Protein AF-A0A8X7C863-F1 (afdb_monomer)

InterPro domains:
  IPR001393 Calsequestrin [PF01216] (29-313)
  IPR003599 Immunoglobulin domain subtype [SM00409] (358-451)
  IPR007110 Immunoglobulin-like domain [PS50835] (346-442)
  IPR013783 Immunoglobulin-like fold [G3DSA:2.60.40.10] (350-454)
  IPR036179 Immunoglobulin-like domain superfamily [SSF48726] (354-438)
  IPR036249 Thioredoxin-like superfamily [SSF52833] (119-217)
  IPR036249 Thioredoxin-like superfamily [SSF52833] (211-338)

Structure (mmCIF, N/CA/C/O backbone):
data_AF-A0A8X7C863-F1
#
_entry.id   AF-A0A8X7C863-F1
#
loop_
_atom_site.group_PDB
_atom_site.id
_atom_site.type_symbol
_atom_site.label_atom_id
_atom_site.label_alt_id
_atom_site.label_comp_id
_atom_site.label_asym_id
_atom_site.label_entity_id
_atom_site.label_seq_id
_atom_site.pdbx_PDB_ins_code
_atom_site.Cartn_x
_atom_site.Cartn_y
_atom_site.Cartn_z
_atom_site.occupancy
_atom_site.B_iso_or_equiv
_atom_site.auth_seq_id
_atom_site.auth_comp_id
_atom_site.auth_asym_id
_atom_site.auth_atom_id
_atom_site.pdbx_PDB_model_num
ATOM 1 N N . MET A 1 1 ? 10.787 -8.118 -35.411 1.00 37.00 1 MET A N 1
ATOM 2 C CA . MET A 1 1 ? 10.137 -8.993 -34.410 1.00 37.00 1 MET A CA 1
ATOM 3 C C . MET A 1 1 ? 11.041 -9.018 -33.192 1.00 37.00 1 MET A C 1
ATOM 5 O O . MET A 1 1 ? 12.245 -8.988 -33.390 1.00 37.00 1 MET A O 1
ATOM 9 N N . ALA A 1 2 ? 10.500 -8.923 -31.979 1.00 46.75 2 ALA A N 1
ATOM 10 C CA . ALA A 1 2 ? 11.310 -8.962 -30.762 1.00 46.75 2 ALA A CA 1
ATOM 11 C C . ALA A 1 2 ? 11.436 -10.421 -30.305 1.00 46.75 2 ALA A C 1
ATOM 13 O O . ALA A 1 2 ? 10.410 -11.080 -30.167 1.00 46.75 2 ALA A O 1
ATOM 14 N N . GLU A 1 3 ? 12.668 -10.896 -30.139 1.00 57.25 3 GLU A N 1
ATOM 15 C CA . GLU A 1 3 ? 12.999 -12.205 -29.563 1.00 57.25 3 GLU A CA 1
ATOM 16 C C . GLU A 1 3 ? 12.987 -12.092 -28.034 1.00 57.25 3 GLU A C 1
ATOM 18 O O . GLU A 1 3 ? 13.492 -11.103 -27.484 1.00 57.25 3 GLU A O 1
ATOM 23 N N . PHE A 1 4 ? 12.369 -13.065 -27.364 1.00 60.53 4 PHE A N 1
ATOM 24 C CA . PHE A 1 4 ? 12.272 -13.121 -25.905 1.00 60.53 4 PHE A CA 1
ATOM 25 C C . PHE A 1 4 ? 12.528 -14.535 -25.411 1.00 60.53 4 PHE A C 1
ATOM 27 O O . PHE A 1 4 ? 11.905 -15.461 -25.916 1.00 60.53 4 PHE A O 1
ATOM 34 N N . ASP A 1 5 ? 13.302 -14.678 -24.345 1.00 63.84 5 ASP A N 1
ATOM 35 C CA . ASP A 1 5 ? 13.411 -15.948 -23.629 1.00 63.84 5 ASP A CA 1
ATOM 36 C C . ASP A 1 5 ? 12.855 -15.743 -22.220 1.00 63.84 5 ASP A C 1
ATOM 38 O O . ASP A 1 5 ? 13.272 -14.843 -21.497 1.00 63.84 5 ASP A O 1
ATOM 42 N N . THR A 1 6 ? 11.834 -16.505 -21.844 1.00 69.81 6 THR A N 1
ATOM 43 C CA . THR A 1 6 ? 11.266 -16.490 -20.493 1.00 69.81 6 THR A CA 1
ATOM 44 C C . THR A 1 6 ? 11.836 -17.668 -19.728 1.00 69.81 6 THR A C 1
ATOM 46 O O . THR A 1 6 ? 11.709 -18.808 -20.168 1.00 69.81 6 THR A O 1
ATOM 49 N N . ILE A 1 7 ? 12.462 -17.384 -18.595 1.00 70.44 7 ILE A N 1
ATOM 50 C CA . ILE A 1 7 ? 13.195 -18.359 -17.801 1.00 70.44 7 ILE A CA 1
ATOM 51 C C . ILE A 1 7 ? 12.571 -18.432 -16.409 1.00 70.44 7 ILE A C 1
ATOM 53 O O . ILE A 1 7 ? 12.423 -17.412 -15.733 1.00 70.44 7 ILE A O 1
ATOM 57 N N . PHE A 1 8 ? 12.206 -19.638 -15.998 1.00 72.88 8 PHE A N 1
ATOM 58 C CA . PHE A 1 8 ? 11.749 -19.977 -14.657 1.00 72.88 8 PHE A CA 1
ATOM 59 C C . PHE A 1 8 ? 12.899 -20.637 -13.896 1.00 72.88 8 PHE A C 1
ATOM 61 O O . PHE A 1 8 ? 13.597 -21.479 -14.456 1.00 72.88 8 PHE A O 1
ATOM 68 N N . VAL A 1 9 ? 13.119 -20.240 -12.645 1.00 70.25 9 VAL A N 1
ATOM 69 C CA . VAL A 1 9 ? 14.181 -20.807 -11.810 1.00 70.25 9 VAL A CA 1
ATOM 70 C C . VAL A 1 9 ? 13.594 -21.876 -10.898 1.00 70.25 9 VAL A C 1
ATOM 72 O O . VAL A 1 9 ? 12.643 -21.607 -10.161 1.00 70.25 9 VAL A O 1
ATOM 75 N N . GLU A 1 10 ? 14.145 -23.084 -10.968 1.00 67.25 10 GLU A N 1
ATOM 76 C CA . GLU A 1 10 ? 13.670 -24.236 -10.196 1.00 67.25 10 GLU A CA 1
ATOM 77 C C . GLU A 1 10 ? 14.040 -24.139 -8.712 1.00 67.25 10 GLU A C 1
ATOM 79 O O . GLU A 1 10 ? 15.056 -23.541 -8.343 1.00 67.25 10 GLU A O 1
ATOM 84 N N . ASP A 1 11 ? 13.202 -24.755 -7.875 1.00 59.94 11 ASP A N 1
ATOM 85 C CA . ASP A 1 11 ? 13.492 -25.003 -6.467 1.00 59.94 11 ASP A CA 1
ATOM 86 C C . ASP A 1 11 ? 13.985 -26.439 -6.290 1.00 59.94 11 ASP A C 1
ATOM 88 O O . ASP A 1 11 ? 13.384 -27.373 -6.818 1.00 59.94 11 ASP A O 1
ATOM 92 N N . VAL A 1 12 ? 15.120 -26.604 -5.611 1.00 51.22 12 VAL A N 1
ATOM 93 C CA . VAL A 1 12 ? 15.797 -27.904 -5.455 1.00 51.22 12 VAL A CA 1
ATOM 94 C C . VAL A 1 12 ? 15.446 -28.542 -4.103 1.00 51.22 12 VAL A C 1
ATOM 96 O O . VAL A 1 12 ? 15.724 -29.718 -3.880 1.00 51.22 12 VAL A O 1
ATOM 99 N N . GLU A 1 13 ? 14.789 -27.806 -3.202 1.00 45.31 13 GLU A N 1
ATOM 100 C CA . GLU A 1 13 ? 14.416 -28.296 -1.873 1.00 45.31 13 GLU A CA 1
ATOM 101 C C . GLU A 1 13 ? 12.996 -28.882 -1.828 1.00 45.31 13 GLU A C 1
ATOM 103 O O . GLU A 1 13 ? 12.161 -28.392 -1.087 1.00 45.31 13 GLU A O 1
ATOM 108 N N . GLU A 1 14 ? 12.706 -29.951 -2.579 1.00 40.00 14 GLU A N 1
ATOM 109 C CA . GLU A 1 14 ? 11.705 -30.954 -2.158 1.00 40.00 14 GLU A CA 1
ATOM 110 C C . GLU A 1 14 ? 11.767 -32.211 -3.039 1.00 40.00 14 GLU A C 1
ATOM 112 O O . GLU A 1 14 ? 11.083 -32.368 -4.047 1.00 40.00 14 GLU A O 1
ATOM 117 N N . GLU A 1 15 ? 12.598 -33.171 -2.629 1.00 39.16 15 GLU A N 1
ATOM 118 C CA . GLU A 1 15 ? 12.670 -34.489 -3.268 1.00 39.16 15 GLU A CA 1
ATOM 119 C C . GLU A 1 15 ? 11.472 -35.399 -2.926 1.00 39.16 15 GLU A C 1
ATOM 121 O O . GLU A 1 15 ? 11.467 -36.562 -3.322 1.00 39.16 15 GLU A O 1
ATOM 126 N N . HIS A 1 16 ? 10.455 -34.940 -2.187 1.00 37.00 16 HIS A N 1
ATOM 127 C CA . HIS A 1 16 ? 9.330 -35.785 -1.781 1.00 37.00 16 HIS A CA 1
ATOM 128 C C . HIS A 1 16 ? 7.982 -35.053 -1.834 1.00 37.00 16 HIS A C 1
ATOM 130 O O . HIS A 1 16 ? 7.706 -34.176 -1.030 1.00 37.00 16 HIS A O 1
ATOM 136 N N . TYR A 1 17 ? 7.118 -35.591 -2.703 1.00 34.72 17 TYR A N 1
ATOM 137 C CA . TYR A 1 17 ? 5.678 -35.363 -2.875 1.00 34.72 17 TYR A CA 1
ATOM 138 C C . TYR A 1 17 ? 5.229 -34.175 -3.744 1.00 34.72 17 TYR A C 1
ATOM 140 O O . TYR A 1 17 ? 5.191 -33.028 -3.337 1.00 34.72 17 TYR A O 1
ATOM 148 N N . HIS A 1 18 ? 4.727 -34.565 -4.922 1.00 33.00 18 HIS A N 1
ATOM 149 C CA . HIS A 1 18 ? 3.976 -33.793 -5.911 1.00 33.00 18 HIS A CA 1
ATOM 150 C C . HIS A 1 18 ? 4.783 -32.794 -6.747 1.00 33.00 18 HIS A C 1
ATOM 152 O O . HIS A 1 18 ? 4.843 -31.601 -6.487 1.00 33.00 18 HIS A O 1
ATOM 158 N N . ALA A 1 19 ? 5.261 -33.304 -7.887 1.00 36.53 19 ALA A N 1
ATOM 159 C CA . ALA A 1 19 ? 5.303 -32.544 -9.128 1.00 36.53 19 ALA A CA 1
ATOM 160 C C . ALA A 1 19 ? 3.891 -32.010 -9.438 1.00 36.53 19 ALA A C 1
ATOM 162 O O . ALA A 1 19 ? 3.127 -32.621 -10.191 1.00 36.53 19 ALA A O 1
ATOM 163 N N . ASP A 1 20 ? 3.516 -30.899 -8.809 1.00 38.28 20 ASP A N 1
ATOM 164 C CA . ASP A 1 20 ? 2.349 -30.131 -9.204 1.00 38.28 20 ASP A CA 1
ATOM 165 C C . ASP 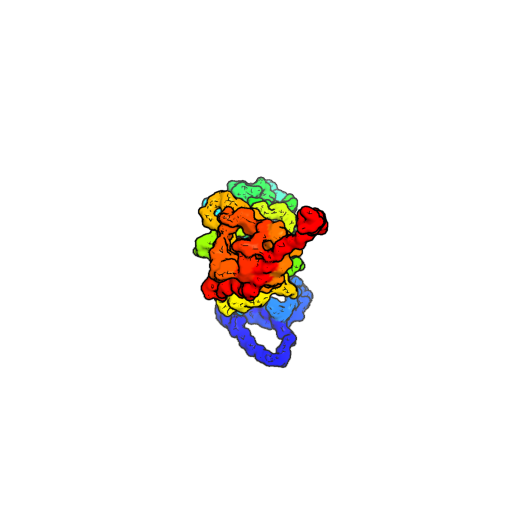A 1 20 ? 2.667 -29.527 -10.569 1.00 38.28 20 ASP A C 1
ATOM 167 O O . ASP A 1 20 ? 3.428 -28.573 -10.719 1.00 38.28 20 ASP A O 1
ATOM 171 N N . PHE A 1 21 ? 2.122 -30.189 -11.588 1.00 43.19 21 PHE A N 1
ATOM 172 C CA . PHE A 1 21 ? 2.086 -29.785 -12.984 1.00 43.19 21 PHE A CA 1
ATOM 173 C C . PHE A 1 21 ? 2.105 -28.256 -13.136 1.00 43.19 21 PHE A C 1
ATOM 175 O O . PHE A 1 21 ? 1.081 -27.594 -12.945 1.00 43.19 21 PHE A O 1
ATOM 182 N N . SER A 1 22 ? 3.236 -27.698 -13.580 1.00 55.56 22 SER A N 1
ATOM 183 C CA . SER A 1 22 ? 3.347 -26.301 -14.007 1.00 55.56 22 SER A CA 1
ATOM 184 C C . SER A 1 22 ? 2.620 -26.116 -15.358 1.00 55.56 22 SER A C 1
ATOM 186 O O . SER A 1 22 ? 3.180 -25.832 -16.416 1.00 55.56 22 SER A O 1
ATOM 188 N N . MET A 1 23 ? 1.298 -26.309 -15.362 1.00 57.72 23 MET A N 1
ATOM 189 C CA . MET A 1 23 ? 0.473 -26.191 -16.567 1.00 57.72 23 MET A CA 1
ATOM 190 C C . MET A 1 23 ? 0.563 -24.772 -17.159 1.00 57.72 23 MET A C 1
ATOM 192 O O . MET A 1 23 ? 0.474 -24.588 -18.370 1.00 57.72 23 MET A O 1
ATOM 196 N N . GLU A 1 24 ? 0.811 -23.769 -16.315 1.00 73.88 24 GLU A N 1
ATOM 197 C CA . GLU A 1 24 ? 0.920 -22.355 -16.685 1.00 73.88 24 GLU A CA 1
ATOM 198 C C . GLU A 1 24 ? 2.145 -22.036 -17.581 1.00 73.88 24 GLU A C 1
ATOM 200 O O . GLU A 1 24 ? 1.947 -21.446 -18.653 1.00 73.88 24 GLU A O 1
ATOM 205 N N . PRO A 1 25 ? 3.394 -22.440 -17.248 1.00 73.25 25 PRO A N 1
ATOM 206 C CA . PRO A 1 25 ? 4.526 -22.371 -18.179 1.00 73.25 25 PRO A CA 1
ATOM 207 C C . PRO A 1 25 ? 4.266 -23.056 -19.523 1.00 73.25 25 PRO A C 1
ATOM 209 O O . PRO A 1 25 ? 4.555 -22.477 -20.574 1.00 73.25 25 PRO A O 1
ATOM 212 N N . VAL A 1 26 ? 3.651 -24.244 -19.513 1.00 77.50 26 VAL A N 1
ATOM 213 C CA . VAL A 1 26 ? 3.343 -25.003 -20.737 1.00 77.50 26 VAL A CA 1
ATOM 214 C C . VAL A 1 26 ? 2.345 -24.255 -21.624 1.00 77.50 26 VAL A C 1
ATOM 216 O O . VAL A 1 26 ? 2.579 -24.105 -22.826 1.00 77.50 26 VAL A O 1
ATOM 219 N N . ILE A 1 27 ? 1.251 -23.738 -21.058 1.00 82.62 27 ILE A N 1
ATOM 220 C CA . ILE A 1 27 ? 0.257 -22.953 -21.808 1.00 82.62 27 ILE A CA 1
ATOM 221 C C . ILE A 1 27 ? 0.894 -21.660 -22.337 1.00 82.62 27 ILE A C 1
ATOM 223 O O . ILE A 1 27 ? 0.696 -21.299 -23.502 1.00 82.62 27 ILE A O 1
ATOM 227 N N . THR A 1 28 ? 1.715 -20.986 -21.528 1.00 81.94 28 THR A N 1
ATOM 228 C CA . THR A 1 28 ? 2.458 -19.793 -21.960 1.00 81.94 28 THR A CA 1
ATOM 229 C C . THR A 1 28 ? 3.344 -20.109 -23.168 1.00 81.94 28 THR A C 1
ATOM 231 O O . THR A 1 28 ? 3.281 -19.403 -24.180 1.00 81.94 28 THR A O 1
ATOM 234 N N . ALA A 1 29 ? 4.110 -21.203 -23.114 1.00 81.75 29 ALA A N 1
ATOM 235 C CA . ALA A 1 29 ? 4.959 -21.660 -24.212 1.00 81.75 29 ALA A CA 1
ATOM 236 C C . ALA A 1 29 ? 4.146 -21.956 -25.484 1.00 81.75 29 ALA A C 1
ATOM 238 O O . ALA A 1 29 ? 4.530 -21.554 -26.586 1.00 81.75 29 ALA A O 1
ATOM 239 N N . GLN A 1 30 ? 2.984 -22.603 -25.345 1.00 82.75 30 GLN A N 1
ATOM 240 C CA . GLN A 1 30 ? 2.087 -22.892 -26.468 1.00 82.75 30 GLN A CA 1
ATOM 241 C C . GLN A 1 30 ? 1.597 -21.616 -27.164 1.00 82.75 30 GLN A C 1
ATOM 243 O O . GLN A 1 30 ? 1.614 -21.547 -28.397 1.00 82.75 30 GLN A O 1
ATOM 248 N N . VAL A 1 31 ? 1.207 -20.588 -26.402 1.00 82.94 31 VAL A N 1
ATOM 249 C CA . VAL A 1 31 ? 0.772 -19.295 -26.959 1.00 82.94 31 VAL A CA 1
ATOM 250 C C . VAL A 1 31 ? 1.934 -18.566 -27.646 1.00 82.94 31 VAL A C 1
ATOM 252 O O . VAL A 1 31 ? 1.755 -17.954 -28.705 1.00 82.94 31 VAL A O 1
ATOM 255 N N . LEU A 1 32 ? 3.137 -18.652 -27.076 1.00 80.44 32 LEU A N 1
ATOM 256 C CA . LEU A 1 32 ? 4.334 -17.973 -27.573 1.00 80.44 32 LEU A CA 1
ATOM 257 C C . LEU A 1 32 ? 5.047 -18.696 -28.724 1.00 80.44 32 LEU A C 1
ATOM 259 O O . LEU A 1 32 ? 5.873 -18.084 -29.400 1.00 80.44 32 LEU A O 1
ATOM 263 N N . ARG A 1 33 ? 4.683 -19.945 -29.035 1.00 77.12 33 ARG A N 1
ATOM 264 C CA . ARG A 1 33 ? 5.339 -20.778 -30.060 1.00 77.12 33 ARG A CA 1
ATOM 265 C C . ARG A 1 33 ? 5.511 -20.095 -31.423 1.00 77.12 33 ARG A C 1
ATOM 267 O O . ARG A 1 33 ? 6.489 -20.341 -32.118 1.00 77.12 33 ARG A O 1
ATOM 274 N N . LYS A 1 34 ? 4.570 -19.232 -31.826 1.00 76.88 34 LYS A N 1
ATOM 275 C CA . LYS A 1 34 ? 4.614 -18.490 -33.108 1.00 76.88 34 LYS A CA 1
ATOM 276 C C . LYS A 1 34 ? 5.266 -17.101 -33.009 1.00 76.88 34 LYS A C 1
ATOM 278 O O . LYS A 1 34 ? 5.157 -16.313 -33.947 1.00 76.88 34 LYS A O 1
ATOM 283 N N . LYS A 1 35 ? 5.868 -16.751 -31.870 1.00 72.31 35 LYS A N 1
ATOM 284 C CA . LYS A 1 35 ? 6.374 -15.402 -31.560 1.00 72.31 35 LYS A CA 1
ATOM 285 C C . LYS A 1 35 ? 7.896 -15.323 -31.406 1.00 72.31 35 LYS A C 1
ATOM 287 O O . LYS A 1 35 ? 8.371 -14.279 -30.976 1.00 72.31 35 LYS A O 1
ATOM 292 N N . ASN A 1 36 ? 8.643 -16.357 -31.812 1.00 73.12 36 ASN A N 1
ATOM 293 C CA . ASN A 1 36 ? 10.090 -16.474 -31.572 1.00 73.12 36 ASN A CA 1
ATOM 294 C C . ASN A 1 36 ? 10.419 -16.214 -30.096 1.00 73.12 36 ASN A C 1
ATOM 296 O O . ASN A 1 36 ? 11.235 -15.353 -29.770 1.00 73.12 36 ASN A O 1
ATOM 300 N N . SER A 1 37 ? 9.693 -16.887 -29.205 1.00 75.12 37 SER A N 1
ATOM 301 C CA . SER A 1 37 ? 9.972 -16.811 -27.779 1.00 75.12 37 SER A CA 1
ATOM 302 C C . SER A 1 37 ? 10.062 -18.199 -27.178 1.00 75.12 37 SER A C 1
ATOM 304 O O . SER A 1 37 ? 9.275 -19.076 -27.541 1.00 75.12 37 SER A O 1
ATOM 306 N N . ILE A 1 38 ? 11.028 -18.383 -26.286 1.00 79.38 38 ILE A N 1
ATOM 307 C CA . ILE A 1 38 ? 11.287 -19.646 -25.599 1.00 79.38 38 ILE A CA 1
ATOM 308 C C . ILE A 1 38 ? 10.801 -19.512 -24.160 1.00 79.38 38 ILE A C 1
ATOM 310 O O . ILE A 1 38 ? 10.880 -18.440 -23.566 1.00 79.38 38 ILE A O 1
ATOM 314 N N . VAL A 1 39 ? 10.255 -20.595 -23.619 1.00 83.56 39 VAL A N 1
ATOM 315 C CA . VAL A 1 39 ? 9.978 -20.740 -22.193 1.00 83.56 39 VAL A CA 1
ATOM 316 C C . VAL A 1 39 ? 10.793 -21.930 -21.708 1.00 83.56 39 VAL A C 1
ATOM 318 O O . VAL A 1 39 ? 10.682 -23.002 -22.304 1.00 83.56 39 VAL A O 1
ATOM 321 N N . CYS A 1 40 ? 11.612 -21.748 -20.678 1.00 81.94 40 CYS A N 1
ATOM 322 C CA . CYS A 1 40 ? 12.407 -22.824 -20.091 1.00 81.94 40 CYS A CA 1
ATOM 323 C C . CYS A 1 40 ? 12.492 -22.714 -18.567 1.00 81.94 40 CYS A C 1
ATOM 325 O O . CYS A 1 40 ? 12.334 -21.634 -18.000 1.00 81.94 40 CYS A O 1
ATOM 327 N N . GLU A 1 41 ? 12.752 -23.852 -17.936 1.00 83.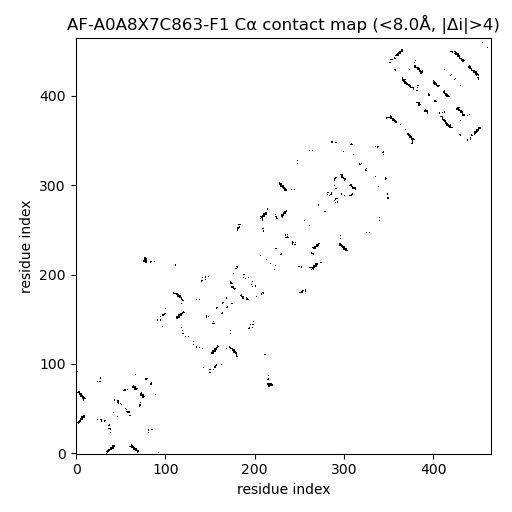44 41 GLU A N 1
ATOM 328 C CA . GLU A 1 41 ? 13.088 -23.988 -16.521 1.00 83.44 41 GLU A CA 1
ATOM 329 C C . GLU A 1 41 ? 14.599 -24.250 -16.417 1.00 83.44 41 GLU A C 1
ATOM 331 O O . GLU A 1 41 ? 15.170 -24.951 -17.260 1.00 83.44 41 GLU A O 1
ATOM 336 N N . VAL A 1 42 ? 15.271 -23.603 -15.462 1.00 82.25 42 VAL A N 1
ATOM 337 C CA . VAL A 1 42 ? 16.722 -23.728 -15.255 1.00 82.25 42 VAL A CA 1
ATOM 338 C C . VAL A 1 42 ? 17.074 -23.698 -13.772 1.00 82.25 42 VAL A C 1
ATOM 340 O O . VAL A 1 42 ? 16.407 -23.046 -12.969 1.00 82.25 42 VAL A O 1
ATOM 343 N N . LEU A 1 43 ? 18.192 -24.333 -13.422 1.00 80.25 43 LEU A N 1
ATOM 344 C CA . LEU A 1 43 ? 18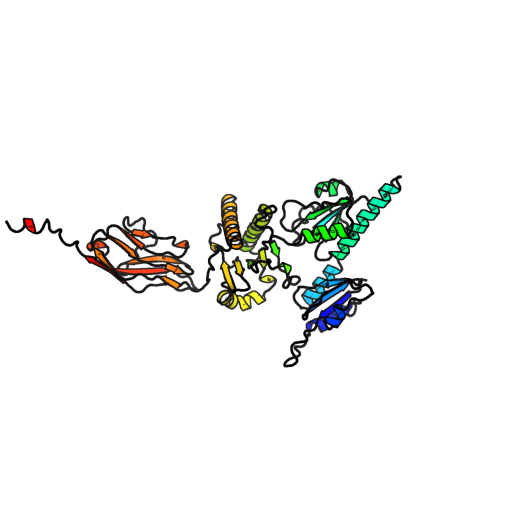.769 -24.237 -12.084 1.00 80.25 43 LEU A CA 1
ATOM 345 C C . LEU A 1 43 ? 19.405 -22.851 -11.852 1.00 80.25 43 LEU A C 1
ATOM 347 O O . LEU A 1 43 ? 20.012 -22.306 -12.784 1.00 80.25 43 LEU A O 1
ATOM 351 N N . PRO A 1 44 ? 19.349 -22.302 -10.619 1.00 78.94 44 PRO A N 1
ATOM 352 C CA . PRO A 1 44 ? 19.958 -21.012 -10.280 1.00 78.94 44 PRO A CA 1
ATOM 353 C C . PRO A 1 44 ? 21.431 -20.904 -10.696 1.00 78.94 44 PRO A C 1
ATOM 355 O O . PRO A 1 44 ? 21.854 -19.885 -11.242 1.00 78.94 44 PRO A O 1
ATOM 358 N N . ASP A 1 45 ? 22.199 -21.980 -10.510 1.00 77.00 45 ASP A N 1
ATOM 359 C CA . ASP A 1 45 ? 23.626 -22.036 -10.837 1.00 77.00 45 ASP A CA 1
ATOM 360 C C . ASP A 1 45 ? 23.904 -21.716 -12.308 1.00 77.00 45 ASP A C 1
ATOM 362 O O . ASP A 1 45 ? 24.887 -21.052 -12.618 1.00 77.00 45 ASP A O 1
ATOM 366 N N . VAL A 1 46 ? 23.013 -22.109 -13.224 1.00 76.69 46 VAL A N 1
ATOM 367 C CA . VAL A 1 46 ? 23.174 -21.850 -14.663 1.00 76.69 46 VAL A CA 1
ATOM 368 C C . VAL A 1 46 ? 23.124 -20.349 -14.969 1.00 76.69 46 VAL A C 1
ATOM 370 O O . VAL A 1 46 ? 23.850 -19.874 -15.846 1.00 76.69 46 VAL A O 1
ATOM 373 N N . LEU A 1 47 ? 22.290 -19.601 -14.239 1.00 73.88 47 LEU A N 1
ATOM 374 C CA . LEU A 1 47 ? 22.138 -18.150 -14.390 1.00 73.88 47 LEU A CA 1
ATOM 375 C C . LEU A 1 47 ? 23.177 -17.355 -13.591 1.00 73.88 47 LEU A C 1
ATOM 377 O O . LEU A 1 47 ? 23.547 -16.259 -14.008 1.00 73.88 47 LEU A O 1
ATOM 381 N N . ASN A 1 48 ? 23.655 -17.908 -12.475 1.00 73.62 48 ASN A N 1
ATOM 382 C CA . ASN A 1 48 ? 24.596 -17.252 -11.566 1.00 73.62 48 ASN A CA 1
ATOM 383 C C . ASN A 1 48 ? 26.067 -17.376 -12.011 1.00 73.62 48 ASN A C 1
ATOM 385 O O . ASN A 1 48 ? 26.936 -16.701 -11.452 1.00 73.62 48 ASN A O 1
ATOM 389 N N . ILE A 1 49 ? 26.374 -18.201 -13.022 1.00 65.94 49 ILE A N 1
ATOM 390 C CA . ILE A 1 49 ? 27.718 -18.264 -13.614 1.00 65.94 49 ILE A CA 1
ATOM 391 C C . ILE A 1 49 ? 28.055 -16.901 -14.248 1.00 65.94 49 ILE A C 1
ATOM 393 O O . ILE A 1 49 ? 27.300 -16.427 -15.100 1.00 65.94 49 ILE A O 1
ATOM 397 N N . PRO A 1 50 ? 29.209 -16.281 -13.923 1.00 55.56 50 PRO A N 1
ATOM 398 C CA . PRO A 1 50 ? 29.687 -15.101 -14.632 1.00 55.56 50 PRO A CA 1
ATOM 399 C C . PRO A 1 50 ? 30.033 -15.485 -16.078 1.00 55.56 50 PRO A C 1
ATOM 401 O O . PRO A 1 50 ? 31.148 -15.908 -16.381 1.00 55.56 50 PRO A O 1
ATOM 404 N N . GLN A 1 51 ? 29.060 -15.397 -16.987 1.00 53.00 51 GLN A N 1
ATOM 405 C CA . GLN A 1 51 ? 29.283 -15.702 -18.395 1.00 53.00 51 GLN A CA 1
ATOM 406 C C . GLN A 1 51 ? 30.074 -14.570 -19.064 1.00 53.00 51 GLN A C 1
ATOM 408 O O . GLN A 1 51 ? 29.752 -13.390 -18.939 1.00 53.00 51 GLN A O 1
ATOM 413 N N . THR A 1 52 ? 31.093 -14.938 -19.840 1.00 44.06 52 THR A N 1
ATOM 414 C CA . THR A 1 52 ? 31.944 -14.042 -20.645 1.00 44.06 52 THR A CA 1
ATOM 415 C C . THR A 1 52 ? 31.225 -13.408 -21.845 1.00 44.06 52 THR A C 1
ATOM 417 O O . THR A 1 52 ? 31.838 -12.668 -22.613 1.00 44.06 52 THR A O 1
ATOM 420 N N . THR A 1 53 ? 29.920 -13.638 -22.006 1.00 41.03 53 THR A N 1
ATOM 421 C CA . THR A 1 53 ? 29.113 -13.134 -23.123 1.00 41.03 53 THR A CA 1
ATOM 422 C C . THR A 1 53 ? 27.731 -12.668 -22.669 1.00 41.03 53 THR A C 1
ATOM 424 O O . THR A 1 53 ? 26.860 -13.465 -22.341 1.00 41.03 53 THR A O 1
ATOM 427 N N . SER A 1 54 ? 27.510 -11.353 -22.756 1.00 46.69 54 SER A N 1
ATOM 428 C CA . SER A 1 54 ? 26.219 -10.661 -22.952 1.00 46.69 54 SER A CA 1
ATOM 429 C C . SER A 1 54 ? 25.068 -10.819 -21.943 1.00 46.69 54 SER A C 1
ATOM 431 O O . SER A 1 54 ? 24.096 -10.078 -22.079 1.00 46.69 54 SER A O 1
ATOM 433 N N . ILE A 1 55 ? 25.153 -11.689 -20.935 1.00 50.59 55 ILE A N 1
ATOM 434 C CA . ILE A 1 55 ? 24.167 -11.766 -19.847 1.00 50.59 55 ILE A CA 1
ATOM 435 C C . ILE A 1 55 ? 24.779 -11.103 -18.614 1.00 50.59 55 ILE A C 1
ATOM 437 O O . ILE A 1 55 ? 25.643 -11.664 -17.947 1.00 50.59 55 ILE A O 1
ATOM 441 N N . SER A 1 56 ? 24.402 -9.856 -18.345 1.00 49.69 56 SER A N 1
ATOM 442 C CA . SER A 1 56 ? 24.927 -9.107 -17.204 1.00 49.69 56 SER A CA 1
ATOM 443 C C . SER A 1 56 ? 24.405 -9.674 -15.879 1.00 49.69 56 SER A C 1
ATOM 445 O O . SER A 1 56 ? 23.200 -9.688 -15.662 1.00 49.69 56 SER A O 1
ATOM 447 N N . GLY A 1 57 ? 25.342 -10.091 -15.015 1.00 55.56 57 GLY A N 1
ATOM 448 C CA . GLY A 1 57 ? 25.223 -10.474 -13.597 1.00 55.56 57 GLY A CA 1
ATOM 449 C C . GLY A 1 57 ? 23.827 -10.443 -12.977 1.00 55.56 57 GLY A C 1
ATOM 450 O O . GLY A 1 57 ? 23.456 -9.470 -12.320 1.00 55.56 57 GLY A O 1
ATOM 451 N N . ILE A 1 58 ? 23.084 -11.531 -13.156 1.00 68.44 58 ILE A N 1
ATOM 452 C CA . ILE A 1 58 ? 21.849 -11.797 -12.425 1.00 68.44 58 ILE A CA 1
ATOM 453 C C . ILE A 1 58 ? 22.218 -12.673 -11.231 1.00 68.44 58 ILE A C 1
ATOM 455 O O . ILE A 1 58 ? 22.977 -13.623 -11.383 1.00 68.44 58 ILE A O 1
ATOM 459 N N . GLN A 1 59 ? 21.685 -12.342 -10.058 1.00 76.88 59 GLN A N 1
ATOM 460 C CA . GLN A 1 59 ? 21.695 -13.231 -8.904 1.00 76.88 59 GLN A CA 1
ATOM 461 C C . GLN A 1 59 ? 20.288 -13.811 -8.768 1.00 76.88 59 GLN A C 1
ATOM 463 O O . GLN A 1 59 ? 19.396 -13.152 -8.235 1.00 76.88 59 GLN A O 1
ATOM 468 N N . ALA A 1 60 ? 20.094 -14.991 -9.344 1.00 79.94 60 ALA A N 1
ATOM 469 C CA . ALA A 1 60 ? 18.842 -15.724 -9.342 1.00 79.94 60 ALA A CA 1
ATOM 470 C C . ALA A 1 60 ? 18.749 -16.620 -8.105 1.00 79.94 60 ALA A C 1
ATOM 472 O O . ALA A 1 60 ? 19.713 -17.313 -7.763 1.00 79.94 60 ALA A O 1
ATOM 473 N N . ASN A 1 61 ? 17.578 -16.627 -7.474 1.00 84.31 61 ASN A N 1
ATOM 474 C CA . ASN A 1 61 ? 17.215 -17.550 -6.407 1.00 84.31 61 ASN A CA 1
ATOM 475 C C . ASN A 1 61 ? 16.150 -18.541 -6.903 1.00 84.31 61 ASN A C 1
ATOM 477 O O . ASN A 1 61 ? 15.425 -18.235 -7.857 1.00 84.31 61 ASN A O 1
ATOM 481 N N . PRO A 1 62 ? 16.025 -19.708 -6.249 1.00 83.88 62 PRO A N 1
ATOM 482 C CA . PRO A 1 62 ? 14.896 -20.609 -6.437 1.00 83.88 62 PRO A CA 1
ATOM 483 C C . PRO A 1 62 ? 13.547 -19.886 -6.502 1.00 83.88 62 PRO A C 1
ATOM 485 O O . PRO A 1 62 ? 13.246 -19.013 -5.686 1.00 83.88 62 PRO A O 1
ATOM 488 N N . GLY A 1 63 ? 12.744 -20.214 -7.514 1.00 82.06 63 GLY A N 1
ATOM 489 C CA . GLY A 1 63 ? 11.438 -19.600 -7.744 1.00 82.06 63 GLY A CA 1
ATOM 490 C C . GLY A 1 63 ? 11.461 -18.227 -8.430 1.00 82.06 63 GLY A C 1
ATOM 491 O O . GLY A 1 63 ? 10.392 -17.710 -8.776 1.00 82.06 63 GLY A O 1
ATOM 492 N N . ASP A 1 64 ? 12.612 -17.612 -8.686 1.00 86.06 64 ASP A N 1
ATOM 493 C CA . ASP A 1 64 ? 12.634 -16.376 -9.466 1.00 86.06 64 ASP A CA 1
ATOM 494 C C . ASP A 1 64 ? 12.159 -16.613 -10.912 1.00 86.06 64 ASP A C 1
ATOM 496 O O . ASP A 1 64 ? 12.301 -17.689 -11.498 1.00 86.06 64 ASP A O 1
ATOM 500 N N . VAL A 1 65 ? 11.565 -15.581 -11.512 1.00 87.50 65 VAL A N 1
ATOM 501 C CA . VAL A 1 65 ? 11.149 -15.597 -12.919 1.00 87.50 65 VAL A CA 1
ATOM 502 C C . VAL A 1 65 ? 11.834 -14.446 -13.633 1.00 87.50 65 VAL A C 1
ATOM 504 O O . VAL A 1 65 ? 11.716 -13.293 -13.217 1.00 87.50 65 VAL A O 1
ATOM 507 N N . TYR A 1 66 ? 12.517 -14.743 -14.735 1.00 86.44 66 TYR A N 1
ATOM 508 C CA . TYR A 1 66 ? 13.227 -13.759 -15.542 1.00 86.44 66 TYR A CA 1
ATOM 509 C C . TYR A 1 66 ? 12.706 -13.725 -16.975 1.00 86.44 66 TYR A C 1
ATOM 511 O O . TYR A 1 66 ? 12.438 -14.744 -17.605 1.00 86.44 66 TYR A O 1
ATOM 519 N N . ILE A 1 67 ? 12.604 -12.517 -17.519 1.00 85.62 67 ILE A N 1
ATOM 520 C CA . ILE A 1 67 ? 12.290 -12.270 -18.924 1.00 85.62 67 ILE A CA 1
ATOM 521 C C . ILE A 1 67 ? 13.533 -11.690 -19.582 1.00 85.62 67 ILE A C 1
ATOM 523 O O . ILE A 1 67 ? 13.947 -10.573 -19.271 1.00 85.62 67 ILE A O 1
ATOM 527 N N . PHE A 1 68 ? 14.107 -12.426 -20.523 1.00 82.81 68 PHE A N 1
ATOM 528 C CA . PHE A 1 68 ? 15.265 -12.009 -21.289 1.00 82.81 68 PHE A CA 1
ATOM 529 C C . PHE A 1 68 ? 14.846 -11.312 -22.575 1.00 82.81 68 PHE A C 1
ATOM 531 O O . PHE A 1 68 ? 14.033 -11.807 -23.357 1.00 82.81 68 PHE A O 1
ATOM 538 N N . LYS A 1 69 ? 15.429 -10.136 -22.806 1.00 77.94 69 LYS A N 1
ATOM 539 C CA . LYS A 1 69 ? 15.283 -9.371 -24.045 1.00 77.94 69 LYS A CA 1
ATOM 540 C C . LYS A 1 69 ? 16.651 -8.846 -24.451 1.00 77.94 69 LYS A C 1
ATOM 542 O O . LYS A 1 69 ? 17.218 -8.022 -23.739 1.00 77.94 69 LYS A O 1
ATOM 547 N N . LYS A 1 70 ? 17.155 -9.264 -25.618 1.00 76.12 70 LYS A N 1
ATOM 548 C CA . LYS A 1 70 ? 18.481 -8.857 -26.131 1.00 76.12 70 LYS A CA 1
ATOM 549 C C . LYS A 1 70 ? 19.615 -9.095 -25.109 1.00 76.12 70 LYS A C 1
ATOM 551 O O . LYS A 1 70 ? 20.403 -8.193 -24.852 1.00 76.12 70 LYS A O 1
ATOM 556 N N . GLY A 1 71 ? 19.645 -10.272 -24.478 1.00 75.06 71 GLY A N 1
ATOM 557 C CA . GLY A 1 71 ? 20.662 -10.654 -23.482 1.00 75.06 71 GLY A CA 1
ATOM 558 C C . GLY A 1 71 ? 20.450 -10.102 -22.065 1.00 75.06 71 GLY A C 1
ATOM 559 O O . GLY A 1 71 ? 21.037 -10.605 -21.115 1.00 75.06 71 GLY A O 1
ATOM 560 N N . ARG A 1 72 ? 19.556 -9.125 -21.878 1.00 77.06 72 ARG A N 1
ATOM 561 C CA . ARG A 1 72 ? 19.228 -8.563 -20.561 1.00 77.06 72 ARG A CA 1
ATOM 562 C C . ARG A 1 72 ? 18.102 -9.347 -19.896 1.00 77.06 72 ARG A C 1
ATOM 564 O O . ARG A 1 72 ? 16.993 -9.355 -20.433 1.00 77.06 72 ARG A O 1
ATOM 571 N N . GLY A 1 73 ? 18.352 -9.899 -18.710 1.00 81.31 73 GLY A N 1
ATOM 572 C CA . GLY A 1 73 ? 17.309 -10.472 -17.858 1.00 81.31 73 GLY A CA 1
ATOM 573 C C . GLY A 1 73 ? 16.586 -9.408 -17.034 1.00 81.31 73 GLY A C 1
ATOM 574 O O . GLY A 1 73 ? 17.198 -8.525 -16.434 1.00 81.31 73 GLY A O 1
ATOM 575 N N . ILE A 1 74 ? 15.259 -9.476 -17.037 1.00 83.62 74 ILE A N 1
ATOM 576 C CA . ILE A 1 74 ? 14.361 -8.578 -16.311 1.00 83.62 74 ILE A CA 1
ATOM 577 C C . ILE A 1 74 ? 13.601 -9.432 -15.294 1.00 83.62 74 ILE A C 1
ATOM 579 O O . ILE A 1 74 ? 12.880 -10.334 -15.725 1.00 83.62 74 ILE A O 1
ATOM 583 N N . PRO A 1 75 ? 13.729 -9.179 -13.981 1.00 86.44 75 PRO A N 1
ATOM 584 C CA . PRO A 1 75 ? 12.990 -9.945 -12.989 1.00 86.44 75 PRO A CA 1
ATOM 585 C C . PRO A 1 75 ? 11.485 -9.671 -13.106 1.00 86.44 75 PRO A C 1
ATOM 587 O O . PRO A 1 75 ? 11.055 -8.533 -13.324 1.00 86.44 75 PRO A O 1
ATOM 590 N N . TYR A 1 76 ? 10.684 -10.722 -12.964 1.00 88.00 76 TYR A N 1
ATOM 591 C CA . TYR A 1 76 ? 9.230 -10.675 -13.002 1.00 88.00 76 TYR A CA 1
ATOM 592 C C . TYR A 1 76 ? 8.652 -11.031 -11.633 1.00 88.00 76 TYR A C 1
ATOM 594 O O . TYR A 1 76 ? 8.635 -12.184 -11.218 1.00 88.00 76 TYR A O 1
ATOM 602 N N . TYR A 1 77 ? 8.103 -10.019 -10.966 1.00 89.19 77 TYR A N 1
ATOM 603 C CA . TYR A 1 77 ? 7.516 -10.138 -9.630 1.00 89.19 77 TYR A CA 1
ATOM 604 C C . TYR A 1 77 ? 5.985 -10.257 -9.649 1.00 89.19 77 TYR A C 1
ATOM 606 O O . TYR A 1 77 ? 5.300 -9.906 -8.690 1.00 89.19 77 TYR A O 1
ATOM 614 N N . GLY A 1 78 ? 5.406 -10.667 -10.775 1.00 88.69 78 GLY A N 1
ATOM 615 C CA . GLY A 1 78 ? 3.960 -10.779 -10.914 1.00 88.69 78 GLY A CA 1
ATOM 616 C C . GLY A 1 78 ? 3.405 -12.140 -10.516 1.00 88.69 78 GLY A C 1
ATOM 617 O O . GLY A 1 78 ? 4.122 -13.058 -10.122 1.00 88.69 78 GLY A O 1
ATOM 618 N N . LYS A 1 79 ? 2.089 -12.274 -10.678 1.00 87.69 79 LYS A N 1
ATOM 619 C CA . LYS A 1 79 ? 1.379 -13.545 -10.574 1.00 87.69 79 LYS A CA 1
ATOM 620 C C . LYS A 1 79 ? 1.872 -14.492 -11.668 1.00 87.69 79 LYS A C 1
ATOM 622 O O . LYS A 1 79 ? 1.878 -14.132 -12.843 1.00 87.69 79 LYS A O 1
ATOM 627 N N . ARG A 1 80 ? 2.201 -15.731 -11.303 1.00 84.38 80 ARG A N 1
ATOM 628 C CA . ARG A 1 80 ? 2.618 -16.786 -12.243 1.00 84.38 80 ARG A CA 1
ATOM 629 C C . ARG A 1 80 ? 1.425 -17.398 -12.995 1.00 84.38 80 ARG A C 1
ATOM 631 O O . ARG A 1 80 ? 1.206 -18.599 -12.946 1.00 84.38 80 ARG A O 1
ATOM 638 N N . SER A 1 81 ? 0.626 -16.563 -13.659 1.00 85.44 81 SER A N 1
ATOM 639 C CA . SER A 1 81 ? -0.438 -17.009 -14.565 1.00 85.44 81 SER A CA 1
ATOM 640 C C . SER A 1 81 ? -0.107 -16.640 -16.005 1.00 85.44 81 SER A C 1
ATOM 642 O O . SER A 1 81 ? 0.466 -15.579 -16.274 1.00 85.44 81 SER A O 1
ATOM 644 N N . THR A 1 82 ? -0.539 -17.474 -16.947 1.00 84.06 82 THR A N 1
ATOM 645 C CA . THR A 1 82 ? -0.348 -17.276 -18.388 1.00 84.06 82 THR A CA 1
ATOM 646 C C . THR A 1 82 ? -0.801 -15.879 -18.806 1.00 84.06 82 THR A C 1
ATOM 648 O O . THR A 1 82 ? -0.085 -15.149 -19.491 1.00 84.06 82 THR A O 1
ATOM 651 N N . ARG A 1 83 ? -1.987 -15.454 -18.352 1.00 87.06 83 ARG A N 1
ATOM 652 C CA . ARG A 1 83 ? -2.545 -14.132 -18.667 1.00 87.06 83 ARG A CA 1
ATOM 653 C C . ARG A 1 83 ? -1.643 -12.996 -18.175 1.00 87.06 83 ARG A C 1
ATOM 655 O O . ARG A 1 83 ? -1.367 -12.072 -18.944 1.00 87.06 83 ARG A O 1
ATOM 662 N N . ALA A 1 84 ? -1.217 -13.033 -16.912 1.00 87.12 84 ALA A N 1
ATOM 663 C CA . ALA A 1 84 ? -0.420 -11.964 -16.316 1.00 87.12 84 ALA A CA 1
ATOM 664 C C . ALA A 1 84 ? 0.967 -11.871 -16.970 1.00 87.12 84 ALA A C 1
ATOM 666 O O . ALA A 1 84 ? 1.429 -10.767 -17.284 1.00 87.12 84 ALA A O 1
ATOM 667 N N . LEU A 1 85 ? 1.581 -13.021 -17.254 1.00 86.00 85 LEU A N 1
ATOM 668 C CA . LEU A 1 85 ? 2.887 -13.125 -17.890 1.00 86.00 85 LEU A CA 1
ATOM 669 C C . LEU A 1 85 ? 2.855 -12.648 -19.349 1.00 86.00 85 LEU A C 1
ATOM 671 O O . LEU A 1 85 ? 3.636 -11.773 -19.722 1.00 86.00 85 LEU A O 1
ATOM 675 N N . LEU A 1 86 ? 1.893 -13.110 -20.158 1.00 84.50 86 LEU A N 1
ATOM 676 C CA . LEU A 1 86 ? 1.718 -12.643 -21.542 1.00 84.50 86 LEU A CA 1
ATOM 677 C C . LEU A 1 86 ? 1.486 -11.128 -21.604 1.00 84.50 86 LEU A C 1
ATOM 679 O O . LEU A 1 86 ? 2.123 -10.424 -22.391 1.00 84.50 86 LEU A O 1
ATOM 683 N N . ASN A 1 87 ? 0.617 -10.600 -20.738 1.00 83.62 87 ASN A N 1
ATOM 684 C CA . ASN A 1 87 ? 0.377 -9.161 -20.638 1.00 83.62 87 ASN A CA 1
ATOM 685 C C . ASN A 1 87 ? 1.653 -8.388 -20.274 1.00 83.62 87 ASN A C 1
ATOM 687 O O . ASN A 1 87 ? 1.877 -7.292 -20.796 1.00 83.62 87 ASN A O 1
ATOM 691 N N . HIS A 1 88 ? 2.499 -8.940 -19.400 1.00 83.19 88 HIS A N 1
ATOM 692 C CA . HIS A 1 88 ? 3.784 -8.337 -19.062 1.00 83.19 88 HIS A CA 1
ATOM 693 C C . HIS A 1 88 ? 4.755 -8.363 -20.252 1.00 83.19 88 HIS A C 1
ATOM 695 O O . HIS A 1 88 ? 5.330 -7.327 -20.585 1.00 83.19 88 HIS A O 1
ATOM 701 N N . LEU A 1 89 ? 4.866 -9.487 -20.964 1.00 80.94 89 LEU A N 1
ATOM 702 C CA . LEU A 1 89 ? 5.696 -9.617 -22.168 1.00 80.94 89 LEU A CA 1
ATOM 703 C C . LEU A 1 89 ? 5.316 -8.584 -23.242 1.00 80.94 89 LEU A C 1
ATOM 705 O O . LEU A 1 89 ? 6.184 -7.914 -23.811 1.00 80.94 89 LEU A O 1
ATOM 709 N N . PHE A 1 90 ? 4.017 -8.357 -23.469 1.00 77.31 90 PHE A N 1
ATOM 710 C CA . PHE A 1 90 ? 3.561 -7.300 -24.379 1.00 77.31 90 PHE A CA 1
ATOM 711 C C . PHE A 1 90 ? 3.975 -5.896 -23.917 1.00 77.31 90 PHE A C 1
ATOM 713 O O . PHE A 1 90 ? 4.342 -5.062 -24.751 1.00 77.31 90 PHE A O 1
ATOM 720 N N . LYS A 1 91 ? 3.968 -5.625 -22.604 1.00 75.56 91 LYS A N 1
ATOM 721 C CA . LYS A 1 91 ? 4.442 -4.345 -22.049 1.00 75.56 91 LYS A CA 1
ATOM 722 C C . LYS A 1 91 ? 5.942 -4.165 -22.261 1.00 75.56 91 LYS A C 1
ATOM 724 O O . LYS A 1 91 ? 6.343 -3.094 -22.707 1.00 75.56 91 LYS A O 1
ATOM 729 N N . VAL A 1 92 ? 6.745 -5.203 -22.018 1.00 74.75 92 VAL A N 1
ATOM 730 C CA . VAL A 1 92 ? 8.198 -5.201 -22.264 1.00 74.75 92 VAL A CA 1
ATOM 731 C C . VAL A 1 92 ? 8.510 -4.979 -23.753 1.00 74.75 92 VAL A C 1
ATOM 733 O O . VAL A 1 92 ? 9.530 -4.378 -24.096 1.00 74.75 92 VAL A O 1
ATOM 736 N N . ASN A 1 93 ? 7.634 -5.412 -24.663 1.00 66.06 93 ASN A N 1
ATOM 737 C CA . ASN A 1 93 ? 7.784 -5.185 -26.103 1.00 66.06 93 ASN A CA 1
ATOM 738 C C . ASN A 1 93 ? 7.404 -3.753 -26.539 1.00 66.06 93 ASN A C 1
ATOM 740 O O . ASN A 1 93 ? 8.085 -3.152 -27.369 1.00 66.06 93 ASN A O 1
ATOM 744 N N . GLY A 1 94 ? 6.351 -3.177 -25.950 1.00 58.00 94 GLY A N 1
ATOM 745 C CA . GLY A 1 94 ? 5.811 -1.853 -26.294 1.00 58.00 94 GLY A CA 1
ATOM 746 C C . GLY A 1 94 ? 6.605 -0.638 -25.788 1.00 58.00 94 GLY A C 1
ATOM 747 O O . GLY A 1 94 ? 6.101 0.483 -25.875 1.00 58.00 94 GLY A O 1
ATOM 748 N N . THR A 1 95 ? 7.809 -0.834 -25.243 1.00 53.62 95 THR A N 1
ATOM 749 C CA . THR A 1 95 ? 8.628 0.202 -24.585 1.00 53.62 95 THR A CA 1
ATOM 750 C C . THR A 1 95 ? 9.530 1.014 -25.515 1.00 53.62 95 THR A C 1
ATOM 752 O O . THR A 1 95 ? 10.413 1.721 -25.037 1.00 53.62 95 THR A O 1
ATOM 755 N N . GLN A 1 96 ? 9.309 0.979 -26.835 1.00 54.38 96 GLN A N 1
ATOM 756 C CA . GLN A 1 96 ? 9.951 1.962 -27.714 1.00 54.38 96 GLN A CA 1
ATOM 757 C C . GLN A 1 96 ? 9.598 3.376 -27.232 1.00 54.38 96 GLN A C 1
ATOM 759 O O . GLN A 1 96 ? 8.435 3.629 -26.894 1.00 54.38 96 GLN A O 1
ATOM 764 N N . LEU A 1 97 ? 10.598 4.270 -27.180 1.00 52.97 97 LEU A N 1
ATOM 765 C CA . LEU A 1 97 ? 10.424 5.684 -26.837 1.00 52.97 97 LEU A CA 1
ATOM 766 C C . LEU A 1 97 ? 9.157 6.202 -27.514 1.00 52.97 97 LEU A C 1
ATOM 768 O O . LEU A 1 97 ? 8.960 6.031 -28.716 1.00 52.97 97 LEU A O 1
ATOM 772 N N . LYS A 1 98 ? 8.229 6.763 -26.743 1.00 57.12 98 LYS A N 1
ATOM 773 C CA . LYS A 1 98 ? 6.960 7.227 -27.309 1.00 57.12 98 LYS A CA 1
ATOM 774 C C . LYS A 1 98 ? 7.132 8.667 -27.781 1.00 57.12 98 LYS A C 1
ATOM 776 O O . LYS A 1 98 ? 7.001 9.610 -27.014 1.00 57.12 98 LYS A O 1
ATOM 781 N N . TRP A 1 99 ? 7.387 8.816 -29.078 1.00 45.03 99 TRP A N 1
ATOM 782 C CA . TRP A 1 99 ? 7.771 10.060 -29.764 1.00 45.03 99 TRP A CA 1
ATOM 783 C C . TRP A 1 99 ? 6.679 11.134 -29.925 1.00 45.03 99 TRP A C 1
ATOM 785 O O . TRP A 1 99 ? 6.904 12.128 -30.613 1.00 45.03 99 TRP A O 1
ATOM 795 N N . LYS A 1 100 ? 5.473 10.970 -29.368 1.00 45.41 100 LYS A N 1
ATOM 796 C CA . LYS A 1 100 ? 4.356 11.894 -29.643 1.00 45.41 100 LYS A CA 1
ATOM 797 C C . LYS A 1 100 ? 3.743 12.481 -28.378 1.00 45.41 100 LYS A C 1
ATOM 799 O O . LYS A 1 100 ? 2.924 11.845 -27.720 1.00 45.41 100 LYS A O 1
ATOM 804 N N . PHE A 1 101 ? 4.056 13.751 -28.128 1.00 49.84 101 PHE A N 1
ATOM 805 C CA . PHE A 1 101 ? 3.247 14.636 -27.293 1.00 49.84 101 PHE A CA 1
ATOM 806 C C . PHE A 1 101 ? 2.146 15.282 -28.150 1.00 49.84 101 PHE A C 1
ATOM 808 O O . PHE A 1 101 ? 2.408 16.170 -28.958 1.00 49.84 101 PHE A O 1
ATOM 815 N N . GLY A 1 102 ? 0.903 14.817 -28.005 1.00 46.12 102 GLY A N 1
ATOM 816 C CA . GLY A 1 102 ? -0.283 15.474 -28.572 1.00 46.12 102 GLY A CA 1
ATOM 817 C C . GLY A 1 102 ? -0.833 16.582 -27.660 1.00 46.12 102 GLY A C 1
ATOM 818 O O . GLY A 1 102 ? -0.486 16.661 -26.484 1.00 46.12 102 GLY A O 1
ATOM 819 N N . LYS A 1 103 ? -1.745 17.421 -28.178 1.00 45.25 103 LYS A N 1
ATOM 820 C CA . LYS A 1 103 ? -2.390 18.543 -27.450 1.00 45.25 103 LYS A CA 1
ATOM 821 C C . LYS A 1 103 ? -3.196 18.136 -26.193 1.00 45.25 103 LYS A C 1
ATOM 823 O O . LYS A 1 103 ? -3.549 19.010 -25.404 1.00 45.25 103 LYS A O 1
ATOM 828 N N . ASN A 1 104 ? -3.442 16.845 -25.949 1.00 45.50 104 ASN A N 1
ATOM 829 C CA . ASN A 1 104 ? -4.180 16.360 -24.775 1.00 45.50 104 ASN A CA 1
ATOM 830 C C . ASN A 1 104 ? -3.244 16.165 -23.571 1.00 45.50 104 ASN A C 1
ATOM 832 O O . ASN A 1 104 ? -2.693 15.095 -23.334 1.00 45.50 104 ASN A O 1
ATOM 836 N N . ARG A 1 105 ? -3.062 17.258 -22.823 1.00 50.84 105 ARG A N 1
ATOM 837 C CA . ARG A 1 105 ? -2.032 17.457 -21.788 1.00 50.84 105 ARG A CA 1
ATOM 838 C C . ARG A 1 105 ? -2.353 16.916 -20.384 1.00 50.84 105 ARG A C 1
ATOM 840 O O . ARG A 1 105 ? -1.468 16.924 -19.538 1.00 50.84 105 ARG A O 1
ATOM 847 N N . LYS A 1 106 ? -3.584 16.477 -20.088 1.00 42.34 106 LYS A N 1
ATOM 848 C CA . LYS A 1 106 ? -4.015 16.184 -18.698 1.00 42.34 106 LYS A CA 1
ATOM 849 C C . LYS A 1 106 ? -3.825 14.731 -18.240 1.00 42.34 106 LYS A C 1
ATOM 851 O O . LYS A 1 106 ? -3.682 14.495 -17.048 1.00 42.34 106 LYS A O 1
ATOM 856 N N . THR A 1 107 ? -3.762 13.766 -19.153 1.00 42.84 107 THR A N 1
ATOM 857 C CA . THR A 1 107 ? -3.771 12.329 -18.803 1.00 42.84 107 THR A CA 1
ATOM 858 C C . THR A 1 107 ? -2.387 11.768 -18.450 1.00 42.84 107 THR A C 1
ATOM 860 O O . THR A 1 107 ? -2.266 10.623 -18.028 1.00 42.84 107 THR A O 1
ATOM 863 N N . PHE A 1 108 ? -1.323 12.555 -18.629 1.00 45.81 108 PHE A N 1
ATOM 864 C CA . PHE A 1 108 ? 0.053 12.059 -18.556 1.00 45.81 108 PHE A CA 1
ATOM 865 C C . PHE A 1 108 ? 0.600 11.938 -17.124 1.00 45.81 108 PHE A C 1
ATOM 867 O O . PHE A 1 108 ? 1.406 11.059 -16.844 1.00 45.81 108 PHE A O 1
ATOM 874 N N . PHE A 1 109 ? 0.126 12.787 -16.209 1.00 47.12 109 PHE A N 1
ATOM 875 C CA . PHE A 1 109 ? 0.581 12.846 -14.811 1.00 47.12 109 PHE A CA 1
ATOM 876 C C . PHE A 1 109 ? -0.183 11.901 -13.864 1.00 47.12 109 PHE A C 1
ATOM 878 O O . PHE A 1 109 ? 0.079 11.883 -12.666 1.00 47.12 109 PHE A O 1
ATOM 885 N N . LEU A 1 110 ? -1.119 11.106 -14.394 1.00 46.72 110 LEU A N 1
ATOM 886 C CA . LEU A 1 110 ? -1.876 10.083 -13.657 1.00 46.72 110 LEU A CA 1
ATOM 887 C C . LEU A 1 110 ? -1.246 8.684 -13.789 1.00 46.72 110 LEU A C 1
ATOM 889 O O . LEU A 1 110 ? -1.890 7.678 -13.505 1.00 46.72 110 LEU A O 1
ATOM 893 N N . MET A 1 111 ? -0.006 8.588 -14.279 1.00 55.78 111 MET A N 1
ATOM 894 C CA . MET A 1 111 ? 0.634 7.293 -14.488 1.00 55.78 111 MET A CA 1
ATOM 895 C C . MET A 1 111 ? 1.066 6.675 -13.154 1.00 55.78 111 MET A C 1
ATOM 897 O O . MET A 1 111 ? 1.830 7.265 -12.400 1.00 55.78 111 MET A O 1
ATOM 901 N N . LEU A 1 112 ? 0.644 5.429 -12.933 1.00 61.00 112 LEU A N 1
ATOM 902 C CA . LEU A 1 112 ? 1.082 4.540 -11.846 1.00 61.00 112 LEU A CA 1
ATOM 903 C C . LEU A 1 112 ? 2.566 4.124 -11.947 1.00 61.00 112 LEU A C 1
ATOM 905 O O . LEU A 1 112 ? 3.018 3.257 -11.212 1.00 61.00 112 LEU A O 1
ATOM 909 N N . LEU A 1 113 ? 3.318 4.687 -12.896 1.00 73.62 113 LEU A N 1
ATOM 910 C CA . LEU A 1 113 ? 4.721 4.373 -13.144 1.00 73.62 113 LEU A CA 1
ATOM 911 C C . LEU A 1 113 ? 5.550 5.647 -13.114 1.00 73.62 113 LEU A C 1
ATOM 913 O O . LEU A 1 113 ? 5.078 6.720 -13.492 1.00 73.62 113 LEU A O 1
ATOM 917 N N . ARG A 1 114 ? 6.817 5.492 -12.735 1.00 85.81 114 ARG A N 1
ATOM 918 C CA . ARG A 1 114 ? 7.821 6.549 -12.834 1.00 85.81 114 ARG A CA 1
ATOM 919 C C . ARG A 1 114 ? 8.071 6.902 -14.296 1.00 85.81 114 ARG A C 1
ATOM 921 O O . ARG A 1 114 ? 8.118 6.024 -15.167 1.00 85.81 114 ARG A O 1
ATOM 928 N N . VAL A 1 115 ? 8.245 8.192 -14.553 1.00 86.88 115 VAL A N 1
ATOM 929 C CA . VAL A 1 115 ? 8.452 8.725 -15.896 1.00 86.88 115 VAL A CA 1
ATOM 930 C C . VAL A 1 115 ? 9.683 9.619 -15.927 1.00 86.88 115 VAL A C 1
ATOM 932 O O . VAL A 1 115 ? 9.759 10.573 -15.162 1.00 86.88 115 VAL A O 1
ATOM 935 N N . ALA A 1 116 ? 10.615 9.334 -16.831 1.00 90.00 116 ALA A N 1
ATOM 936 C CA . ALA A 1 116 ? 11.755 10.185 -17.136 1.00 90.00 116 ALA A CA 1
ATOM 937 C C . ALA A 1 116 ? 11.479 10.995 -18.414 1.00 90.00 116 ALA A C 1
ATOM 939 O O . ALA A 1 116 ? 11.140 10.432 -19.459 1.00 90.00 116 ALA A O 1
ATOM 940 N N . PHE A 1 117 ? 11.625 12.314 -18.333 1.00 90.25 117 PHE A N 1
ATOM 941 C CA . PHE A 1 117 ? 11.553 13.232 -19.465 1.00 90.25 117 PHE A CA 1
ATOM 942 C C . PHE A 1 117 ? 12.930 13.809 -19.751 1.00 90.25 117 PHE A C 1
ATOM 944 O O . PHE A 1 117 ? 13.563 14.288 -18.821 1.00 90.25 117 PHE A O 1
ATOM 951 N N . GLY A 1 118 ? 13.359 13.824 -21.010 1.00 90.62 118 GLY A N 1
ATOM 952 C CA . GLY A 1 118 ? 14.579 14.521 -21.431 1.00 90.62 118 GLY A CA 1
ATOM 953 C C . GLY A 1 118 ? 14.289 15.541 -22.528 1.00 90.62 118 GLY A C 1
ATOM 954 O O . GLY A 1 118 ? 13.399 15.310 -23.352 1.00 90.62 118 GLY A O 1
ATOM 955 N N . PHE A 1 119 ? 15.001 16.669 -22.546 1.00 90.06 119 PHE A N 1
ATOM 956 C CA . PHE A 1 119 ? 14.908 17.657 -23.627 1.00 90.06 119 PHE A CA 1
ATOM 957 C C . PHE A 1 119 ? 16.133 17.581 -24.540 1.00 90.06 119 PHE A C 1
ATOM 959 O O . PHE A 1 119 ? 17.246 17.862 -24.116 1.00 90.06 119 PHE A O 1
ATOM 966 N N . PHE A 1 120 ? 15.924 17.247 -25.812 1.00 87.94 120 PHE A N 1
ATOM 967 C CA . PHE A 1 120 ? 16.985 17.099 -26.810 1.00 87.94 120 PHE A CA 1
ATOM 968 C C . PHE A 1 120 ? 16.639 17.898 -28.063 1.00 87.94 120 PHE A C 1
ATOM 970 O O . PHE A 1 120 ? 15.477 18.189 -28.318 1.00 87.94 120 PHE A O 1
ATOM 977 N N . THR A 1 121 ? 17.615 18.258 -28.884 1.00 80.12 121 THR A N 1
ATOM 978 C CA . THR A 1 121 ? 17.349 18.890 -30.183 1.00 80.12 121 THR A CA 1
ATOM 979 C C . THR A 1 121 ? 17.358 17.840 -31.288 1.00 80.12 121 THR A C 1
ATOM 981 O O . THR A 1 121 ? 18.069 16.840 -31.233 1.00 80.12 121 THR A O 1
ATOM 984 N N . ARG A 1 122 ? 16.515 18.036 -32.305 1.00 69.19 122 ARG A N 1
ATOM 985 C CA . ARG A 1 122 ? 16.559 17.222 -33.523 1.00 69.19 122 ARG A CA 1
ATOM 986 C C . ARG A 1 122 ? 17.665 17.793 -34.406 1.00 69.19 122 ARG A C 1
ATOM 988 O O . ARG A 1 122 ? 17.695 19.006 -34.584 1.00 69.19 122 ARG A O 1
ATOM 995 N N . ASN A 1 123 ? 18.547 16.946 -34.936 1.00 57.59 123 ASN A N 1
ATOM 996 C CA . ASN A 1 123 ? 19.622 17.360 -35.843 1.00 57.59 123 ASN A CA 1
ATOM 997 C C . ASN A 1 123 ? 19.058 18.073 -37.082 1.00 57.59 123 ASN A C 1
ATOM 999 O O . ASN A 1 123 ? 18.785 17.449 -38.106 1.00 57.59 123 ASN A O 1
ATOM 1003 N N . GLU A 1 124 ? 18.905 19.388 -37.004 1.00 51.97 124 GLU A N 1
ATOM 1004 C CA . GLU A 1 124 ? 18.622 20.254 -38.139 1.00 51.97 124 GLU A CA 1
ATOM 1005 C C . GLU A 1 124 ? 19.869 21.096 -38.404 1.00 51.97 124 GLU A C 1
ATOM 1007 O O . GLU A 1 124 ? 19.979 22.238 -37.976 1.00 51.97 124 GLU A O 1
ATOM 1012 N N . LYS A 1 125 ? 20.830 20.474 -39.103 1.00 49.78 125 LYS A N 1
ATOM 1013 C CA . LYS A 1 125 ? 21.941 21.117 -39.828 1.00 49.78 125 LYS A CA 1
ATOM 1014 C C . LYS A 1 125 ? 22.596 22.294 -39.086 1.00 49.78 125 LYS A C 1
ATOM 1016 O O . LYS A 1 125 ? 22.633 23.408 -39.618 1.00 49.78 125 LYS A O 1
ATOM 1021 N N . SER A 1 126 ? 23.127 22.070 -37.886 1.00 46.81 126 SER A N 1
ATOM 1022 C CA . SER A 1 126 ? 23.962 23.086 -37.253 1.00 46.81 126 SER A CA 1
ATOM 1023 C C . SER A 1 126 ? 25.355 23.068 -37.906 1.00 46.81 126 SER A C 1
ATOM 1025 O O . SER A 1 126 ? 25.870 22.034 -38.322 1.00 46.81 126 SER A O 1
ATOM 1027 N N . LYS A 1 127 ? 25.941 24.251 -38.113 1.00 51.25 127 LYS A N 1
ATOM 1028 C CA . LYS A 1 127 ? 27.245 24.443 -38.779 1.00 51.25 127 LYS A CA 1
ATOM 1029 C C . LYS A 1 127 ? 28.442 24.159 -37.853 1.00 51.25 127 LYS A C 1
ATOM 1031 O O . LYS A 1 127 ? 29.570 24.458 -38.236 1.00 51.25 127 LYS A O 1
ATOM 1036 N N . LEU A 1 128 ? 28.211 23.649 -36.640 1.00 55.44 128 LEU A N 1
ATOM 1037 C CA . LEU A 1 128 ? 29.233 23.487 -35.606 1.00 55.44 128 LEU A CA 1
ATOM 1038 C C . LEU A 1 128 ? 29.350 22.010 -35.203 1.00 55.44 128 LEU A C 1
ATOM 1040 O O . LEU A 1 128 ? 28.571 21.508 -34.395 1.00 55.44 128 LEU A O 1
ATOM 1044 N N . GLU A 1 129 ? 30.344 21.320 -35.768 1.00 57.72 129 GLU A N 1
ATOM 1045 C CA . GLU A 1 129 ? 30.520 19.865 -35.627 1.00 57.72 129 GLU A CA 1
ATOM 1046 C C . GLU A 1 129 ? 30.641 19.396 -34.165 1.00 57.72 129 GLU A C 1
ATOM 1048 O O . GLU A 1 129 ? 30.156 18.321 -33.830 1.00 57.72 129 GLU A O 1
ATOM 1053 N N . SER A 1 130 ? 31.218 20.199 -33.264 1.00 55.75 130 SER A N 1
ATOM 1054 C CA . SER A 1 130 ? 31.423 19.806 -31.860 1.00 55.75 130 SER A CA 1
ATOM 1055 C C . SER A 1 130 ? 30.148 19.809 -31.005 1.00 55.75 130 SER A C 1
ATOM 1057 O O . SER A 1 130 ? 29.995 18.944 -30.145 1.00 55.75 130 SER A O 1
ATOM 1059 N N . ILE A 1 131 ? 29.215 20.739 -31.241 1.00 59.09 131 ILE A N 1
ATOM 1060 C CA . ILE A 1 131 ? 27.950 20.828 -30.486 1.00 59.09 131 ILE A CA 1
ATOM 1061 C C . ILE A 1 131 ? 26.972 19.737 -30.947 1.00 59.09 131 ILE A C 1
ATOM 1063 O O . ILE A 1 131 ? 26.299 19.123 -30.119 1.00 59.09 131 ILE A O 1
ATOM 1067 N N . ASP A 1 132 ? 26.948 19.428 -32.247 1.00 60.22 132 ASP A N 1
ATOM 1068 C CA . ASP A 1 132 ? 26.098 18.369 -32.809 1.00 60.22 132 ASP A CA 1
ATOM 1069 C C . ASP A 1 132 ? 26.510 16.963 -32.332 1.00 60.22 132 ASP A C 1
ATOM 1071 O O . ASP A 1 132 ? 25.655 16.087 -32.166 1.00 60.22 132 ASP A O 1
ATOM 1075 N N . ILE A 1 133 ? 27.804 16.740 -32.066 1.00 64.69 133 ILE A N 1
ATOM 1076 C CA . ILE A 1 133 ? 28.305 15.472 -31.512 1.00 64.69 133 ILE A CA 1
ATOM 1077 C C . ILE A 1 133 ? 27.810 15.269 -30.076 1.00 64.69 133 ILE A C 1
ATOM 1079 O O . ILE A 1 133 ? 27.321 14.183 -29.759 1.00 64.69 133 ILE A O 1
ATOM 1083 N N . GLN A 1 134 ? 27.881 16.302 -29.229 1.00 68.12 134 GLN A N 1
ATOM 1084 C CA . GLN A 1 134 ? 27.452 16.202 -27.831 1.00 68.12 134 GLN A CA 1
ATOM 1085 C C . GLN A 1 134 ? 25.946 15.931 -27.720 1.00 68.12 134 GLN A C 1
ATOM 1087 O O . GLN A 1 134 ? 25.539 14.999 -27.039 1.00 68.12 134 GLN A O 1
ATOM 1092 N N . ILE A 1 135 ? 25.120 16.660 -28.476 1.00 69.06 135 ILE A N 1
ATOM 1093 C CA . ILE A 1 135 ? 23.657 16.473 -28.495 1.00 69.06 135 ILE A CA 1
ATOM 1094 C C . ILE A 1 135 ? 23.280 15.038 -28.889 1.00 69.06 135 ILE A C 1
ATOM 1096 O O . ILE A 1 135 ? 22.365 14.439 -28.316 1.00 69.06 135 ILE A O 1
ATOM 1100 N N . LYS A 1 136 ? 23.983 14.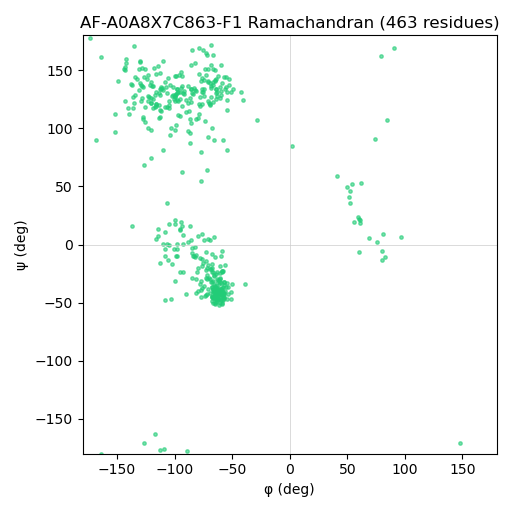475 -29.880 1.00 72.12 136 LYS A N 1
ATOM 1101 C CA . LYS A 1 136 ? 23.773 13.095 -30.324 1.00 72.12 136 LYS A CA 1
ATOM 1102 C C . LYS A 1 136 ? 24.165 12.092 -29.237 1.00 72.12 136 LYS A C 1
ATOM 1104 O O . LYS A 1 136 ? 23.449 11.108 -29.051 1.00 72.12 136 LYS A O 1
ATOM 1109 N N . TYR A 1 137 ? 25.267 12.346 -28.534 1.00 80.75 137 TYR A N 1
ATOM 1110 C CA . TYR A 1 137 ? 25.740 11.509 -27.435 1.00 80.75 137 TYR A CA 1
ATOM 1111 C C . TYR A 1 137 ? 24.767 11.521 -26.248 1.00 80.75 137 TYR A C 1
ATOM 1113 O O . TYR A 1 137 ? 24.396 10.457 -25.760 1.00 80.75 137 TYR A O 1
ATOM 1121 N N . ASP A 1 138 ? 24.266 12.694 -25.858 1.00 84.50 138 ASP A N 1
ATOM 1122 C CA . ASP A 1 138 ? 23.325 12.847 -24.740 1.00 84.50 138 ASP A CA 1
ATOM 1123 C C . ASP A 1 138 ? 22.002 12.117 -25.008 1.00 84.50 138 ASP A C 1
ATOM 1125 O O . ASP A 1 138 ? 21.461 11.422 -24.145 1.00 84.50 138 ASP A O 1
ATOM 1129 N N . HIS A 1 139 ? 21.487 12.230 -26.237 1.00 85.75 139 HIS A N 1
ATOM 1130 C CA . HIS A 1 139 ? 20.299 11.491 -26.646 1.00 85.75 139 HIS A CA 1
ATOM 1131 C C . HIS A 1 139 ? 20.544 9.979 -26.611 1.00 85.75 139 HIS A C 1
ATOM 1133 O O . HIS A 1 139 ? 19.722 9.243 -26.074 1.00 85.75 139 HIS A O 1
ATOM 1139 N N . GLN A 1 140 ? 21.674 9.511 -27.148 1.00 87.88 140 GLN A N 1
ATOM 1140 C CA . GLN A 1 140 ? 22.025 8.090 -27.163 1.00 87.88 140 GLN A CA 1
ATOM 1141 C C . GLN A 1 140 ? 22.167 7.520 -25.743 1.00 87.88 140 GLN A C 1
ATOM 1143 O O . GLN A 1 140 ? 21.629 6.449 -25.469 1.00 87.88 140 GLN A O 1
ATOM 1148 N N . ALA A 1 141 ? 22.805 8.257 -24.831 1.00 90.56 141 ALA A N 1
ATOM 1149 C CA . ALA A 1 141 ? 22.896 7.901 -23.417 1.00 90.56 141 ALA A CA 1
ATOM 1150 C C . ALA A 1 141 ? 21.507 7.768 -22.764 1.00 90.56 141 ALA A C 1
ATOM 1152 O O . ALA A 1 141 ? 21.259 6.840 -21.992 1.00 90.56 141 ALA A O 1
ATOM 1153 N N . PHE A 1 142 ? 20.568 8.652 -23.116 1.00 90.94 142 PHE A N 1
ATOM 1154 C CA . PHE A 1 142 ? 19.179 8.568 -22.662 1.00 90.94 142 PHE A CA 1
ATOM 1155 C C . PHE A 1 142 ? 18.440 7.343 -23.225 1.00 90.94 142 PHE A C 1
ATOM 1157 O O . PHE A 1 142 ? 17.675 6.711 -22.494 1.00 90.94 142 PHE A O 1
ATOM 1164 N N . GLU A 1 143 ? 18.665 6.974 -24.492 1.00 88.12 143 GLU A N 1
ATOM 1165 C CA . GLU A 1 143 ? 18.087 5.755 -25.083 1.00 88.12 143 GLU A CA 1
ATOM 1166 C C . GLU A 1 143 ? 18.654 4.477 -24.445 1.00 88.12 143 GLU A C 1
ATOM 1168 O O . GLU A 1 143 ? 17.910 3.520 -24.214 1.00 88.12 143 GLU A O 1
ATOM 1173 N N . GLU A 1 144 ? 19.951 4.467 -24.138 1.00 88.50 144 GLU A N 1
ATOM 1174 C CA . GLU A 1 144 ? 20.633 3.354 -23.476 1.00 88.50 144 GLU A CA 1
ATOM 1175 C C . GLU A 1 144 ? 20.093 3.140 -22.055 1.00 88.50 144 GLU A C 1
ATOM 1177 O O . GLU A 1 144 ? 19.592 2.056 -21.740 1.00 88.50 144 GLU A O 1
ATOM 1182 N N . ALA A 1 145 ? 20.042 4.200 -21.242 1.00 90.50 145 ALA A N 1
ATOM 1183 C CA . ALA A 1 145 ? 19.444 4.141 -19.909 1.00 90.50 145 ALA A CA 1
ATOM 1184 C C . ALA A 1 145 ? 17.959 3.725 -19.961 1.00 90.50 145 ALA A C 1
ATOM 1186 O O . ALA A 1 145 ? 17.490 2.938 -19.132 1.00 90.50 145 ALA A O 1
ATOM 1187 N N . ALA A 1 146 ? 17.202 4.192 -20.964 1.00 87.06 146 ALA A N 1
ATOM 1188 C CA . ALA A 1 146 ? 15.814 3.778 -21.168 1.00 87.06 146 ALA A CA 1
ATOM 1189 C C . ALA A 1 146 ? 15.684 2.268 -21.427 1.00 87.06 146 ALA A C 1
ATOM 1191 O O . ALA A 1 146 ? 14.755 1.628 -20.923 1.00 87.06 146 ALA A O 1
ATOM 1192 N N . ALA A 1 147 ? 16.612 1.681 -22.188 1.00 82.75 147 ALA A N 1
ATOM 1193 C CA . ALA A 1 147 ? 16.644 0.244 -22.430 1.00 82.75 147 ALA A CA 1
ATOM 1194 C C . ALA A 1 147 ? 16.942 -0.543 -21.140 1.00 82.75 147 ALA A C 1
ATOM 1196 O O . ALA A 1 147 ? 16.288 -1.559 -20.885 1.00 82.75 147 ALA A O 1
ATOM 1197 N N . HIS A 1 148 ? 17.854 -0.047 -20.297 1.00 83.94 148 HIS A N 1
ATOM 1198 C CA . HIS A 1 148 ? 18.226 -0.667 -19.018 1.00 83.94 148 HIS A CA 1
ATOM 1199 C C . HIS A 1 148 ? 17.200 -0.465 -17.890 1.00 83.94 148 HIS A C 1
ATOM 1201 O O . HIS A 1 148 ? 17.181 -1.211 -16.911 1.00 83.94 148 HIS A O 1
ATOM 1207 N N . LEU A 1 149 ? 16.298 0.505 -17.998 1.00 85.31 149 LEU A N 1
ATOM 1208 C CA . LEU A 1 149 ? 15.290 0.773 -16.961 1.00 85.31 149 LEU A CA 1
ATOM 1209 C C . LEU A 1 149 ? 13.869 0.366 -17.376 1.00 85.31 149 LEU A C 1
ATOM 1211 O O . LEU A 1 149 ? 12.936 0.419 -16.571 1.00 85.31 149 LEU A O 1
ATOM 1215 N N . SER A 1 150 ? 13.697 -0.098 -18.613 1.00 80.44 150 SER A N 1
ATOM 1216 C CA . SER A 1 150 ? 12.446 -0.663 -19.115 1.00 80.44 150 SER A CA 1
ATOM 1217 C C . SER A 1 150 ? 12.157 -2.046 -18.494 1.00 80.44 150 SER A C 1
ATOM 1219 O O . SER A 1 150 ? 13.064 -2.882 -18.434 1.00 80.44 150 SER A O 1
ATOM 1221 N N . PRO A 1 151 ? 10.894 -2.358 -18.131 1.00 78.50 151 PRO A N 1
ATOM 1222 C CA . PRO A 1 151 ? 9.687 -1.527 -18.250 1.00 78.50 151 PRO A CA 1
ATOM 1223 C C . PRO A 1 151 ? 9.371 -0.681 -16.999 1.00 78.50 151 PRO A C 1
ATOM 1225 O O . PRO A 1 151 ? 8.355 0.018 -16.983 1.00 78.50 151 PRO A O 1
ATOM 1228 N N . SER A 1 152 ? 10.199 -0.760 -15.953 1.00 78.56 152 SER A N 1
ATOM 1229 C CA . SER A 1 152 ? 9.953 -0.174 -14.627 1.00 78.56 152 SER A CA 1
ATOM 1230 C C . SER A 1 152 ? 9.880 1.356 -14.627 1.00 78.56 152 SER A C 1
ATOM 1232 O O . SER A 1 152 ? 9.222 1.948 -13.769 1.00 78.56 152 SER A O 1
ATOM 1234 N N . VAL A 1 153 ? 10.530 2.005 -15.597 1.00 84.62 153 VAL A N 1
ATOM 1235 C CA . VAL A 1 153 ? 10.458 3.452 -15.832 1.00 84.62 153 VAL A CA 1
ATOM 1236 C C . VAL A 1 153 ? 10.144 3.714 -17.302 1.00 84.62 153 VAL A C 1
ATOM 1238 O O . VAL A 1 153 ? 10.687 3.067 -18.197 1.00 84.62 153 VAL A O 1
ATOM 1241 N N . ARG A 1 154 ? 9.252 4.673 -17.569 1.00 85.00 154 ARG A N 1
ATOM 1242 C CA . ARG A 1 154 ? 8.930 5.108 -18.937 1.00 85.00 154 ARG A CA 1
ATOM 1243 C C . ARG A 1 154 ? 9.748 6.332 -19.315 1.00 85.00 154 ARG A C 1
ATOM 1245 O O . ARG A 1 154 ? 9.745 7.309 -18.577 1.00 85.00 154 ARG A O 1
ATOM 1252 N N . PHE A 1 155 ? 10.366 6.304 -20.487 1.00 86.75 155 PHE A N 1
ATOM 1253 C CA . PHE A 1 155 ? 11.186 7.399 -20.998 1.00 86.75 155 PHE A CA 1
ATOM 1254 C C . PHE A 1 155 ? 10.466 8.132 -22.132 1.00 86.75 155 PHE A C 1
ATOM 1256 O O . PHE A 1 155 ? 9.880 7.504 -23.020 1.00 86.75 155 PHE A O 1
ATOM 1263 N N . TYR A 1 156 ? 10.509 9.464 -22.102 1.00 85.81 156 TYR A N 1
ATOM 1264 C CA . TYR A 1 156 ? 9.979 10.327 -23.154 1.00 85.81 156 TYR A CA 1
ATOM 1265 C C . TYR A 1 156 ? 10.963 11.450 -23.460 1.00 85.81 156 TYR A C 1
ATOM 1267 O O . TYR A 1 156 ? 11.352 12.211 -22.578 1.00 85.81 156 TYR A O 1
ATOM 1275 N N . ALA A 1 157 ? 11.315 11.589 -24.731 1.00 86.44 157 ALA A N 1
ATOM 1276 C CA . ALA A 1 157 ? 12.132 12.689 -25.210 1.00 86.44 157 ALA A CA 1
ATOM 1277 C C . ALA A 1 157 ? 11.242 13.797 -25.793 1.00 86.44 157 ALA A C 1
ATOM 1279 O O . ALA A 1 157 ? 10.335 13.541 -26.593 1.00 86.44 157 ALA A O 1
ATOM 1280 N N . ALA A 1 158 ? 11.495 15.035 -25.384 1.00 84.94 158 ALA A N 1
ATOM 1281 C CA . ALA A 1 158 ? 10.938 16.231 -25.991 1.00 84.94 158 ALA A CA 1
ATOM 1282 C C . ALA A 1 158 ? 11.963 16.819 -26.966 1.00 84.94 158 ALA A C 1
ATOM 1284 O O . ALA A 1 158 ? 13.124 16.971 -26.605 1.00 84.94 158 ALA A O 1
ATOM 1285 N N . TYR A 1 159 ? 11.515 17.186 -28.171 1.00 83.50 159 TYR A N 1
ATOM 1286 C CA . TYR A 1 159 ? 12.343 17.892 -29.168 1.00 83.50 159 TYR A CA 1
ATOM 1287 C C . TYR A 1 159 ? 11.889 19.323 -29.434 1.00 83.50 159 TYR A C 1
ATOM 1289 O O . TYR A 1 159 ? 12.608 20.130 -30.014 1.00 83.50 159 TYR A O 1
ATOM 1297 N N . ASP A 1 160 ? 10.669 19.637 -29.010 1.00 82.69 160 ASP A N 1
ATOM 1298 C CA . ASP A 1 160 ? 10.044 20.932 -29.207 1.00 82.69 160 ASP A CA 1
ATOM 1299 C C . ASP A 1 160 ? 10.178 21.768 -27.928 1.00 82.69 160 ASP A C 1
ATOM 1301 O O . ASP A 1 160 ? 9.814 21.325 -26.834 1.00 82.69 160 ASP A O 1
ATOM 1305 N N . ARG A 1 161 ? 10.670 23.003 -28.068 1.00 84.06 161 ARG A N 1
ATOM 1306 C CA . ARG A 1 161 ? 10.896 23.923 -26.942 1.00 84.06 161 ARG A CA 1
ATOM 1307 C C . ARG A 1 161 ? 9.606 24.290 -26.204 1.00 84.06 161 ARG A C 1
ATOM 1309 O O . ARG A 1 161 ? 9.622 24.515 -24.995 1.00 84.06 161 ARG A O 1
ATOM 1316 N N . THR A 1 162 ? 8.475 24.328 -26.904 1.00 83.81 162 THR A N 1
ATOM 1317 C CA . THR A 1 162 ? 7.155 24.521 -26.299 1.00 83.81 162 THR A CA 1
ATOM 1318 C C . THR A 1 162 ? 6.814 23.334 -25.415 1.00 83.81 162 THR A C 1
ATOM 1320 O O . THR A 1 162 ? 6.377 23.534 -24.286 1.00 83.81 162 THR A O 1
ATOM 1323 N N . VAL A 1 163 ? 7.019 22.101 -25.885 1.00 81.56 163 VAL A N 1
ATOM 1324 C CA . VAL A 1 163 ? 6.784 20.889 -25.080 1.00 81.56 163 VAL A CA 1
ATOM 1325 C C . VAL A 1 163 ? 7.710 20.857 -23.862 1.00 81.56 163 VAL A C 1
ATOM 1327 O O . VAL A 1 163 ? 7.215 20.674 -22.751 1.00 81.56 163 VAL A O 1
ATOM 1330 N N . ALA A 1 164 ? 9.005 21.132 -24.042 1.00 84.12 164 ALA A N 1
ATOM 1331 C CA . ALA A 1 164 ? 9.985 21.208 -22.956 1.00 84.12 164 ALA A CA 1
ATOM 1332 C C . ALA A 1 164 ? 9.554 22.200 -21.861 1.00 84.12 164 ALA A C 1
ATOM 1334 O O . ALA A 1 164 ? 9.472 21.832 -20.688 1.00 84.12 164 ALA A O 1
ATOM 1335 N N . LYS A 1 165 ? 9.111 23.405 -22.251 1.00 85.94 165 LYS A N 1
ATOM 1336 C CA . LYS A 1 165 ? 8.586 24.416 -21.320 1.00 85.94 165 LYS A CA 1
ATOM 1337 C C . LYS A 1 165 ? 7.373 23.922 -20.518 1.00 85.94 165 LYS A C 1
ATOM 1339 O O . LYS A 1 165 ? 7.261 24.232 -19.336 1.00 85.94 165 LYS A O 1
ATOM 1344 N N . HIS A 1 166 ? 6.471 23.139 -21.120 1.00 81.94 166 HIS A N 1
ATOM 1345 C CA . HIS A 1 166 ? 5.329 22.555 -20.392 1.00 81.94 166 HIS A CA 1
ATOM 1346 C C . HIS A 1 166 ? 5.754 21.463 -19.402 1.00 81.94 166 HIS A C 1
ATOM 1348 O O . HIS A 1 166 ? 5.093 21.281 -18.381 1.00 81.94 166 HIS A O 1
ATOM 1354 N N . LEU A 1 167 ? 6.853 20.763 -19.688 1.00 81.50 167 LEU A N 1
ATOM 1355 C CA . LEU A 1 167 ? 7.470 19.769 -18.805 1.00 81.50 167 LEU A CA 1
ATOM 1356 C C . LEU A 1 167 ? 8.447 20.393 -17.792 1.00 81.50 167 LEU A C 1
ATOM 1358 O O . LEU A 1 167 ? 9.070 19.670 -17.015 1.00 81.50 167 LEU A O 1
ATOM 1362 N N . LYS A 1 168 ? 8.547 21.731 -17.780 1.00 87.56 168 LYS A N 1
ATOM 1363 C CA . LYS A 1 168 ? 9.481 22.527 -16.973 1.00 87.56 168 LYS A CA 1
ATOM 1364 C C . LYS A 1 168 ? 10.963 22.250 -17.265 1.00 87.56 168 LYS A C 1
ATOM 1366 O O . LYS A 1 168 ? 11.794 22.611 -16.448 1.00 87.56 168 LYS A O 1
ATOM 1371 N N . LEU A 1 169 ? 11.279 21.643 -18.408 1.00 88.31 169 LEU A N 1
ATOM 1372 C CA . LEU A 1 169 ? 12.647 21.446 -18.889 1.00 88.31 169 LEU A CA 1
ATOM 1373 C C . LEU A 1 169 ? 13.135 22.765 -19.501 1.00 88.31 169 LEU A C 1
ATOM 1375 O O . LEU A 1 169 ? 12.496 23.293 -20.419 1.00 88.31 169 LEU A O 1
ATOM 1379 N N . ASN A 1 170 ? 14.227 23.317 -18.978 1.00 88.94 170 ASN A N 1
ATOM 1380 C CA . ASN A 1 170 ? 14.705 24.660 -19.313 1.00 88.94 170 ASN A CA 1
ATOM 1381 C C . ASN A 1 170 ? 15.849 24.640 -20.332 1.00 88.94 170 ASN A C 1
ATOM 1383 O O . ASN A 1 170 ? 15.969 25.565 -21.141 1.00 88.94 170 ASN A O 1
ATOM 1387 N N . SER A 1 171 ? 16.668 23.591 -20.304 1.00 89.38 171 SER A N 1
ATOM 1388 C CA . SER A 1 171 ? 17.915 23.466 -21.059 1.00 89.38 171 SER A CA 1
ATOM 1389 C C . SER A 1 171 ? 18.008 22.138 -21.813 1.00 89.38 171 SER A C 1
ATOM 1391 O O . SER A 1 171 ? 17.409 21.138 -21.426 1.00 89.38 171 SER A O 1
ATOM 1393 N N . VAL A 1 172 ? 18.722 22.142 -22.943 1.00 87.69 172 VAL A N 1
ATOM 1394 C CA . VAL A 1 172 ? 18.995 20.918 -23.715 1.00 87.69 172 VAL A CA 1
ATOM 1395 C C . VAL A 1 172 ? 19.874 19.990 -22.867 1.00 87.69 172 VAL A C 1
ATOM 1397 O O . VAL A 1 172 ? 20.730 20.472 -22.129 1.00 87.69 172 VAL A O 1
ATOM 1400 N N . GLY A 1 173 ? 19.618 18.685 -22.933 1.00 88.12 173 GLY A N 1
ATOM 1401 C CA . GLY A 1 173 ? 20.259 17.656 -22.112 1.00 88.12 173 GLY A CA 1
ATOM 1402 C C . GLY A 1 173 ? 19.636 17.481 -20.720 1.00 88.12 173 GLY A C 1
ATOM 1403 O O . GLY A 1 173 ? 19.908 16.489 -20.051 1.00 88.12 173 GLY A O 1
ATOM 1404 N N . GLU A 1 174 ? 18.752 18.388 -20.286 1.00 92.75 174 GLU A N 1
ATOM 1405 C CA . GLU A 1 174 ? 18.110 18.309 -18.971 1.00 92.75 174 GLU A CA 1
ATOM 1406 C C . GLU A 1 174 ? 17.148 17.122 -18.897 1.00 92.75 174 GLU A C 1
ATOM 1408 O O . GLU A 1 174 ? 16.337 16.895 -19.805 1.00 92.75 174 GLU A O 1
ATOM 1413 N N . ILE A 1 175 ? 17.231 16.376 -17.793 1.00 94.19 175 ILE A N 1
ATOM 1414 C CA . ILE A 1 175 ? 16.426 15.182 -17.540 1.00 94.19 175 ILE A CA 1
ATOM 1415 C C . ILE A 1 175 ? 15.655 15.353 -16.233 1.00 94.19 175 ILE A C 1
ATOM 1417 O O . ILE A 1 175 ? 16.228 15.631 -15.183 1.00 94.19 175 ILE A O 1
ATOM 1421 N N . HIS A 1 176 ? 14.343 15.145 -16.285 1.00 93.62 176 HIS A N 1
ATOM 1422 C CA . HIS A 1 176 ? 13.432 15.184 -15.146 1.00 93.62 176 HIS A CA 1
ATOM 1423 C C . HIS A 1 176 ? 12.847 13.804 -14.869 1.00 93.62 176 HIS A C 1
ATOM 1425 O O . HIS A 1 176 ? 12.268 13.185 -15.759 1.00 93.62 176 HIS A O 1
ATOM 1431 N N . LEU A 1 177 ? 12.893 13.362 -13.616 1.00 91.94 177 LEU A N 1
ATOM 1432 C CA . LEU A 1 177 ? 12.170 12.191 -13.135 1.00 91.94 177 LEU A CA 1
ATOM 1433 C C . LEU A 1 177 ? 10.899 12.624 -12.399 1.00 91.94 177 LEU A C 1
ATOM 1435 O O . LEU A 1 177 ? 10.938 13.382 -11.433 1.00 91.94 177 LEU A O 1
ATOM 1439 N N . VAL A 1 178 ? 9.757 12.106 -12.832 1.00 87.69 178 VAL A N 1
ATOM 1440 C CA . VAL A 1 178 ? 8.462 12.285 -12.174 1.00 87.69 178 VAL A CA 1
ATOM 1441 C C . VAL A 1 178 ? 8.062 10.961 -11.538 1.00 87.69 178 VAL A C 1
ATOM 1443 O O . VAL A 1 178 ? 7.894 9.953 -12.232 1.00 87.69 178 VAL A O 1
ATOM 1446 N N . LYS A 1 179 ? 7.916 10.959 -10.210 1.00 86.50 179 LYS A N 1
ATOM 1447 C CA . LYS A 1 179 ? 7.367 9.823 -9.464 1.00 86.50 179 LYS A CA 1
ATOM 1448 C C . LYS A 1 179 ? 5.828 9.911 -9.436 1.00 86.50 179 LYS A C 1
ATOM 1450 O O . LYS A 1 179 ? 5.278 11.010 -9.556 1.00 86.50 179 LYS A O 1
ATOM 1455 N N . PRO A 1 180 ? 5.112 8.784 -9.288 1.00 84.06 180 PRO A N 1
ATOM 1456 C CA . PRO A 1 180 ? 3.668 8.804 -9.085 1.00 84.06 180 PRO A CA 1
ATOM 1457 C C . PRO A 1 180 ? 3.275 9.728 -7.927 1.00 84.06 180 PRO A C 1
ATOM 1459 O O . PRO A 1 180 ? 3.911 9.733 -6.876 1.00 84.06 180 PRO A O 1
ATOM 1462 N N . PHE A 1 181 ? 2.217 10.514 -8.130 1.00 81.56 181 PHE A N 1
ATOM 1463 C CA . PHE A 1 181 ? 1.620 11.383 -7.108 1.00 81.56 181 PHE A CA 1
ATOM 1464 C C . PHE A 1 181 ? 2.548 12.457 -6.507 1.00 81.56 181 PHE A C 1
ATOM 1466 O O . PHE A 1 181 ? 2.247 12.977 -5.437 1.00 81.56 181 PHE A O 1
ATOM 1473 N N . THR A 1 182 ? 3.615 12.875 -7.199 1.00 80.50 182 THR A N 1
ATOM 1474 C CA . THR A 1 182 ? 4.443 14.015 -6.764 1.00 80.50 182 THR A CA 1
ATOM 1475 C C . THR A 1 182 ? 4.025 15.333 -7.420 1.00 80.50 182 THR A C 1
ATOM 1477 O O . THR A 1 182 ? 3.539 15.367 -8.552 1.00 80.50 182 THR A O 1
ATOM 1480 N N . LYS A 1 183 ? 4.191 16.455 -6.700 1.00 82.69 183 LYS A N 1
ATOM 1481 C CA . LYS A 1 183 ? 3.899 17.807 -7.232 1.00 82.69 183 LYS A CA 1
ATOM 1482 C C . LYS A 1 183 ? 5.001 18.335 -8.151 1.00 82.69 183 LYS A C 1
ATOM 1484 O O . LYS A 1 183 ? 4.721 19.082 -9.092 1.00 82.69 183 LYS A O 1
ATOM 1489 N N . THR A 1 184 ? 6.248 17.990 -7.854 1.00 83.56 184 THR A N 1
ATOM 1490 C CA . THR A 1 184 ? 7.432 18.527 -8.524 1.00 83.56 184 THR A CA 1
ATOM 1491 C C . THR A 1 184 ? 8.248 17.406 -9.165 1.00 83.56 184 THR A C 1
ATOM 1493 O O . THR A 1 184 ? 8.404 16.345 -8.554 1.00 83.56 184 THR A O 1
ATOM 1496 N N . PRO A 1 185 ? 8.749 17.613 -10.398 1.00 88.94 185 PRO A N 1
ATOM 1497 C CA . PRO A 1 185 ? 9.750 16.728 -10.975 1.00 88.94 185 PRO A CA 1
ATOM 1498 C C . PRO A 1 185 ? 11.057 16.836 -10.187 1.00 88.94 185 PRO A C 1
ATOM 1500 O O . PRO A 1 185 ? 11.374 17.888 -9.633 1.00 88.94 185 PRO A O 1
ATOM 1503 N N . ILE A 1 186 ? 11.812 15.746 -10.176 1.00 91.62 186 ILE A N 1
ATOM 1504 C CA . ILE A 1 186 ? 13.162 15.670 -9.628 1.00 91.62 186 ILE A CA 1
ATOM 1505 C C . ILE A 1 186 ? 14.120 15.875 -10.798 1.00 91.62 186 ILE A C 1
ATOM 1507 O O . ILE A 1 186 ? 14.010 15.181 -11.809 1.00 91.62 186 ILE A O 1
ATOM 1511 N N . VAL A 1 187 ? 15.024 16.841 -10.687 1.00 94.56 187 VAL A N 1
ATOM 1512 C CA . VAL A 1 187 ? 15.975 17.183 -11.753 1.00 94.56 187 VAL A CA 1
ATOM 1513 C C . VAL A 1 187 ? 17.201 16.281 -11.641 1.00 94.56 187 VAL A C 1
ATOM 1515 O O . VAL A 1 187 ? 17.713 16.079 -10.539 1.00 94.56 187 VAL A O 1
ATOM 1518 N N . CYS A 1 188 ? 17.661 15.723 -12.761 1.00 95.69 188 CYS A N 1
ATOM 1519 C CA . CYS A 1 188 ? 18.932 15.012 -12.811 1.00 95.69 188 CYS A CA 1
ATOM 1520 C C . CYS A 1 188 ? 20.060 16.013 -12.521 1.00 95.69 188 CYS A C 1
ATOM 1522 O O . CYS A 1 188 ? 20.119 17.048 -13.186 1.00 95.69 188 CYS A O 1
ATOM 1524 N N . PRO A 1 189 ? 20.933 15.750 -11.532 1.00 94.62 189 PRO A N 1
ATOM 1525 C CA . PRO A 1 189 ? 21.963 16.710 -11.146 1.00 94.62 189 PRO A CA 1
ATOM 1526 C C . PRO A 1 189 ? 22.999 16.937 -12.254 1.00 94.62 189 PRO A C 1
ATOM 1528 O O . PRO A 1 189 ? 23.565 18.024 -12.323 1.00 94.62 189 PRO A O 1
ATOM 1531 N N . GLN A 1 190 ? 23.208 15.943 -13.125 1.00 93.25 190 GLN A N 1
ATOM 1532 C CA . GLN A 1 190 ? 24.184 16.014 -14.207 1.00 93.25 190 GLN A CA 1
ATOM 1533 C C . GLN A 1 190 ? 23.534 16.399 -15.533 1.00 93.25 190 GLN A C 1
ATOM 1535 O O . GLN A 1 190 ? 22.500 15.855 -15.920 1.00 93.25 190 GLN A O 1
ATOM 1540 N N . ASN A 1 191 ? 24.166 17.343 -16.228 1.00 89.75 191 ASN A N 1
ATOM 1541 C CA . ASN A 1 191 ? 23.839 17.736 -17.592 1.00 89.75 191 ASN A CA 1
ATOM 1542 C C . ASN A 1 191 ? 25.121 18.269 -18.279 1.00 89.75 191 ASN A C 1
ATOM 1544 O O . ASN A 1 191 ? 25.611 19.324 -17.863 1.00 89.75 191 ASN A O 1
ATOM 1548 N N . PRO A 1 192 ? 25.683 17.576 -19.289 1.00 88.62 192 PRO A N 1
ATOM 1549 C CA . PRO A 1 192 ? 25.187 16.336 -19.894 1.00 88.62 192 PRO A CA 1
ATOM 1550 C C . PRO A 1 192 ? 25.343 15.121 -18.965 1.00 88.62 192 PRO A C 1
ATOM 1552 O O . PRO A 1 192 ? 26.246 15.080 -18.132 1.00 88.62 192 PRO A O 1
ATOM 1555 N N . ALA A 1 193 ? 24.457 14.134 -19.105 1.00 92.12 193 ALA A N 1
ATOM 1556 C CA . ALA A 1 193 ? 24.466 12.905 -18.309 1.00 92.12 193 ALA A CA 1
ATOM 1557 C C . ALA A 1 193 ? 24.803 11.688 -19.182 1.00 92.12 193 ALA A C 1
ATOM 1559 O O . ALA A 1 193 ? 24.227 11.511 -20.256 1.00 92.12 193 ALA A O 1
ATOM 1560 N N . SER A 1 194 ? 25.702 10.822 -18.706 1.00 94.31 194 SER A N 1
ATOM 1561 C CA . SER A 1 194 ? 25.930 9.505 -19.312 1.00 94.31 194 SER A CA 1
ATOM 1562 C C . SER A 1 194 ? 24.801 8.524 -18.965 1.00 94.31 194 SER A C 1
ATOM 1564 O O . SER A 1 194 ? 24.008 8.769 -18.054 1.00 94.31 194 SER A O 1
ATOM 1566 N N . ALA A 1 195 ? 24.736 7.373 -19.647 1.00 92.31 195 ALA A N 1
ATOM 1567 C CA . ALA A 1 195 ? 23.749 6.336 -19.330 1.00 92.31 195 ALA A CA 1
ATOM 1568 C C . ALA A 1 195 ? 23.861 5.878 -17.862 1.00 92.31 195 ALA A C 1
ATOM 1570 O O . ALA A 1 195 ? 22.854 5.788 -17.158 1.00 92.31 195 ALA A O 1
ATOM 1571 N N . ALA A 1 196 ? 25.093 5.712 -17.369 1.00 93.44 196 ALA A N 1
ATOM 1572 C CA . ALA A 1 196 ? 25.373 5.354 -15.981 1.00 93.44 196 ALA A CA 1
ATOM 1573 C C . ALA A 1 196 ? 24.910 6.433 -14.984 1.00 93.44 196 ALA A C 1
ATOM 1575 O O . ALA A 1 196 ? 24.349 6.095 -13.941 1.00 93.44 196 ALA A O 1
ATOM 1576 N N . ASP A 1 197 ? 25.080 7.721 -15.310 1.00 95.75 197 ASP A N 1
ATOM 1577 C CA . ASP A 1 197 ? 24.595 8.822 -14.464 1.00 95.75 197 ASP A CA 1
ATOM 1578 C C . ASP A 1 197 ? 23.066 8.809 -14.362 1.00 95.75 197 ASP A C 1
ATOM 1580 O O . ASP A 1 197 ? 22.506 8.968 -13.275 1.00 95.75 197 ASP A O 1
ATOM 1584 N N . ILE A 1 198 ? 22.379 8.577 -15.486 1.00 95.62 198 ILE A N 1
ATOM 1585 C CA . ILE A 1 198 ? 20.913 8.499 -15.545 1.00 95.62 198 ILE A CA 1
ATOM 1586 C C . ILE A 1 198 ? 20.412 7.299 -14.734 1.00 95.62 198 ILE A C 1
ATOM 1588 O O . ILE A 1 198 ? 19.448 7.419 -13.974 1.00 95.62 198 ILE A O 1
ATOM 1592 N N . GLU A 1 199 ? 21.066 6.147 -14.856 1.00 94.00 199 GLU A N 1
ATOM 1593 C CA . GLU A 1 199 ? 20.733 4.944 -14.093 1.00 94.00 199 GLU A CA 1
ATOM 1594 C C . GLU A 1 199 ? 20.940 5.131 -12.592 1.00 94.00 199 GLU A C 1
ATOM 1596 O O . GLU A 1 199 ? 20.036 4.828 -11.808 1.00 94.00 199 GLU A O 1
ATOM 1601 N N . ALA A 1 200 ? 22.084 5.685 -12.186 1.00 95.25 200 ALA A N 1
ATOM 1602 C CA . ALA A 1 200 ? 22.371 6.001 -10.793 1.00 95.25 200 ALA A CA 1
ATOM 1603 C C . ALA A 1 200 ? 21.354 7.004 -10.233 1.00 95.25 200 ALA A C 1
ATOM 1605 O O . ALA A 1 200 ? 20.822 6.803 -9.140 1.00 95.25 200 ALA A O 1
ATOM 1606 N N . PHE A 1 201 ? 21.006 8.033 -11.009 1.00 95.62 201 PHE A N 1
ATOM 1607 C CA . PHE A 1 201 ? 19.987 9.017 -10.654 1.00 95.62 201 PHE A CA 1
ATOM 1608 C C . PHE A 1 201 ? 18.604 8.382 -10.453 1.00 95.62 201 PHE A C 1
ATOM 1610 O O . PHE A 1 201 ? 17.933 8.648 -9.451 1.00 95.62 201 PHE A O 1
ATOM 1617 N N . VAL A 1 202 ? 18.169 7.509 -11.366 1.00 93.50 202 VAL A N 1
ATOM 1618 C CA . VAL A 1 202 ? 16.886 6.799 -11.248 1.00 93.50 202 VAL A CA 1
ATOM 1619 C C . VAL A 1 202 ? 16.898 5.810 -10.081 1.00 93.50 202 VAL A C 1
ATOM 1621 O O . VAL A 1 202 ? 15.879 5.663 -9.400 1.00 93.50 202 VAL A O 1
ATOM 1624 N N . LYS A 1 203 ? 18.036 5.155 -9.820 1.00 90.62 203 LYS A N 1
ATOM 1625 C CA . LYS A 1 203 ? 18.225 4.233 -8.693 1.00 90.62 203 LYS A CA 1
ATOM 1626 C C . LYS A 1 203 ? 18.177 4.959 -7.348 1.00 90.62 203 LYS A C 1
ATOM 1628 O O . LYS A 1 203 ? 17.448 4.525 -6.462 1.00 90.62 203 LYS A O 1
ATOM 1633 N N . ALA A 1 204 ? 18.862 6.094 -7.221 1.00 91.25 204 ALA A N 1
ATOM 1634 C CA . ALA A 1 204 ? 18.823 6.941 -6.026 1.00 91.25 204 ALA A CA 1
ATOM 1635 C C . ALA A 1 204 ? 17.410 7.471 -5.730 1.00 91.25 204 ALA A C 1
ATOM 1637 O O . ALA A 1 204 ? 17.063 7.757 -4.591 1.00 91.25 204 ALA A O 1
ATOM 1638 N N . ASN A 1 205 ? 16.571 7.558 -6.763 1.00 88.94 205 ASN A N 1
ATOM 1639 C CA . ASN A 1 205 ? 15.181 7.979 -6.670 1.00 88.94 205 ASN A CA 1
ATOM 1640 C C . ASN A 1 205 ? 14.202 6.803 -6.828 1.00 88.94 205 ASN A C 1
ATOM 1642 O O . ASN A 1 205 ? 13.117 6.950 -7.403 1.00 88.94 205 ASN A O 1
ATOM 1646 N N . GLN A 1 206 ? 14.563 5.628 -6.310 1.00 83.12 206 GLN A N 1
ATOM 1647 C CA . GLN A 1 206 ? 13.637 4.507 -6.156 1.00 83.12 206 GLN A CA 1
ATOM 1648 C C . GLN A 1 206 ? 12.559 4.790 -5.094 1.00 83.12 206 GLN A C 1
ATOM 1650 O O . GLN A 1 206 ? 12.554 5.845 -4.452 1.00 83.12 206 GLN A O 1
ATOM 1655 N N . GLY A 1 207 ? 11.571 3.898 -5.011 1.00 80.62 207 GLY A N 1
ATOM 1656 C CA . GLY A 1 207 ? 10.429 4.028 -4.107 1.00 80.62 207 GLY A CA 1
ATOM 1657 C C . GLY A 1 207 ? 9.340 4.989 -4.590 1.00 80.62 207 GLY A C 1
ATOM 1658 O O . GLY A 1 207 ? 9.517 5.808 -5.502 1.00 80.62 207 GLY A O 1
ATOM 1659 N N . SER A 1 208 ? 8.161 4.852 -3.998 1.00 84.56 208 SER A N 1
ATOM 1660 C CA . SER A 1 208 ? 7.003 5.720 -4.200 1.00 84.56 208 SER A CA 1
ATOM 1661 C C . SER A 1 208 ? 6.203 5.752 -2.906 1.00 84.56 208 SER A C 1
ATOM 1663 O O . SER A 1 208 ? 6.056 4.724 -2.263 1.00 84.56 208 SER A O 1
ATOM 1665 N N . PHE A 1 209 ? 5.676 6.923 -2.547 1.00 88.31 209 PHE A N 1
ATOM 1666 C CA . PHE A 1 209 ? 4.847 7.070 -1.346 1.00 88.31 209 PHE A CA 1
ATOM 1667 C C . PHE A 1 209 ? 3.552 6.245 -1.432 1.00 88.31 209 PHE A C 1
ATOM 1669 O O . PHE A 1 209 ? 3.009 5.815 -0.424 1.00 88.31 209 PHE A O 1
ATOM 1676 N N . LEU A 1 210 ? 3.041 6.046 -2.650 1.00 90.75 210 LEU A N 1
ATOM 1677 C CA . LEU A 1 210 ? 1.848 5.260 -2.939 1.00 90.75 210 LEU A CA 1
ATOM 1678 C C . LEU A 1 210 ? 2.126 4.352 -4.137 1.00 90.75 210 LEU A C 1
ATOM 1680 O O . LEU A 1 210 ? 2.412 4.845 -5.234 1.00 90.75 210 LEU A O 1
ATOM 1684 N N . THR A 1 211 ? 1.983 3.047 -3.937 1.00 90.25 211 THR A N 1
ATOM 1685 C CA . THR A 1 211 ? 2.169 2.022 -4.963 1.00 90.25 211 THR A CA 1
ATOM 1686 C C . THR A 1 211 ? 0.887 1.224 -5.134 1.00 90.25 211 THR A C 1
ATOM 1688 O O . THR A 1 211 ? 0.392 0.612 -4.196 1.00 90.25 211 THR A O 1
ATOM 1691 N N . LYS A 1 212 ? 0.344 1.205 -6.353 1.00 91.25 212 LYS A N 1
ATOM 1692 C CA . LYS A 1 212 ? -0.823 0.384 -6.693 1.00 91.25 212 LYS A CA 1
ATOM 1693 C C . LYS A 1 212 ? -0.365 -1.018 -7.087 1.00 91.25 212 LYS A C 1
ATOM 1695 O O . LYS A 1 212 ? 0.435 -1.159 -8.019 1.00 91.25 212 LYS A O 1
ATOM 1700 N N . ILE A 1 213 ? -0.858 -2.037 -6.388 1.00 91.19 213 ILE A N 1
ATOM 1701 C CA . ILE A 1 213 ? -0.581 -3.431 -6.738 1.00 91.19 213 ILE A CA 1
ATOM 1702 C C . ILE A 1 213 ? -1.392 -3.813 -7.979 1.00 91.19 213 ILE A C 1
ATOM 1704 O O . ILE A 1 213 ? -2.537 -3.412 -8.175 1.00 91.19 213 ILE A O 1
ATOM 1708 N N . THR A 1 214 ? -0.760 -4.599 -8.840 1.00 89.44 214 THR A N 1
ATOM 1709 C CA . THR A 1 214 ? -1.314 -5.201 -10.048 1.00 89.44 214 THR A CA 1
ATOM 1710 C C . THR A 1 214 ? -0.878 -6.661 -10.127 1.00 89.44 214 THR A C 1
ATOM 1712 O O . THR A 1 214 ? 0.049 -7.083 -9.436 1.00 89.44 214 THR A O 1
ATOM 1715 N N . GLU A 1 215 ? -1.443 -7.427 -11.058 1.00 89.44 215 GLU A N 1
ATOM 1716 C CA . GLU A 1 215 ? -1.007 -8.805 -11.331 1.00 89.44 215 GLU A CA 1
ATOM 1717 C C . GLU A 1 215 ? 0.479 -8.928 -11.751 1.00 89.44 215 GLU A C 1
ATOM 1719 O O . GLU A 1 215 ? 0.972 -10.034 -11.939 1.00 89.44 215 GLU A O 1
ATOM 1724 N N . HIS A 1 216 ? 1.212 -7.825 -11.946 1.00 87.44 216 HIS A N 1
ATOM 1725 C CA . HIS A 1 216 ? 2.595 -7.829 -12.440 1.00 87.44 216 HIS A CA 1
ATOM 1726 C C . HIS A 1 216 ? 3.660 -7.462 -11.404 1.00 87.44 216 HIS A C 1
ATOM 1728 O O . HIS A 1 216 ? 4.840 -7.568 -11.723 1.00 87.44 216 HIS A O 1
ATOM 1734 N N . ASN A 1 217 ? 3.266 -6.987 -10.224 1.00 87.94 217 ASN A N 1
ATOM 1735 C CA . ASN A 1 217 ? 4.181 -6.523 -9.175 1.00 87.94 217 ASN A CA 1
ATOM 1736 C C . ASN A 1 217 ? 3.762 -6.998 -7.777 1.00 87.94 217 ASN A C 1
ATOM 1738 O O . ASN A 1 217 ? 4.223 -6.434 -6.795 1.00 87.94 217 ASN A O 1
ATOM 1742 N N . LEU A 1 218 ? 2.881 -7.999 -7.687 1.00 88.19 218 LEU A N 1
ATOM 1743 C CA . LEU A 1 218 ? 2.357 -8.530 -6.424 1.00 88.19 218 LEU A CA 1
ATOM 1744 C C . LEU A 1 218 ? 3.463 -8.981 -5.458 1.00 88.19 218 LEU A C 1
ATOM 1746 O O . LEU A 1 218 ? 3.339 -8.780 -4.258 1.00 88.19 218 LEU A O 1
ATOM 1750 N N . ASN A 1 219 ? 4.540 -9.549 -5.994 1.00 87.25 219 ASN A N 1
ATOM 1751 C CA . ASN A 1 219 ? 5.657 -10.102 -5.235 1.00 87.25 219 ASN A CA 1
ATOM 1752 C C . ASN A 1 219 ? 6.892 -9.190 -5.284 1.00 87.25 219 ASN A C 1
ATOM 1754 O O . ASN A 1 219 ? 8.008 -9.662 -5.083 1.00 87.25 219 ASN A O 1
ATOM 1758 N N . ASP A 1 220 ? 6.733 -7.912 -5.650 1.00 87.38 220 ASP A N 1
ATOM 1759 C CA . ASP A 1 220 ? 7.869 -7.002 -5.803 1.00 87.38 220 ASP A CA 1
ATOM 1760 C C . ASP A 1 220 ? 8.479 -6.700 -4.421 1.00 87.38 220 ASP A C 1
ATOM 1762 O O . ASP A 1 220 ? 7.784 -6.147 -3.562 1.00 87.38 220 ASP A O 1
ATOM 1766 N N . PRO A 1 221 ? 9.768 -7.018 -4.180 1.00 83.19 221 PRO A N 1
ATOM 1767 C CA . PRO A 1 221 ? 10.403 -6.787 -2.884 1.00 83.19 221 PRO A CA 1
ATOM 1768 C C . PRO A 1 221 ? 10.379 -5.319 -2.446 1.00 83.19 221 PRO A C 1
ATOM 1770 O O . PRO A 1 221 ? 10.429 -5.038 -1.251 1.00 83.19 221 PRO A O 1
ATOM 1773 N N . SER A 1 222 ? 10.272 -4.377 -3.392 1.00 82.00 222 SER A N 1
ATOM 1774 C CA . SER A 1 222 ? 10.178 -2.944 -3.096 1.00 82.00 222 SER A CA 1
ATOM 1775 C C . SER A 1 222 ? 8.826 -2.506 -2.520 1.00 82.00 222 SER A C 1
ATOM 1777 O O . SER A 1 222 ? 8.691 -1.353 -2.109 1.00 82.00 222 SER A O 1
ATOM 1779 N N . LEU A 1 223 ? 7.826 -3.399 -2.465 1.00 83.38 223 LEU A N 1
ATOM 1780 C CA . LEU A 1 223 ? 6.565 -3.133 -1.769 1.00 83.38 223 LEU A CA 1
ATOM 1781 C C . LEU A 1 223 ? 6.751 -2.986 -0.257 1.00 83.38 223 LEU A C 1
ATOM 1783 O O . LEU A 1 223 ? 5.960 -2.292 0.379 1.00 83.38 223 LEU A O 1
ATOM 1787 N N . PHE A 1 224 ? 7.793 -3.597 0.305 1.00 76.50 224 PHE A N 1
ATOM 1788 C CA . PHE A 1 224 ? 8.047 -3.608 1.738 1.00 76.50 224 PHE A CA 1
ATOM 1789 C C . PHE A 1 224 ? 9.073 -2.540 2.124 1.00 76.50 224 PHE A C 1
ATOM 1791 O O . PHE A 1 224 ? 10.158 -2.462 1.547 1.00 76.50 224 PHE A O 1
ATOM 1798 N N . ASP A 1 225 ? 8.744 -1.743 3.140 1.00 71.44 225 ASP A N 1
ATOM 1799 C CA . ASP A 1 225 ? 9.707 -0.866 3.809 1.00 71.44 225 ASP A CA 1
ATOM 1800 C C . ASP A 1 225 ? 10.796 -1.733 4.492 1.00 71.44 225 ASP A C 1
ATOM 1802 O O . ASP A 1 225 ? 10.478 -2.806 5.025 1.00 71.44 225 ASP A O 1
ATOM 1806 N N . PRO A 1 226 ? 12.078 -1.313 4.505 1.00 73.38 226 PRO A N 1
ATOM 1807 C CA . PRO A 1 226 ? 13.103 -1.837 5.412 1.00 73.38 226 PRO A CA 1
ATOM 1808 C C . PRO A 1 226 ? 12.632 -2.130 6.845 1.00 73.38 226 PRO A C 1
ATOM 1810 O O . PRO A 1 226 ? 13.095 -3.100 7.443 1.00 73.38 226 PRO A O 1
ATOM 1813 N N . SER A 1 227 ? 11.693 -1.339 7.379 1.00 73.56 227 SER A N 1
ATOM 1814 C CA . SER A 1 227 ? 11.080 -1.533 8.702 1.00 73.56 227 SER A CA 1
ATOM 1815 C C . SER A 1 227 ? 10.200 -2.788 8.822 1.00 73.56 227 SER A C 1
ATOM 1817 O O . SER A 1 227 ? 9.772 -3.132 9.924 1.00 73.56 227 SER A O 1
ATOM 1819 N N . LYS A 1 228 ? 9.932 -3.489 7.708 1.00 79.44 228 LYS A N 1
ATOM 1820 C CA . LYS A 1 228 ? 9.031 -4.653 7.617 1.00 79.44 228 LYS A CA 1
ATOM 1821 C C . LYS A 1 228 ? 7.589 -4.327 8.034 1.00 79.44 228 LYS A C 1
ATOM 1823 O O . LYS A 1 228 ? 6.811 -5.218 8.377 1.00 79.44 228 LYS A O 1
ATOM 1828 N N . ILE A 1 229 ? 7.218 -3.051 7.971 1.00 86.12 229 ILE A N 1
ATOM 1829 C CA . ILE A 1 229 ? 5.845 -2.597 8.152 1.00 86.12 229 ILE A CA 1
ATOM 1830 C C . ILE A 1 229 ? 5.212 -2.409 6.774 1.00 86.12 229 ILE A C 1
ATOM 1832 O O . ILE A 1 229 ? 5.713 -1.668 5.930 1.00 86.12 229 ILE A O 1
ATOM 1836 N N . LEU A 1 230 ? 4.098 -3.096 6.546 1.00 89.81 230 LEU A N 1
ATOM 1837 C CA . LEU A 1 230 ? 3.262 -2.953 5.365 1.00 89.81 230 LEU A CA 1
ATOM 1838 C C . LEU A 1 230 ? 2.134 -1.971 5.675 1.00 89.81 230 LEU A C 1
ATOM 1840 O O . LEU A 1 230 ? 1.229 -2.306 6.435 1.00 89.81 230 LEU A O 1
ATOM 1844 N N . VAL A 1 231 ? 2.156 -0.782 5.072 1.00 93.88 231 VAL A N 1
ATOM 1845 C CA . VAL A 1 231 ? 1.014 0.142 5.115 1.00 93.88 231 VAL A CA 1
ATOM 1846 C C . VAL A 1 231 ? 0.074 -0.205 3.967 1.00 93.88 231 VAL A C 1
ATOM 1848 O O . VAL A 1 231 ? 0.447 -0.071 2.804 1.00 93.88 231 VAL A O 1
ATOM 1851 N N . LEU A 1 232 ? -1.136 -0.661 4.278 1.00 94.06 232 LEU A N 1
ATOM 1852 C CA . LEU A 1 232 ? -2.088 -1.215 3.321 1.00 94.06 232 LEU A CA 1
ATOM 1853 C C . LEU A 1 232 ? -3.352 -0.351 3.243 1.00 94.06 232 LEU A C 1
ATOM 1855 O O . LEU A 1 232 ? -3.960 -0.017 4.257 1.00 94.06 232 LEU A O 1
ATOM 1859 N N . ALA A 1 233 ? -3.758 -0.018 2.022 1.00 95.62 233 ALA A N 1
ATOM 1860 C CA . ALA A 1 233 ? -5.030 0.610 1.692 1.00 95.62 233 ALA A CA 1
ATOM 1861 C C . ALA A 1 233 ? -5.819 -0.327 0.769 1.00 95.62 233 ALA A C 1
ATOM 1863 O O . ALA A 1 233 ? -5.373 -0.606 -0.344 1.00 95.62 233 ALA A O 1
ATOM 1864 N N . ILE A 1 234 ? -6.982 -0.798 1.213 1.00 93.88 234 ILE A N 1
ATOM 1865 C CA . ILE A 1 234 ? -7.861 -1.686 0.445 1.00 93.88 234 ILE A CA 1
ATOM 1866 C C . ILE A 1 234 ? -9.132 -0.921 0.102 1.00 93.88 234 ILE A C 1
ATOM 1868 O O . ILE A 1 234 ? -9.880 -0.532 0.998 1.00 93.88 234 ILE A O 1
ATOM 1872 N N . ALA A 1 235 ? -9.389 -0.687 -1.182 1.00 93.56 235 ALA A N 1
ATOM 1873 C CA . ALA A 1 235 ? -10.621 -0.041 -1.622 1.00 93.56 235 ALA A CA 1
ATOM 1874 C C . ALA A 1 235 ? -10.863 -0.230 -3.122 1.00 93.56 235 ALA A C 1
ATOM 1876 O O . ALA A 1 235 ? -9.939 -0.484 -3.888 1.00 93.56 235 ALA A O 1
ATOM 1877 N N . GLU A 1 236 ? -12.108 -0.019 -3.542 1.00 90.62 236 GLU A N 1
ATOM 1878 C CA . GLU A 1 236 ? -12.503 0.004 -4.950 1.00 90.62 236 GLU A CA 1
ATOM 1879 C C . GLU A 1 236 ? -12.562 1.444 -5.463 1.00 90.62 236 GLU A C 1
ATOM 1881 O O . GLU A 1 236 ? -13.457 2.200 -5.071 1.00 90.62 236 GLU A O 1
ATOM 1886 N N . GLU A 1 237 ? -11.656 1.834 -6.366 1.00 92.50 237 GLU A N 1
ATOM 1887 C CA . GLU A 1 237 ? -11.643 3.190 -6.943 1.00 92.50 237 GLU A CA 1
ATOM 1888 C C . GLU A 1 237 ? -12.952 3.494 -7.694 1.00 92.50 237 GLU A C 1
ATOM 1890 O O . GLU A 1 237 ? -13.406 4.637 -7.734 1.00 92.50 237 GLU A O 1
ATOM 1895 N N . ALA A 1 238 ? -13.589 2.456 -8.247 1.00 89.62 238 ALA A N 1
ATOM 1896 C CA . ALA A 1 238 ? -14.869 2.545 -8.944 1.00 89.62 238 ALA A CA 1
ATOM 1897 C C . ALA A 1 238 ? -16.070 2.821 -8.018 1.00 89.62 238 ALA A C 1
ATOM 1899 O O . ALA A 1 238 ? -17.128 3.233 -8.496 1.00 89.62 238 ALA A O 1
ATOM 1900 N N . SER A 1 239 ? -15.932 2.597 -6.708 1.00 90.75 239 SER A N 1
ATOM 1901 C CA . SER A 1 239 ? -16.987 2.888 -5.731 1.00 90.75 239 SER A CA 1
ATOM 1902 C C . SER A 1 239 ? -16.979 4.367 -5.324 1.00 90.75 239 SER A C 1
ATOM 1904 O O . SER A 1 239 ? -15.949 5.036 -5.387 1.00 90.75 239 SER A O 1
ATOM 1906 N N . SER A 1 240 ? -18.116 4.893 -4.860 1.00 86.38 240 SER A N 1
ATOM 1907 C CA . SER A 1 240 ? -18.213 6.285 -4.389 1.00 86.38 240 SER A CA 1
ATOM 1908 C C . SER A 1 240 ? -17.244 6.569 -3.237 1.00 86.38 240 SER A C 1
ATOM 1910 O O . SER A 1 240 ? -16.466 7.525 -3.291 1.00 86.38 240 SER A O 1
ATOM 1912 N N . LEU A 1 241 ? -17.262 5.709 -2.216 1.00 86.00 241 LEU A N 1
ATOM 1913 C CA . LEU A 1 241 ? -16.433 5.847 -1.024 1.00 86.00 241 LEU A CA 1
ATOM 1914 C C . LEU A 1 241 ? -14.960 5.523 -1.306 1.00 86.00 241 LEU A C 1
ATOM 1916 O O . LEU A 1 241 ? -14.080 6.280 -0.904 1.00 86.00 241 LEU A O 1
ATOM 1920 N N . GLY A 1 242 ? -14.672 4.452 -2.048 1.00 90.69 242 GLY A N 1
ATOM 1921 C CA . GLY A 1 242 ? -13.301 4.080 -2.399 1.00 90.69 242 GLY A CA 1
ATOM 1922 C C . GLY A 1 242 ? -12.637 5.073 -3.355 1.00 90.69 242 GLY A C 1
ATOM 1923 O O . GLY A 1 242 ? -11.472 5.413 -3.159 1.00 90.69 242 GLY A O 1
ATOM 1924 N N . GLY A 1 243 ? -13.375 5.643 -4.311 1.00 91.12 243 GLY A N 1
ATOM 1925 C CA . GLY A 1 243 ? -12.886 6.734 -5.157 1.00 91.12 243 GLY A CA 1
ATOM 1926 C C . GLY A 1 243 ? -12.586 8.013 -4.364 1.00 91.12 243 GLY A C 1
ATOM 1927 O O . GLY A 1 243 ? -11.558 8.662 -4.588 1.00 91.12 243 GLY A O 1
ATOM 1928 N N . TYR A 1 244 ? -13.433 8.362 -3.385 1.00 91.12 244 TYR A N 1
ATOM 1929 C CA . TYR A 1 244 ? -13.154 9.455 -2.446 1.00 91.12 244 TYR A CA 1
ATOM 1930 C C . TYR A 1 244 ? -11.898 9.174 -1.611 1.00 91.12 244 TYR A C 1
ATOM 1932 O O . TYR A 1 244 ? -11.011 10.027 -1.514 1.00 91.12 244 TYR A O 1
ATOM 1940 N N . PHE A 1 245 ? -11.775 7.962 -1.073 1.00 93.62 245 PHE A N 1
ATOM 1941 C CA . PHE A 1 245 ? -10.627 7.556 -0.272 1.00 93.62 245 PHE A CA 1
ATOM 1942 C C . PHE A 1 245 ? -9.321 7.574 -1.081 1.00 93.62 245 PHE A C 1
ATOM 1944 O O . PHE A 1 245 ? -8.321 8.151 -0.648 1.00 93.62 245 PHE A O 1
ATOM 1951 N N . TYR A 1 246 ? -9.347 7.074 -2.318 1.00 93.62 246 TYR A N 1
ATOM 1952 C CA . TYR A 1 246 ? -8.220 7.159 -3.248 1.00 93.62 246 TYR A CA 1
ATOM 1953 C C . TYR A 1 246 ? -7.802 8.613 -3.506 1.00 93.62 246 TYR A C 1
ATOM 1955 O O . TYR A 1 246 ? -6.616 8.962 -3.496 1.00 93.62 246 TYR A O 1
ATOM 1963 N N . ARG A 1 247 ? -8.776 9.514 -3.680 1.00 92.31 247 ARG A N 1
ATOM 1964 C CA . ARG A 1 247 ? -8.520 10.953 -3.823 1.00 92.31 247 ARG A CA 1
ATOM 1965 C C . ARG A 1 247 ? -7.826 11.536 -2.588 1.00 92.31 247 ARG A C 1
ATOM 1967 O O . ARG A 1 247 ? -6.922 12.356 -2.754 1.00 92.31 247 ARG A O 1
ATOM 1974 N N . LEU A 1 248 ? -8.213 11.129 -1.378 1.00 93.62 248 LEU A N 1
ATOM 1975 C CA . LEU A 1 248 ? -7.551 11.561 -0.144 1.00 93.62 248 LEU A CA 1
ATOM 1976 C C . LEU A 1 248 ? -6.109 11.055 -0.066 1.00 93.62 248 LEU A C 1
ATOM 1978 O O . LEU A 1 248 ? -5.202 11.866 0.102 1.00 93.62 248 LEU A O 1
ATOM 1982 N N . ILE A 1 249 ? -5.873 9.758 -0.276 1.00 94.25 249 ILE A N 1
ATOM 1983 C CA . ILE A 1 249 ? -4.531 9.157 -0.207 1.00 94.25 249 ILE A CA 1
ATOM 1984 C C . ILE A 1 249 ? -3.591 9.761 -1.264 1.00 94.25 249 ILE A C 1
ATOM 1986 O O . ILE A 1 249 ? -2.450 10.121 -0.973 1.00 94.25 249 ILE A O 1
ATOM 1990 N N . THR A 1 250 ? -4.074 9.983 -2.489 1.00 92.50 250 THR A N 1
ATOM 1991 C CA . THR A 1 250 ? -3.273 10.647 -3.534 1.00 92.50 250 THR A CA 1
ATOM 1992 C C . THR A 1 250 ? -3.003 12.124 -3.224 1.00 92.50 250 THR A C 1
ATOM 1994 O O . THR A 1 250 ? -1.945 12.650 -3.580 1.00 92.50 250 THR A O 1
ATOM 1997 N N . LYS A 1 251 ? -3.925 12.821 -2.548 1.00 92.50 251 LYS A N 1
ATOM 1998 C CA . LYS A 1 251 ? -3.725 14.198 -2.065 1.00 92.50 251 LYS A CA 1
ATOM 1999 C C . LYS A 1 251 ? -2.731 14.243 -0.899 1.00 92.50 251 LYS A C 1
ATOM 2001 O O . LYS A 1 251 ? -1.880 15.132 -0.891 1.00 92.50 251 LYS A O 1
ATOM 2006 N N . LEU A 1 252 ? -2.774 13.265 0.004 1.00 93.38 252 LEU A N 1
ATOM 2007 C CA . LEU A 1 252 ? -1.812 13.074 1.090 1.00 93.38 252 LEU A CA 1
ATOM 2008 C C . LEU A 1 252 ? -0.393 12.864 0.543 1.00 93.38 252 LEU A C 1
ATOM 2010 O O . LEU A 1 252 ? 0.522 13.586 0.939 1.00 93.38 252 LEU A O 1
ATOM 2014 N N . ALA A 1 253 ? -0.230 11.979 -0.446 1.00 91.19 253 ALA A N 1
ATOM 2015 C CA . ALA A 1 253 ? 1.044 11.738 -1.130 1.00 91.19 253 ALA A CA 1
ATOM 2016 C C . ALA A 1 253 ? 1.622 13.017 -1.766 1.00 91.19 253 ALA A C 1
ATOM 2018 O O . ALA A 1 253 ? 2.794 13.360 -1.600 1.00 91.19 253 ALA A O 1
ATOM 2019 N N . ARG A 1 254 ? 0.770 13.793 -2.447 1.00 90.25 254 ARG A N 1
ATOM 2020 C CA . ARG A 1 254 ? 1.156 15.077 -3.055 1.00 90.25 254 ARG A CA 1
ATOM 2021 C C . ARG A 1 254 ? 1.531 16.132 -2.018 1.00 90.25 254 ARG A C 1
ATOM 2023 O O . ARG A 1 254 ? 2.366 16.991 -2.295 1.00 90.25 254 ARG A O 1
ATOM 2030 N N . ASN A 1 255 ? 0.878 16.142 -0.861 1.00 91.12 255 ASN A N 1
ATOM 2031 C CA . ASN A 1 255 ? 1.184 17.089 0.210 1.00 91.12 255 ASN A CA 1
ATOM 2032 C C . ASN A 1 255 ? 2.506 16.759 0.905 1.00 91.12 255 ASN A C 1
ATOM 2034 O O . ASN A 1 255 ? 3.211 17.682 1.298 1.00 91.12 255 ASN A O 1
ATOM 2038 N N . ASN A 1 256 ? 2.884 15.482 0.932 1.00 89.88 256 ASN A N 1
ATOM 2039 C CA . ASN A 1 256 ? 4.097 14.990 1.576 1.00 89.88 256 ASN A CA 1
ATOM 2040 C C . ASN A 1 256 ? 5.265 14.730 0.606 1.00 89.88 256 ASN A C 1
ATOM 2042 O O . ASN A 1 256 ? 6.225 14.068 0.974 1.00 89.88 256 ASN A O 1
ATOM 2046 N N . THR A 1 257 ? 5.241 15.278 -0.618 1.00 85.31 257 THR A N 1
ATOM 2047 C CA . THR A 1 257 ? 6.302 15.048 -1.630 1.00 85.31 257 THR A CA 1
ATOM 2048 C C . THR A 1 257 ? 7.717 15.384 -1.134 1.00 85.31 257 THR A C 1
ATOM 2050 O O . THR A 1 257 ? 8.665 14.726 -1.546 1.00 85.31 257 THR A O 1
ATOM 2053 N N . ASN A 1 258 ? 7.857 16.388 -0.264 1.00 85.38 258 ASN A N 1
ATOM 2054 C CA . ASN A 1 258 ? 9.147 16.828 0.283 1.00 85.38 258 ASN A CA 1
ATOM 2055 C C . ASN A 1 258 ? 9.316 16.458 1.767 1.00 85.38 258 ASN A C 1
ATOM 2057 O O . ASN A 1 258 ? 10.217 16.978 2.419 1.00 85.38 258 ASN A O 1
ATOM 2061 N N . ASN A 1 259 ? 8.426 15.629 2.320 1.00 86.62 259 ASN A N 1
ATOM 2062 C CA . ASN A 1 259 ? 8.510 15.219 3.714 1.00 86.62 259 ASN A CA 1
ATOM 2063 C C . ASN A 1 259 ? 9.566 14.113 3.853 1.00 86.62 259 ASN A C 1
ATOM 2065 O O . ASN A 1 259 ? 9.384 13.007 3.345 1.00 86.62 259 ASN A O 1
ATOM 2069 N N . THR A 1 260 ? 10.669 14.420 4.534 1.00 87.56 260 THR A N 1
ATOM 2070 C CA . THR A 1 260 ? 11.772 13.478 4.749 1.00 87.56 260 THR A CA 1
ATOM 2071 C C . THR A 1 260 ? 11.425 12.372 5.741 1.00 87.56 260 THR A C 1
ATOM 2073 O O . THR A 1 260 ? 11.978 11.284 5.630 1.00 87.56 260 THR A O 1
ATOM 2076 N N . GLU A 1 261 ? 10.498 12.610 6.672 1.00 87.31 261 GLU A N 1
ATOM 2077 C CA . GLU A 1 261 ? 10.058 11.605 7.653 1.00 87.31 261 GLU A CA 1
ATOM 2078 C C . GLU A 1 261 ? 9.297 10.462 6.974 1.00 87.31 261 GLU A C 1
ATOM 2080 O O . GLU A 1 261 ? 9.413 9.305 7.366 1.00 87.31 261 GLU A O 1
ATOM 2085 N N . PHE A 1 262 ? 8.575 10.768 5.894 1.00 87.56 262 PHE A N 1
ATOM 2086 C CA . PHE A 1 262 ? 7.848 9.781 5.098 1.00 87.56 262 PHE A CA 1
ATOM 2087 C C . PHE A 1 262 ? 8.626 9.282 3.873 1.00 87.56 262 PHE A C 1
ATOM 2089 O O . PHE A 1 262 ? 8.045 8.632 3.005 1.00 87.56 262 PHE A O 1
ATOM 2096 N N . ALA A 1 263 ? 9.930 9.563 3.773 1.00 82.62 263 ALA A N 1
ATOM 2097 C CA . ALA A 1 263 ? 10.720 9.219 2.588 1.00 82.62 263 ALA A CA 1
ATOM 2098 C C . ALA A 1 263 ? 10.743 7.708 2.283 1.00 82.62 263 ALA A C 1
ATOM 2100 O O . ALA A 1 263 ? 10.771 7.327 1.112 1.00 82.62 263 ALA A O 1
ATOM 2101 N N . ASN A 1 264 ? 10.696 6.870 3.324 1.00 82.50 264 ASN A N 1
ATOM 2102 C CA . ASN A 1 264 ? 10.716 5.406 3.213 1.00 82.50 264 ASN A CA 1
ATOM 2103 C C . ASN A 1 264 ? 9.320 4.769 3.283 1.00 82.50 264 ASN A C 1
ATOM 2105 O O . ASN A 1 264 ? 9.189 3.559 3.114 1.00 82.50 264 ASN A O 1
ATOM 2109 N N . LEU A 1 265 ? 8.277 5.572 3.509 1.00 87.81 265 LEU A N 1
ATOM 2110 C CA . LEU A 1 265 ? 6.916 5.073 3.639 1.00 87.81 265 LEU A CA 1
ATOM 2111 C C . LEU A 1 265 ? 6.356 4.722 2.259 1.00 87.81 265 LEU A C 1
ATOM 2113 O O . LEU A 1 265 ? 6.403 5.532 1.332 1.00 87.81 265 LEU A O 1
ATOM 2117 N N . ASN A 1 266 ? 5.781 3.528 2.138 1.00 90.81 266 ASN A N 1
ATOM 2118 C CA . ASN A 1 266 ? 5.089 3.077 0.937 1.00 90.81 266 ASN A CA 1
ATOM 2119 C C . ASN A 1 266 ? 3.689 2.586 1.307 1.00 90.81 266 ASN A C 1
ATOM 2121 O O . ASN A 1 266 ? 3.532 1.524 1.905 1.00 90.81 266 ASN A O 1
ATOM 2125 N N . ILE A 1 267 ? 2.672 3.362 0.938 1.00 94.00 267 ILE A N 1
ATOM 2126 C CA . ILE A 1 267 ? 1.282 2.925 1.014 1.00 94.00 267 ILE A CA 1
ATOM 2127 C C . ILE A 1 267 ? 1.021 2.001 -0.165 1.00 94.00 267 ILE A C 1
ATOM 2129 O O . ILE A 1 267 ? 1.088 2.399 -1.330 1.00 94.00 267 ILE A O 1
ATOM 2133 N N . VAL A 1 268 ? 0.666 0.770 0.146 1.00 94.25 268 VAL A N 1
ATOM 2134 C CA . VAL A 1 268 ? 0.292 -0.243 -0.819 1.00 94.25 268 VAL A CA 1
ATOM 2135 C C . VAL A 1 268 ? -1.213 -0.159 -1.053 1.00 94.25 268 VAL A C 1
ATOM 2137 O O . VAL A 1 268 ? -2.006 -0.406 -0.152 1.00 94.25 268 VAL A O 1
ATOM 2140 N N . TRP A 1 269 ? -1.617 0.213 -2.266 1.00 95.06 269 TRP A N 1
ATOM 2141 C CA . TRP A 1 269 ? -3.019 0.268 -2.673 1.00 95.06 269 TRP A CA 1
ATOM 2142 C C . TRP A 1 269 ? -3.434 -1.035 -3.352 1.00 95.06 269 TRP A C 1
ATOM 2144 O O . TRP A 1 269 ? -2.906 -1.379 -4.417 1.00 95.06 269 TRP A O 1
ATOM 2154 N N . LEU A 1 270 ? -4.411 -1.716 -2.764 1.00 93.94 270 LEU A N 1
ATOM 2155 C CA . LEU A 1 270 ? -4.993 -2.958 -3.251 1.00 93.94 270 LEU A CA 1
ATOM 2156 C C . LEU A 1 270 ? -6.445 -2.724 -3.673 1.00 93.94 270 LEU A C 1
ATOM 2158 O O . LEU A 1 270 ? -7.252 -2.206 -2.905 1.00 93.94 270 LEU A O 1
ATOM 2162 N N . GLU A 1 271 ? -6.777 -3.153 -4.891 1.00 93.62 271 GLU A N 1
ATOM 2163 C CA . GLU A 1 271 ? -8.163 -3.213 -5.359 1.00 93.62 271 GLU A CA 1
ATOM 2164 C C . GLU A 1 271 ? -8.639 -4.670 -5.396 1.00 93.62 271 GLU A C 1
ATOM 2166 O O . GLU A 1 271 ? -8.056 -5.471 -6.142 1.00 93.62 271 GLU A O 1
ATOM 2171 N N . PRO A 1 272 ? -9.675 -5.031 -4.621 1.00 90.88 272 PRO A N 1
ATOM 2172 C CA . PRO A 1 272 ? -10.202 -6.393 -4.587 1.00 90.88 272 PRO A CA 1
ATOM 2173 C C . PRO A 1 272 ? -10.576 -6.965 -5.960 1.00 90.88 272 PRO A C 1
ATOM 2175 O O . PRO A 1 272 ? -10.281 -8.126 -6.230 1.00 90.88 272 PRO A O 1
ATOM 2178 N N . HIS A 1 273 ? -11.115 -6.166 -6.886 1.00 89.69 273 HIS A N 1
ATOM 2179 C CA . HIS A 1 273 ? -11.469 -6.639 -8.229 1.00 89.69 273 HIS A CA 1
ATOM 2180 C C . HIS A 1 273 ? -10.263 -7.124 -9.058 1.00 89.69 273 HIS A C 1
ATOM 2182 O O . HIS A 1 273 ? -10.439 -7.912 -9.990 1.00 89.69 273 HIS A O 1
ATOM 2188 N N . ILE A 1 274 ? -9.042 -6.661 -8.753 1.00 90.19 274 ILE A N 1
ATOM 2189 C CA . ILE A 1 274 ? -7.801 -7.140 -9.391 1.00 90.19 274 ILE A CA 1
ATOM 2190 C C . ILE A 1 274 ? -7.407 -8.507 -8.818 1.00 90.19 274 ILE A C 1
ATOM 2192 O O . ILE A 1 274 ? -6.861 -9.348 -9.534 1.00 90.19 274 ILE A O 1
ATOM 2196 N N . PHE A 1 275 ? -7.728 -8.749 -7.546 1.00 88.75 275 PHE A N 1
ATOM 2197 C CA . PHE A 1 275 ? -7.432 -9.984 -6.823 1.00 88.75 275 PHE A CA 1
ATOM 2198 C C . PHE A 1 275 ? -8.699 -10.578 -6.196 1.00 88.75 275 PHE A C 1
ATOM 2200 O O . PHE A 1 275 ? -8.792 -10.625 -4.971 1.00 88.75 275 PHE A O 1
ATOM 2207 N N . PRO A 1 276 ? -9.665 -11.082 -6.991 1.00 85.06 276 PRO A N 1
ATOM 2208 C CA . PRO A 1 276 ? -10.965 -11.504 -6.461 1.00 85.06 276 PRO A CA 1
ATOM 2209 C C . PRO A 1 276 ? -10.883 -12.596 -5.389 1.00 85.06 276 PRO A C 1
ATOM 2211 O O . PRO A 1 276 ? -11.785 -12.719 -4.568 1.00 85.06 276 PRO A O 1
ATOM 2214 N N . SER A 1 277 ? -9.790 -13.367 -5.367 1.00 84.50 277 SER A N 1
ATOM 2215 C CA . SER A 1 277 ? -9.508 -14.359 -4.328 1.00 84.50 277 SER A CA 1
ATOM 2216 C C . SER A 1 277 ? -9.451 -13.764 -2.922 1.00 84.50 277 SER A C 1
ATOM 2218 O O . SER A 1 277 ? -9.692 -14.496 -1.973 1.00 84.50 277 SER A O 1
ATOM 2220 N N . ILE A 1 278 ? -9.187 -12.460 -2.769 1.00 83.44 278 ILE A N 1
ATOM 2221 C CA . ILE A 1 278 ? -9.197 -11.799 -1.459 1.00 83.44 278 ILE A CA 1
ATOM 2222 C C . ILE A 1 278 ? -10.570 -11.891 -0.783 1.00 83.44 278 ILE A C 1
ATOM 2224 O O . ILE A 1 278 ? -10.636 -12.044 0.427 1.00 83.44 278 ILE A O 1
ATOM 2228 N N . HIS A 1 279 ? -11.660 -11.893 -1.560 1.00 79.94 279 HIS A N 1
ATOM 2229 C CA . HIS A 1 279 ? -13.013 -12.050 -1.022 1.00 79.94 279 HIS A CA 1
ATOM 2230 C C . HIS A 1 279 ? -13.263 -13.441 -0.435 1.00 79.94 279 HIS A C 1
ATOM 2232 O O . HIS A 1 279 ? -14.141 -13.584 0.403 1.00 79.94 279 HIS A O 1
ATOM 2238 N N . LEU A 1 280 ? -12.510 -14.455 -0.871 1.00 80.00 280 LEU A N 1
ATOM 2239 C CA . LEU A 1 280 ? -12.649 -15.825 -0.370 1.00 80.00 280 LEU A CA 1
ATOM 2240 C C . LEU A 1 280 ? -11.943 -16.030 0.969 1.00 80.00 280 LEU A C 1
ATOM 2242 O O . LEU A 1 280 ? -12.289 -16.949 1.696 1.00 80.00 280 LEU A O 1
ATOM 2246 N N . VAL A 1 281 ? -10.947 -15.196 1.267 1.00 81.44 281 VAL A N 1
ATOM 2247 C CA . VAL A 1 281 ? -10.109 -15.303 2.468 1.00 81.44 281 VAL A CA 1
ATOM 2248 C C . VAL A 1 281 ? -10.304 -14.117 3.409 1.00 81.44 281 VAL A C 1
ATOM 2250 O O . VAL A 1 281 ? -9.558 -13.976 4.368 1.00 81.44 281 VAL A O 1
ATOM 2253 N N . MET A 1 282 ? -11.273 -13.234 3.144 1.00 79.00 282 MET A N 1
ATOM 2254 C CA . MET A 1 282 ? -11.440 -11.997 3.913 1.00 79.00 282 MET A CA 1
ATOM 2255 C C . MET A 1 282 ? -11.723 -12.283 5.392 1.00 79.00 282 MET A C 1
ATOM 2257 O O . MET A 1 282 ? -11.130 -11.633 6.244 1.00 79.00 282 MET A O 1
ATOM 2261 N N . ASP A 1 283 ? -12.532 -13.303 5.685 1.00 75.31 283 ASP A N 1
ATOM 2262 C CA . ASP A 1 283 ? -12.860 -13.721 7.054 1.00 75.31 283 ASP A CA 1
ATOM 2263 C C . ASP A 1 283 ? -11.618 -14.246 7.802 1.00 75.31 283 ASP A C 1
ATOM 2265 O O . ASP A 1 283 ? -11.402 -13.960 8.982 1.00 75.31 283 ASP A O 1
ATOM 2269 N N . GLU A 1 284 ? -10.749 -14.986 7.105 1.00 78.44 284 GLU A N 1
ATOM 2270 C CA . GLU A 1 284 ? -9.474 -15.462 7.655 1.00 78.44 284 GLU A CA 1
ATOM 2271 C C . GLU A 1 284 ? -8.497 -14.301 7.869 1.00 78.44 284 GLU A C 1
ATOM 2273 O O . GLU A 1 284 ? -7.824 -14.232 8.894 1.00 78.44 284 GLU A O 1
ATOM 2278 N N . LEU A 1 285 ? -8.432 -13.362 6.923 1.00 82.00 285 LEU A N 1
ATOM 2279 C CA . LEU A 1 285 ? -7.605 -12.160 7.011 1.00 82.00 285 LEU A CA 1
ATOM 2280 C C . LEU A 1 285 ? -8.058 -11.234 8.146 1.00 82.00 285 LEU A C 1
ATOM 2282 O O . LEU A 1 285 ? -7.217 -10.642 8.824 1.00 82.00 285 LEU A O 1
ATOM 2286 N N . GLU A 1 286 ? -9.362 -11.130 8.381 1.00 80.12 286 GLU A N 1
ATOM 2287 C CA . GLU A 1 286 ? -9.929 -10.444 9.538 1.00 80.12 286 GLU A CA 1
ATOM 2288 C C . GLU A 1 286 ? -9.523 -11.155 10.831 1.00 80.12 286 GLU A C 1
ATOM 2290 O O . GLU A 1 286 ? -8.955 -10.535 11.725 1.00 80.12 286 GLU A O 1
ATOM 2295 N N . THR A 1 287 ? -9.697 -12.475 10.897 1.00 74.88 287 THR A N 1
ATOM 2296 C CA . THR A 1 287 ? -9.391 -13.263 12.102 1.00 74.88 287 THR A CA 1
ATOM 2297 C C . THR A 1 287 ? -7.897 -13.265 12.452 1.00 74.88 287 THR A C 1
ATOM 2299 O O . THR A 1 287 ? -7.525 -13.171 13.621 1.00 74.88 287 THR A O 1
ATOM 2302 N N . ILE A 1 288 ? -7.023 -13.399 11.453 1.00 77.19 288 ILE A N 1
ATOM 2303 C CA . ILE A 1 288 ? -5.578 -13.590 11.649 1.00 77.19 288 ILE A CA 1
ATOM 2304 C C . ILE A 1 288 ? -4.842 -12.249 11.707 1.00 77.19 288 ILE A C 1
ATOM 2306 O O . ILE A 1 288 ? -3.935 -12.079 12.522 1.00 77.19 288 ILE A O 1
ATOM 2310 N N . LEU A 1 289 ? -5.199 -11.309 10.827 1.00 79.12 289 LEU A N 1
ATOM 2311 C CA . LEU A 1 289 ? -4.469 -10.053 10.614 1.00 79.12 289 LEU A CA 1
ATOM 2312 C C . LEU A 1 289 ? -5.292 -8.813 10.974 1.00 79.12 289 LEU A C 1
ATOM 2314 O O . LEU A 1 289 ? -4.849 -7.694 10.703 1.00 79.12 289 LEU A O 1
ATOM 2318 N N . GLY A 1 290 ? -6.496 -8.988 11.524 1.00 77.44 290 GLY A N 1
ATOM 2319 C CA . GLY A 1 290 ? -7.377 -7.888 11.896 1.00 77.44 290 GLY A CA 1
ATOM 2320 C C . GLY A 1 290 ? -7.779 -7.007 10.716 1.00 77.44 290 GLY A C 1
ATOM 2321 O O . GLY A 1 290 ? -8.091 -5.845 10.944 1.00 77.44 290 GLY A O 1
ATOM 2322 N N . ILE A 1 291 ? -7.690 -7.483 9.465 1.00 83.56 291 ILE A N 1
ATOM 2323 C CA . ILE A 1 291 ? -8.044 -6.675 8.289 1.00 83.56 291 ILE A CA 1
ATOM 2324 C C . ILE A 1 291 ? -9.559 -6.401 8.316 1.00 83.56 291 ILE A C 1
ATOM 2326 O O . ILE A 1 291 ? -10.326 -7.359 8.289 1.00 83.56 291 ILE A O 1
ATOM 2330 N N . PRO A 1 292 ? -10.015 -5.131 8.312 1.00 81.44 292 PRO A N 1
ATOM 2331 C CA . PRO A 1 292 ? -11.438 -4.816 8.294 1.00 81.44 292 PRO A CA 1
ATOM 2332 C C . PRO A 1 292 ? -12.125 -5.396 7.055 1.00 81.44 292 PRO A C 1
ATOM 2334 O O . PRO A 1 292 ? -11.710 -5.117 5.927 1.00 81.44 292 PRO A O 1
ATOM 2337 N N . ASN A 1 293 ? -13.221 -6.129 7.256 1.00 76.12 293 ASN A N 1
ATOM 2338 C CA . ASN A 1 293 ? -14.058 -6.647 6.170 1.00 76.12 293 ASN A CA 1
ATOM 2339 C C . ASN A 1 293 ? -14.880 -5.550 5.454 1.00 76.12 293 ASN A C 1
ATOM 2341 O O . ASN A 1 293 ? -15.278 -5.711 4.297 1.00 76.12 293 ASN A O 1
ATOM 2345 N N . LYS A 1 294 ? -15.082 -4.394 6.102 1.00 80.94 294 LYS A N 1
ATOM 2346 C CA . LYS A 1 294 ? -15.728 -3.203 5.535 1.00 80.94 294 LYS A CA 1
ATOM 2347 C C . LYS A 1 294 ? -14.695 -2.344 4.799 1.00 80.94 294 LYS A C 1
ATOM 2349 O O . LYS A 1 294 ? -13.683 -1.935 5.363 1.00 80.94 294 LYS A O 1
ATOM 2354 N N . LEU A 1 295 ? -14.976 -2.033 3.532 1.00 85.19 295 LEU A N 1
ATOM 2355 C CA . LEU A 1 295 ? -14.118 -1.195 2.691 1.00 85.19 295 LEU A CA 1
ATOM 2356 C C . LEU A 1 295 ? -14.632 0.253 2.619 1.00 85.19 295 LEU A C 1
ATOM 2358 O O . LEU A 1 295 ? -15.846 0.464 2.553 1.00 85.19 295 LEU A O 1
ATOM 2362 N N . PRO A 1 296 ? -13.739 1.258 2.549 1.00 92.31 296 PRO A N 1
ATOM 2363 C CA . PRO A 1 296 ? -12.286 1.152 2.439 1.00 92.31 296 PRO A CA 1
ATOM 2364 C C . PRO A 1 296 ? -11.624 0.780 3.770 1.00 92.31 296 PRO A C 1
ATOM 2366 O O . PRO A 1 296 ? -12.030 1.272 4.815 1.00 92.31 296 PRO A O 1
ATOM 2369 N N . ALA A 1 297 ? -10.568 -0.025 3.721 1.00 91.00 297 ALA A N 1
ATOM 2370 C CA . ALA A 1 297 ? -9.729 -0.337 4.874 1.00 91.00 297 ALA A CA 1
ATOM 2371 C C . ALA A 1 297 ? -8.365 0.346 4.728 1.00 91.00 297 ALA A C 1
ATOM 2373 O O . ALA A 1 297 ? -7.798 0.395 3.634 1.00 91.00 297 ALA A O 1
ATOM 2374 N N . PHE A 1 298 ? -7.829 0.875 5.826 1.00 94.31 298 PHE A N 1
ATOM 2375 C CA . PHE A 1 298 ? -6.513 1.507 5.848 1.00 94.31 298 PHE A CA 1
ATOM 2376 C C . PHE A 1 298 ? -5.790 1.200 7.146 1.00 94.31 298 PHE A C 1
ATOM 2378 O O . PHE A 1 298 ? -6.314 1.473 8.224 1.00 94.31 298 PHE A O 1
ATOM 2385 N N . GLY A 1 299 ? -4.602 0.622 7.045 1.00 92.81 299 GLY A N 1
ATOM 2386 C CA . GLY A 1 299 ? -3.886 0.144 8.213 1.00 92.81 299 GLY A CA 1
ATOM 2387 C C . GLY A 1 299 ? -2.416 -0.117 7.960 1.00 92.81 299 GLY A C 1
ATOM 2388 O O . GLY A 1 299 ? -1.902 0.074 6.859 1.00 92.81 299 GLY A O 1
ATOM 2389 N N . ALA A 1 300 ? -1.741 -0.557 9.009 1.00 92.12 300 ALA A N 1
ATOM 2390 C CA . ALA A 1 300 ? -0.356 -0.982 8.989 1.00 92.12 300 ALA A CA 1
ATOM 2391 C C . ALA A 1 300 ? -0.234 -2.365 9.630 1.00 92.12 300 ALA A C 1
ATOM 2393 O O . ALA A 1 300 ? -0.814 -2.617 10.683 1.00 92.12 300 ALA A O 1
ATOM 2394 N N . LEU A 1 301 ? 0.537 -3.247 9.004 1.00 88.19 301 LEU A N 1
ATOM 2395 C CA . LEU A 1 301 ? 0.810 -4.605 9.459 1.00 88.19 301 LEU A CA 1
ATOM 2396 C C . LEU A 1 301 ? 2.317 -4.784 9.610 1.00 88.19 301 LEU A C 1
ATOM 2398 O O . LEU A 1 301 ? 3.068 -4.616 8.652 1.00 88.19 301 LEU A O 1
ATOM 2402 N N . ASN A 1 302 ? 2.770 -5.172 10.794 1.00 84.88 302 ASN A N 1
ATOM 2403 C CA . ASN A 1 302 ? 4.135 -5.638 10.972 1.00 84.88 302 ASN A CA 1
ATOM 2404 C C . ASN A 1 302 ? 4.205 -7.107 10.534 1.00 84.88 302 ASN A C 1
ATOM 2406 O O . ASN A 1 302 ? 3.693 -7.984 11.226 1.00 84.88 302 ASN A O 1
ATOM 2410 N N . ILE A 1 303 ? 4.842 -7.381 9.395 1.00 81.12 303 ILE A N 1
ATOM 2411 C CA . ILE A 1 303 ? 4.819 -8.720 8.780 1.00 81.12 303 ILE A CA 1
ATOM 2412 C C . ILE A 1 303 ? 5.594 -9.769 9.590 1.00 81.12 303 ILE A C 1
ATOM 2414 O O . ILE A 1 303 ? 5.339 -10.958 9.449 1.00 81.12 303 ILE A O 1
ATOM 2418 N N . THR A 1 304 ? 6.521 -9.344 10.452 1.00 81.69 304 THR A N 1
ATOM 2419 C CA . THR A 1 304 ? 7.304 -10.250 11.306 1.00 81.69 304 THR A CA 1
ATOM 2420 C C . THR A 1 304 ? 6.510 -10.698 12.531 1.00 81.69 304 THR A C 1
ATOM 2422 O O . THR A 1 304 ? 6.596 -11.848 12.945 1.00 81.69 304 THR A O 1
ATOM 2425 N N . THR A 1 305 ? 5.754 -9.783 13.140 1.00 82.12 305 THR A N 1
ATOM 2426 C CA . THR A 1 305 ? 4.992 -10.054 14.374 1.00 82.12 305 THR A CA 1
ATOM 2427 C C . THR A 1 305 ? 3.520 -10.364 14.122 1.00 82.12 305 THR A C 1
ATOM 2429 O O . THR A 1 305 ? 2.820 -10.735 15.061 1.00 82.12 305 THR A O 1
ATOM 2432 N N . LEU A 1 306 ? 3.051 -10.164 12.886 1.00 78.38 306 LEU A N 1
ATOM 2433 C CA . LEU A 1 306 ? 1.649 -10.227 12.466 1.00 78.38 306 LEU A CA 1
ATOM 2434 C C . LEU A 1 306 ? 0.719 -9.296 13.261 1.00 78.38 306 LEU A C 1
ATOM 2436 O O . LEU A 1 306 ? -0.495 -9.467 13.267 1.00 78.38 306 LEU A O 1
ATOM 2440 N N . LYS A 1 307 ? 1.277 -8.277 13.925 1.00 82.31 307 LYS A N 1
ATOM 2441 C CA . LYS A 1 307 ? 0.498 -7.255 14.626 1.00 82.31 307 LYS A CA 1
ATOM 2442 C C . LYS A 1 307 ? 0.067 -6.172 13.651 1.00 82.31 307 LYS A C 1
ATOM 2444 O O . LYS A 1 307 ? 0.904 -5.604 12.946 1.00 82.31 307 LYS A O 1
ATOM 2449 N N . SER A 1 308 ? -1.219 -5.851 13.665 1.00 86.75 308 SER A N 1
ATOM 2450 C CA . SER A 1 308 ? -1.825 -4.849 12.797 1.00 86.75 308 SER A CA 1
ATOM 2451 C C . SER A 1 308 ? -2.435 -3.689 13.576 1.00 86.75 308 SER A C 1
ATOM 2453 O O . SER A 1 308 ? -2.899 -3.856 14.698 1.00 86.75 308 SER A O 1
ATOM 2455 N N . SER A 1 309 ? -2.478 -2.514 12.959 1.00 87.88 309 SER A N 1
ATOM 2456 C CA . SER A 1 309 ? -3.231 -1.347 13.426 1.00 87.88 309 SER A CA 1
ATOM 2457 C C . SER A 1 309 ? -4.051 -0.802 12.267 1.00 87.88 309 SER A C 1
ATOM 2459 O O . SER A 1 309 ? -3.512 -0.621 11.177 1.00 87.88 309 SER A O 1
ATOM 2461 N N . TRP A 1 310 ? -5.328 -0.518 12.493 1.00 88.00 310 TRP A N 1
ATOM 2462 C CA . TRP A 1 310 ? -6.253 -0.097 11.443 1.00 88.00 310 TRP A CA 1
ATOM 2463 C C . TRP A 1 310 ? -6.955 1.194 11.835 1.00 88.00 310 TRP A C 1
ATOM 2465 O O . TRP A 1 310 ? -7.411 1.350 12.965 1.00 88.00 310 TRP A O 1
ATOM 2475 N N . LEU A 1 311 ? -7.035 2.125 10.889 1.00 87.62 311 LEU A N 1
ATOM 2476 C CA . LEU A 1 311 ? -7.822 3.337 11.033 1.00 87.62 311 LEU A CA 1
ATOM 2477 C C . LEU A 1 311 ? -9.303 2.991 10.856 1.00 87.62 311 LEU A C 1
ATOM 2479 O O . LEU A 1 311 ? -9.678 2.376 9.857 1.00 87.62 311 LEU A O 1
ATOM 2483 N N . ASN A 1 312 ? -10.156 3.456 11.772 1.00 83.19 312 ASN A N 1
ATOM 2484 C CA . ASN A 1 312 ? -11.601 3.375 11.584 1.00 83.19 312 ASN A CA 1
ATOM 2485 C C . ASN A 1 312 ? -12.037 4.358 10.485 1.00 83.19 312 ASN A C 1
ATOM 2487 O O . ASN A 1 312 ? -12.308 5.533 10.740 1.00 83.19 312 ASN A O 1
ATOM 2491 N N . THR A 1 313 ? -12.102 3.879 9.246 1.00 83.00 313 THR A N 1
ATOM 2492 C CA . THR A 1 313 ? -12.443 4.688 8.069 1.00 83.00 313 THR A CA 1
ATOM 2493 C C . THR A 1 313 ? -13.894 5.172 8.060 1.00 83.00 313 THR A C 1
ATOM 2495 O O . THR A 1 313 ? -14.188 6.141 7.360 1.00 83.00 313 THR A O 1
ATOM 2498 N N . ALA A 1 314 ? -14.787 4.582 8.865 1.00 78.31 314 ALA A N 1
ATOM 2499 C CA . ALA A 1 314 ? -16.170 5.045 9.009 1.00 78.31 314 ALA A CA 1
ATOM 2500 C C . ALA A 1 314 ? -16.266 6.423 9.690 1.00 78.31 314 ALA A C 1
ATOM 2502 O O . ALA A 1 314 ? -17.257 7.129 9.520 1.00 78.31 314 ALA A O 1
ATOM 2503 N N . THR A 1 315 ? -15.220 6.831 10.416 1.00 78.56 315 THR A N 1
ATOM 2504 C CA . THR A 1 315 ? -15.120 8.162 11.040 1.00 78.56 315 THR A CA 1
ATOM 2505 C C . THR A 1 315 ? -14.794 9.280 10.048 1.00 78.56 315 THR A C 1
ATOM 2507 O O . THR A 1 315 ? -14.918 10.458 10.383 1.00 78.56 315 THR A O 1
ATOM 2510 N N . LEU A 1 316 ? -14.383 8.941 8.820 1.00 80.12 316 LEU A N 1
ATOM 2511 C CA . LEU A 1 316 ? -14.014 9.937 7.821 1.00 80.12 316 LEU A CA 1
ATOM 2512 C C . LEU A 1 316 ? -15.255 10.681 7.326 1.00 80.12 316 LEU A C 1
ATOM 2514 O O . LEU A 1 316 ? -16.186 10.096 6.768 1.00 80.12 316 LEU A O 1
ATOM 2518 N N . ASN A 1 317 ? -15.238 12.007 7.455 1.00 81.88 317 ASN A N 1
ATOM 2519 C CA . ASN A 1 317 ? -16.341 12.832 6.986 1.00 81.88 317 ASN A CA 1
ATOM 2520 C C . ASN A 1 317 ? -16.326 12.918 5.452 1.00 81.88 317 ASN A C 1
ATOM 2522 O O . ASN A 1 317 ? -15.498 13.613 4.864 1.00 81.88 317 ASN A O 1
ATOM 2526 N N . CYS A 1 318 ? -17.255 12.220 4.801 1.00 80.06 318 CYS A N 1
ATOM 2527 C CA . CYS A 1 318 ? -17.325 12.115 3.344 1.00 80.06 318 CYS A CA 1
ATOM 2528 C C . CYS A 1 318 ? -18.265 13.145 2.685 1.00 80.06 318 CYS A C 1
ATOM 2530 O O . CYS A 1 318 ? -18.662 12.958 1.535 1.00 80.06 318 CYS A O 1
ATOM 2532 N N . SER A 1 319 ? -18.614 14.244 3.370 1.00 77.62 319 SER A N 1
ATOM 2533 C CA . SER A 1 319 ? -19.437 15.341 2.820 1.00 77.62 319 SER A CA 1
ATOM 2534 C C . SER A 1 319 ? -18.826 16.002 1.575 1.00 77.62 319 SER A C 1
ATOM 2536 O O . SER A 1 319 ? -19.540 16.599 0.769 1.00 77.62 319 SER A O 1
ATOM 2538 N N . GLY A 1 320 ? -17.504 15.892 1.399 1.00 71.75 320 GLY A N 1
ATOM 2539 C CA . GLY A 1 320 ? -16.782 16.332 0.204 1.00 71.75 320 GLY A CA 1
ATOM 2540 C C . GLY A 1 320 ? -16.463 17.829 0.149 1.00 71.75 320 GLY A C 1
ATOM 2541 O O . GLY A 1 320 ? -15.997 18.306 -0.891 1.00 71.75 320 GLY A O 1
ATOM 2542 N N . ASP A 1 321 ? -16.690 18.571 1.235 1.00 86.12 321 ASP A N 1
ATOM 2543 C CA . ASP A 1 321 ? -16.270 19.967 1.367 1.00 86.12 321 ASP A CA 1
ATOM 2544 C C . ASP A 1 321 ? -14.771 20.097 1.715 1.00 86.12 321 ASP A C 1
ATOM 2546 O O . ASP A 1 321 ? -14.073 19.128 2.003 1.00 86.12 321 ASP A O 1
ATOM 2550 N N . LYS A 1 322 ? -14.224 21.317 1.636 1.00 86.38 322 LYS A N 1
ATOM 2551 C CA . LYS A 1 322 ? -12.782 21.538 1.844 1.00 86.38 322 LYS A CA 1
ATOM 2552 C C . LYS A 1 322 ? -12.339 21.331 3.294 1.00 86.38 322 LYS A C 1
ATOM 2554 O O . LYS A 1 322 ? -11.175 20.989 3.497 1.00 86.38 322 LYS A O 1
ATOM 2559 N N . ASN A 1 323 ? -13.217 21.579 4.264 1.00 88.06 323 ASN A N 1
ATOM 2560 C CA . ASN A 1 323 ? -12.879 21.485 5.680 1.00 88.06 323 ASN A CA 1
ATOM 2561 C C . ASN A 1 323 ? -12.847 20.020 6.111 1.00 88.06 323 ASN A C 1
ATOM 2563 O O . ASN A 1 323 ? -11.862 19.601 6.713 1.00 88.06 323 ASN A O 1
ATOM 2567 N N . SER A 1 324 ? -13.851 19.231 5.716 1.00 87.75 324 SER A N 1
ATOM 2568 C CA . SER A 1 324 ? -13.853 17.775 5.928 1.00 87.75 324 SER A CA 1
ATOM 2569 C C . SER A 1 324 ? -12.649 17.103 5.266 1.00 87.75 324 SER A C 1
ATOM 2571 O O . SER A 1 324 ? -11.941 16.333 5.907 1.00 87.75 324 SER A O 1
ATOM 2573 N N . ASP A 1 325 ? -12.320 17.477 4.026 1.00 90.19 325 ASP A N 1
ATOM 2574 C CA . ASP A 1 325 ? -11.103 17.020 3.347 1.00 90.19 325 ASP A CA 1
ATOM 2575 C C . ASP A 1 325 ? -9.821 17.336 4.148 1.00 90.19 325 ASP A C 1
ATOM 2577 O O . ASP A 1 325 ? -8.885 16.539 4.141 1.00 90.19 325 ASP A O 1
ATOM 2581 N N . ALA A 1 326 ? -9.731 18.512 4.779 1.00 91.75 326 ALA A N 1
ATOM 2582 C CA . ALA A 1 326 ? -8.555 18.914 5.553 1.00 91.75 326 ALA A CA 1
ATOM 2583 C C . ALA A 1 326 ? -8.445 18.134 6.872 1.00 91.75 326 ALA A C 1
ATOM 2585 O O . ALA A 1 326 ? -7.360 17.658 7.195 1.00 91.75 326 ALA A O 1
ATOM 2586 N N . GLN A 1 327 ? -9.565 17.946 7.574 1.00 90.25 327 GLN A N 1
ATOM 2587 C CA . GLN A 1 327 ? -9.645 17.135 8.792 1.00 90.25 327 GLN A CA 1
ATOM 2588 C C . GLN A 1 327 ? -9.295 15.670 8.510 1.00 90.25 327 GLN A C 1
ATOM 2590 O O . GLN A 1 327 ? -8.440 15.099 9.178 1.00 90.25 327 GLN A O 1
ATOM 2595 N N . ASN A 1 328 ? -9.864 15.082 7.456 1.00 91.94 328 ASN A N 1
ATOM 2596 C CA . ASN A 1 328 ? -9.558 13.706 7.067 1.00 91.94 328 ASN A CA 1
ATOM 2597 C C . ASN A 1 328 ? -8.076 13.533 6.697 1.00 91.94 328 ASN A C 1
ATOM 2599 O O . ASN A 1 328 ? -7.461 12.531 7.047 1.00 91.94 328 ASN A O 1
ATOM 2603 N N . LEU A 1 329 ? -7.476 14.508 6.002 1.00 93.94 329 LEU A N 1
ATOM 2604 C CA . LEU A 1 329 ? -6.040 14.477 5.703 1.00 93.94 329 LEU A CA 1
ATOM 2605 C C . LEU A 1 329 ? -5.178 14.556 6.963 1.00 93.94 329 LEU A C 1
ATOM 2607 O O . LEU A 1 329 ? -4.140 13.902 7.002 1.00 93.94 329 LEU A O 1
ATOM 2611 N N . GLN A 1 330 ? -5.596 15.336 7.961 1.00 91.62 330 GLN A N 1
ATOM 2612 C CA . GLN A 1 330 ? -4.914 15.406 9.248 1.00 91.62 330 GLN A CA 1
ATOM 2613 C C . GLN A 1 330 ? -4.962 14.051 9.964 1.00 91.62 330 GLN A C 1
ATOM 2615 O O . GLN A 1 330 ? -3.909 13.546 10.335 1.00 91.62 330 GLN A O 1
ATOM 2620 N N . VAL A 1 331 ? -6.135 13.417 10.047 1.00 91.25 331 VAL A N 1
ATOM 2621 C CA . VAL A 1 331 ? -6.295 12.075 10.640 1.00 91.25 331 VAL A CA 1
ATOM 2622 C C . VAL A 1 331 ? -5.397 11.045 9.947 1.00 91.25 331 VAL A C 1
ATOM 2624 O O . VAL A 1 331 ? -4.692 10.280 10.601 1.00 91.25 331 VAL A O 1
ATOM 2627 N N . LEU A 1 332 ? -5.367 11.042 8.609 1.00 93.75 332 LEU A N 1
ATOM 2628 C CA . LEU A 1 332 ? -4.496 10.138 7.850 1.00 93.75 332 LEU A CA 1
ATOM 2629 C C . LEU A 1 332 ? -3.010 10.415 8.103 1.00 93.75 332 LEU A C 1
ATOM 2631 O O . LEU A 1 332 ? -2.214 9.482 8.173 1.00 93.75 332 LEU A O 1
ATOM 2635 N N . GLN A 1 333 ? -2.627 11.686 8.221 1.00 92.94 333 GLN A N 1
ATOM 2636 C CA . GLN A 1 333 ? -1.250 12.068 8.508 1.00 92.94 333 GLN A CA 1
ATOM 2637 C C . GLN A 1 333 ? -0.836 11.652 9.922 1.00 92.94 333 GLN A C 1
ATOM 2639 O O . GLN A 1 333 ? 0.235 11.078 10.073 1.00 92.94 333 GLN A O 1
ATOM 2644 N N . GLU A 1 334 ? -1.682 11.876 10.927 1.00 91.31 334 GLU A N 1
ATOM 2645 C CA . GLU A 1 334 ? -1.455 11.441 12.311 1.00 91.31 334 GLU A CA 1
ATOM 2646 C C . GLU A 1 334 ? -1.320 9.918 12.404 1.00 91.31 334 GLU A C 1
ATOM 2648 O O . GLU A 1 334 ? -0.398 9.424 13.055 1.00 91.31 334 GLU A O 1
ATOM 2653 N N . PHE A 1 335 ? -2.161 9.172 11.678 1.00 91.94 335 PHE A N 1
ATOM 2654 C CA . PHE A 1 335 ? -2.043 7.719 11.584 1.00 91.94 335 PHE A CA 1
ATOM 2655 C C . PHE A 1 335 ? -0.676 7.298 11.026 1.00 91.94 335 PHE A C 1
ATOM 2657 O O . PHE A 1 335 ? 0.021 6.499 11.649 1.00 91.94 335 PHE A O 1
ATOM 2664 N N . LEU A 1 336 ? -0.254 7.859 9.885 1.00 92.44 336 LEU A N 1
ATOM 2665 C CA . LEU A 1 336 ? 1.050 7.549 9.283 1.00 92.44 336 LEU A CA 1
ATOM 2666 C C . LEU A 1 336 ? 2.224 7.955 10.178 1.00 92.44 336 LEU A C 1
ATOM 2668 O O . LEU A 1 336 ? 3.206 7.219 10.247 1.00 92.44 336 LEU A O 1
ATOM 2672 N N . THR A 1 337 ? 2.120 9.086 10.881 1.00 91.75 337 THR A N 1
ATOM 2673 C CA . THR A 1 337 ? 3.103 9.483 11.892 1.00 91.75 337 THR A CA 1
ATOM 2674 C C . THR A 1 337 ? 3.212 8.406 12.965 1.00 91.75 337 THR A C 1
ATOM 2676 O O . THR A 1 337 ? 4.314 7.954 13.248 1.00 91.75 337 THR A O 1
ATOM 2679 N N . GLY A 1 338 ? 2.084 7.910 13.480 1.00 89.81 338 GLY A N 1
ATOM 2680 C CA . GLY A 1 338 ? 2.072 6.814 14.446 1.00 89.81 338 GLY A CA 1
ATOM 2681 C C . GLY A 1 338 ? 2.740 5.532 13.934 1.00 89.81 338 GLY A C 1
ATOM 2682 O O . GLY A 1 338 ? 3.401 4.838 14.711 1.00 89.81 338 GLY A O 1
ATOM 2683 N N . VAL A 1 339 ? 2.588 5.220 12.638 1.00 89.00 339 VAL A N 1
ATOM 2684 C CA . VAL A 1 339 ? 3.269 4.080 12.001 1.00 89.00 339 VAL A CA 1
ATOM 2685 C C . VAL A 1 339 ? 4.785 4.260 12.074 1.00 89.00 339 VAL A C 1
ATOM 2687 O O . VAL A 1 339 ? 5.481 3.363 12.547 1.00 89.00 339 VAL A O 1
ATOM 2690 N N . ILE A 1 340 ? 5.305 5.412 11.635 1.00 88.44 340 ILE A N 1
ATOM 2691 C CA . ILE A 1 340 ? 6.759 5.643 11.573 1.00 88.44 340 ILE A CA 1
ATOM 2692 C C . ILE A 1 340 ? 7.394 5.810 12.956 1.00 88.44 340 ILE A C 1
ATOM 2694 O O . ILE A 1 340 ? 8.555 5.450 13.138 1.00 88.44 340 ILE A O 1
ATOM 2698 N N . THR A 1 341 ? 6.651 6.323 13.942 1.00 88.38 341 THR A N 1
ATOM 2699 C CA . THR A 1 341 ? 7.121 6.449 15.329 1.00 88.38 341 THR A CA 1
ATOM 2700 C C . THR A 1 341 ? 6.915 5.172 16.137 1.00 88.38 341 THR A C 1
ATOM 2702 O O . THR A 1 341 ? 7.331 5.119 17.293 1.00 88.38 341 THR A O 1
ATOM 2705 N N . ASN A 1 342 ? 6.295 4.141 15.549 1.00 80.69 342 ASN A N 1
ATOM 2706 C CA . ASN A 1 342 ? 5.942 2.884 16.209 1.00 80.69 342 ASN A CA 1
ATOM 2707 C C . ASN A 1 342 ? 5.149 3.100 17.515 1.00 80.69 342 ASN A C 1
ATOM 2709 O O . ASN A 1 342 ? 5.335 2.392 18.504 1.00 80.69 342 ASN A O 1
ATOM 2713 N N . THR A 1 343 ? 4.285 4.118 17.529 1.00 79.81 343 THR A N 1
ATOM 2714 C CA . THR A 1 343 ? 3.432 4.467 18.678 1.00 79.81 343 THR A CA 1
ATOM 2715 C C . THR A 1 343 ? 2.004 3.961 18.518 1.00 79.81 343 THR A C 1
ATOM 2717 O O . THR A 1 343 ? 1.192 4.140 19.423 1.00 79.81 343 THR A O 1
ATOM 2720 N N . LEU A 1 344 ? 1.672 3.349 17.377 1.00 69.19 344 LEU A N 1
ATOM 2721 C CA . LEU A 1 344 ? 0.364 2.736 17.187 1.00 69.19 344 LEU A CA 1
ATOM 2722 C C . LEU A 1 344 ? 0.225 1.506 18.079 1.00 69.19 344 LEU A C 1
ATOM 2724 O O . LEU A 1 344 ? 1.047 0.588 18.053 1.00 69.19 344 LEU A O 1
ATOM 2728 N N . VAL A 1 345 ? -0.855 1.491 18.852 1.00 64.19 345 VAL A N 1
ATOM 2729 C CA . VAL A 1 345 ? -1.296 0.299 19.566 1.00 64.19 345 VAL A CA 1
ATOM 2730 C C . VAL A 1 345 ? -1.992 -0.605 18.547 1.00 64.19 345 VAL A C 1
ATOM 2732 O O . VAL A 1 345 ? -2.897 -0.127 17.858 1.00 64.19 345 VAL A O 1
ATOM 2735 N N . PRO A 1 346 ? -1.600 -1.888 18.433 1.00 55.94 346 PRO A N 1
ATOM 2736 C CA . PRO A 1 346 ? -2.301 -2.836 17.586 1.00 55.94 346 PRO A CA 1
ATOM 2737 C C . PRO A 1 346 ? -3.785 -2.869 17.946 1.00 55.94 346 PRO A C 1
ATOM 2739 O O . PRO A 1 346 ? -4.142 -3.258 19.058 1.00 55.94 346 PRO A O 1
ATOM 2742 N N . VAL A 1 347 ? -4.641 -2.462 17.012 1.00 51.78 347 VAL A N 1
ATOM 2743 C CA . VAL A 1 347 ? -6.086 -2.651 17.142 1.00 51.78 347 VAL A CA 1
ATOM 2744 C C . VAL A 1 347 ? -6.346 -4.100 16.760 1.00 51.78 347 VAL A C 1
ATOM 2746 O O . VAL A 1 347 ? -6.193 -4.475 15.595 1.00 51.78 347 VAL A O 1
ATOM 2749 N N . ARG A 1 348 ? -6.681 -4.937 17.744 1.00 46.91 348 ARG A N 1
ATOM 2750 C CA . ARG A 1 348 ? -7.119 -6.307 17.480 1.00 46.91 348 ARG A CA 1
ATOM 2751 C C . ARG A 1 348 ? -8.555 -6.275 16.989 1.00 46.91 348 ARG A C 1
ATOM 2753 O O . ARG A 1 348 ? -9.423 -6.548 17.793 1.00 46.91 348 ARG A O 1
ATOM 2760 N N . ILE A 1 349 ? -8.815 -5.968 15.718 1.00 51.12 349 ILE A N 1
ATOM 2761 C CA . ILE A 1 349 ? -10.188 -6.075 15.202 1.00 51.12 349 ILE A CA 1
ATOM 2762 C C . ILE A 1 349 ? -10.697 -7.495 15.467 1.00 51.12 349 ILE A C 1
ATOM 2764 O O . ILE A 1 349 ? -10.043 -8.479 15.130 1.00 51.12 349 ILE A O 1
ATOM 2768 N N . GLY A 1 350 ? -11.825 -7.568 16.155 1.00 52.38 350 GLY A N 1
ATOM 2769 C CA . GLY A 1 350 ? -12.457 -8.783 16.631 1.00 52.38 350 GLY A CA 1
ATOM 2770 C C . GLY A 1 350 ? -13.813 -8.428 17.223 1.00 52.38 350 GLY A C 1
ATOM 2771 O O . GLY A 1 350 ? -14.178 -7.251 17.286 1.00 52.38 350 GLY A O 1
ATOM 2772 N N . VAL A 1 351 ? -14.552 -9.444 17.661 1.00 60.31 351 VAL A N 1
ATOM 2773 C CA . VAL A 1 351 ? -15.826 -9.240 18.357 1.00 60.31 351 VAL A CA 1
ATOM 2774 C C . VAL A 1 351 ? -15.584 -8.306 19.538 1.00 60.31 351 VAL A C 1
ATOM 2776 O O . VAL A 1 351 ? -14.627 -8.508 20.292 1.00 60.31 351 VAL A O 1
ATOM 2779 N N . GLN A 1 352 ? -16.426 -7.279 19.679 1.00 78.94 352 GLN A N 1
ATOM 2780 C CA . GLN A 1 352 ? -16.353 -6.380 20.826 1.00 78.94 352 GLN A CA 1
ATOM 2781 C C . GLN A 1 352 ? -16.303 -7.202 22.119 1.00 78.94 352 GLN A C 1
ATOM 2783 O O . GLN A 1 352 ? -17.069 -8.154 22.279 1.00 78.94 352 GLN A O 1
ATOM 2788 N N . SER A 1 353 ? -15.396 -6.868 23.038 1.00 84.31 353 SER A N 1
ATOM 2789 C CA . SER A 1 353 ? -15.197 -7.647 24.266 1.00 84.31 353 SER A CA 1
ATOM 2790 C C . SER A 1 353 ? -14.871 -6.748 25.465 1.00 84.31 353 SER A C 1
ATOM 2792 O O . SER A 1 353 ? -14.315 -5.661 25.309 1.00 84.31 353 SER A O 1
ATOM 2794 N N . PHE A 1 354 ? -15.239 -7.173 26.679 1.00 91.62 354 PHE A N 1
ATOM 2795 C CA . PHE A 1 354 ? -14.886 -6.431 27.891 1.00 91.62 354 PHE A CA 1
ATOM 2796 C C . PHE A 1 354 ? -13.413 -6.645 28.249 1.00 91.62 354 PHE A C 1
ATOM 2798 O O . PHE A 1 354 ? -12.995 -7.756 28.572 1.00 91.62 354 PHE A O 1
ATOM 2805 N N . VAL A 1 355 ? -12.657 -5.550 28.300 1.00 90.25 355 VAL A N 1
ATOM 2806 C CA . VAL A 1 355 ? -11.324 -5.490 28.916 1.00 90.25 355 VAL A CA 1
ATOM 2807 C C . VAL A 1 355 ? -11.457 -5.331 30.429 1.00 90.25 355 VAL A C 1
ATOM 2809 O O . VAL A 1 355 ? -10.728 -5.963 31.192 1.00 90.25 355 VAL A O 1
ATOM 2812 N N . GLN A 1 356 ? -12.398 -4.492 30.873 1.00 93.31 356 GLN A N 1
ATOM 2813 C CA . GLN A 1 356 ? -12.744 -4.317 32.281 1.00 93.31 356 GLN A CA 1
ATOM 2814 C C . GLN A 1 356 ? -14.256 -4.230 32.446 1.00 93.31 356 GLN A C 1
ATOM 2816 O O . GLN A 1 356 ? -14.939 -3.551 31.681 1.00 93.31 356 GLN A O 1
ATOM 2821 N N . THR A 1 357 ? -14.762 -4.900 33.474 1.00 96.44 357 THR A N 1
ATOM 2822 C CA . THR A 1 357 ? -16.171 -4.872 33.870 1.00 96.44 357 THR A CA 1
ATOM 2823 C C . THR A 1 357 ? -16.317 -4.217 35.236 1.00 96.44 357 THR A C 1
ATOM 2825 O O . THR A 1 357 ? -15.395 -4.323 36.054 1.00 96.44 357 THR A O 1
ATOM 2828 N N . PRO A 1 358 ? -17.480 -3.622 35.537 1.00 97.06 358 PRO A N 1
ATOM 2829 C CA . PRO A 1 358 ? -17.679 -2.984 36.824 1.00 97.06 358 PRO A CA 1
ATOM 2830 C C . PRO A 1 358 ? -17.676 -4.011 37.955 1.00 97.06 358 PRO A C 1
ATOM 2832 O O . PRO A 1 358 ? -17.862 -5.212 37.744 1.00 97.06 358 PRO A O 1
ATOM 2835 N N . THR A 1 359 ? -17.499 -3.526 39.181 1.00 97.19 359 THR A N 1
ATOM 2836 C CA . THR A 1 359 ? -17.532 -4.337 40.402 1.00 97.19 359 THR A CA 1
ATOM 2837 C C . THR A 1 359 ? -18.493 -3.732 41.420 1.00 97.19 359 THR A C 1
ATOM 2839 O O . THR A 1 359 ? -18.744 -2.528 41.415 1.00 97.19 359 THR A O 1
ATOM 2842 N N . SER A 1 360 ? -19.064 -4.574 42.285 1.00 97.12 360 SER A N 1
ATOM 2843 C CA . SER A 1 360 ? -19.928 -4.114 43.378 1.00 97.12 360 SER A CA 1
ATOM 2844 C C . SER A 1 360 ? -19.113 -3.318 44.394 1.00 97.12 360 SER A C 1
ATOM 2846 O O . SER A 1 360 ? -18.015 -3.733 44.765 1.00 97.12 360 SER A O 1
ATOM 2848 N N . GLN A 1 361 ? -19.658 -2.202 44.873 1.00 95.56 361 GLN A N 1
ATOM 2849 C CA . GLN A 1 361 ? -18.968 -1.292 45.789 1.00 95.56 361 GLN A CA 1
ATOM 2850 C C . GLN A 1 361 ? -19.893 -0.890 46.936 1.00 95.56 361 GLN A C 1
ATOM 2852 O O . GLN A 1 361 ? -21.100 -0.717 46.757 1.00 95.56 361 GLN A O 1
ATOM 2857 N N . THR A 1 362 ? -19.315 -0.742 48.128 1.00 95.38 362 THR A N 1
ATOM 2858 C CA . THR A 1 362 ? -19.973 -0.094 49.266 1.00 95.38 362 THR A CA 1
ATOM 2859 C C . THR A 1 362 ? -19.227 1.190 49.569 1.00 95.38 362 THR A C 1
ATOM 2861 O O . THR A 1 362 ? -18.028 1.144 49.839 1.00 95.38 362 THR A O 1
ATOM 2864 N N . VAL A 1 363 ? -19.914 2.322 49.484 1.00 93.44 363 VAL A N 1
ATOM 2865 C CA . VAL A 1 363 ? -19.296 3.641 49.621 1.00 93.44 363 VAL A CA 1
ATOM 2866 C C . VAL A 1 363 ? -20.060 4.507 50.611 1.00 93.44 363 VAL A C 1
ATOM 2868 O O . VAL A 1 363 ? -21.246 4.304 50.858 1.00 93.44 363 VAL A O 1
ATOM 2871 N N . VAL A 1 364 ? -19.383 5.496 51.179 1.00 93.00 364 VAL A N 1
ATOM 2872 C CA . VAL A 1 364 ? -20.014 6.460 52.082 1.00 93.00 364 VAL A CA 1
ATOM 2873 C C . VAL A 1 364 ? -20.787 7.500 51.271 1.00 93.00 364 VAL A C 1
ATOM 2875 O O . VAL A 1 364 ? -20.390 7.861 50.161 1.00 93.00 364 VAL A O 1
ATOM 2878 N N . GLU A 1 365 ? -21.897 7.987 51.812 1.00 92.94 365 GLU A N 1
ATOM 2879 C CA . GLU A 1 365 ? -22.688 9.055 51.203 1.00 92.94 365 GLU A CA 1
ATOM 2880 C C . GLU A 1 365 ? -21.839 10.296 50.858 1.00 92.94 365 GLU A C 1
ATOM 2882 O O . GLU A 1 365 ? -20.926 10.675 51.592 1.00 92.94 365 GLU A O 1
ATOM 2887 N N . ASN A 1 366 ? -22.153 10.929 49.724 1.00 92.38 366 ASN A N 1
ATOM 2888 C CA . ASN A 1 366 ? -21.436 12.047 49.095 1.00 92.38 366 ASN A CA 1
ATOM 2889 C C . ASN A 1 366 ? -20.052 11.727 48.502 1.00 92.38 366 ASN A C 1
ATOM 2891 O O . ASN A 1 366 ? -19.385 12.639 48.012 1.00 92.38 366 ASN A O 1
ATOM 2895 N N . SER A 1 367 ? -19.626 10.463 48.490 1.00 92.00 367 SER A N 1
ATOM 2896 C CA . SER A 1 367 ? -18.412 10.054 47.774 1.00 92.00 367 SER A CA 1
ATOM 2897 C C . SER A 1 367 ? -18.594 10.058 46.250 1.00 92.00 367 SER A C 1
ATOM 2899 O O . SER A 1 367 ? -19.712 10.122 45.725 1.00 92.00 367 SER A O 1
ATOM 2901 N N . GLU A 1 368 ? -17.467 10.017 45.543 1.00 95.81 368 GLU A N 1
ATOM 2902 C CA . GLU A 1 368 ? -17.414 9.757 44.108 1.00 95.81 368 GLU A CA 1
ATOM 2903 C C . GLU A 1 368 ? -17.246 8.254 43.863 1.00 95.81 368 GLU A C 1
ATOM 2905 O O . GLU A 1 368 ? -16.395 7.611 44.480 1.00 95.81 368 GLU A O 1
ATOM 2910 N N . ILE A 1 369 ? -18.061 7.699 42.967 1.00 95.88 369 ILE A N 1
ATOM 2911 C CA . ILE A 1 369 ? -18.015 6.291 42.561 1.00 95.88 369 ILE A CA 1
ATOM 2912 C C . ILE A 1 369 ? -17.545 6.230 41.118 1.00 95.88 369 ILE A C 1
ATOM 2914 O O . ILE A 1 369 ? -18.052 6.968 40.273 1.00 95.88 369 ILE A O 1
ATOM 2918 N N . VAL A 1 370 ? -16.634 5.306 40.826 1.00 96.81 370 VAL A N 1
ATOM 2919 C CA . VAL A 1 370 ? -16.241 4.986 39.455 1.00 96.81 370 VAL A CA 1
ATOM 2920 C C . VAL A 1 370 ? -16.623 3.546 39.152 1.00 96.81 370 VAL A C 1
ATOM 2922 O O . VAL A 1 370 ? -16.156 2.611 39.806 1.00 96.81 370 VAL A O 1
ATOM 2925 N N . LEU A 1 371 ? -17.489 3.373 38.158 1.00 96.88 371 LEU A N 1
ATOM 2926 C CA . LEU A 1 371 ? -17.849 2.075 37.609 1.00 96.88 371 LEU A CA 1
ATOM 2927 C C . LEU A 1 371 ? -17.036 1.850 36.338 1.00 96.88 371 LEU A C 1
ATOM 2929 O O . LEU A 1 371 ? -17.340 2.425 35.292 1.00 96.88 371 LEU A O 1
ATOM 2933 N N . GLU A 1 372 ? -15.992 1.031 36.450 1.00 97.38 372 GLU A N 1
ATOM 2934 C CA . GLU A 1 372 ? -15.125 0.690 35.321 1.00 97.38 372 GLU A CA 1
ATOM 2935 C C . GLU A 1 372 ? -15.913 -0.079 34.260 1.00 97.38 372 GLU A C 1
ATOM 2937 O O . GLU A 1 372 ? -16.601 -1.052 34.564 1.00 97.38 372 GLU A O 1
ATOM 2942 N N . CYS A 1 373 ? -15.805 0.342 33.007 1.00 96.00 373 CYS A N 1
ATOM 2943 C CA . CYS A 1 373 ? -16.322 -0.397 31.869 1.00 96.00 373 CYS A CA 1
ATOM 2944 C C . CYS A 1 373 ? -15.480 -0.061 30.645 1.00 96.00 373 CYS A C 1
ATOM 2946 O O . CYS A 1 373 ? -15.689 0.961 29.998 1.00 96.00 373 CYS A O 1
ATOM 2948 N N . VAL A 1 374 ? -14.509 -0.917 30.342 1.00 94.62 374 VAL A N 1
ATOM 2949 C CA . VAL A 1 374 ? -13.589 -0.717 29.220 1.00 94.62 374 VAL A CA 1
ATOM 2950 C C . VAL A 1 374 ? -13.788 -1.850 28.233 1.00 94.62 374 VAL A C 1
ATOM 2952 O O . VAL A 1 374 ? -13.749 -3.022 28.613 1.00 94.62 374 VAL A O 1
ATOM 2955 N N . VAL A 1 375 ? -13.995 -1.495 26.973 1.00 88.88 375 VAL A N 1
ATOM 2956 C CA . VAL A 1 375 ? -14.284 -2.401 25.866 1.00 88.88 375 VAL A CA 1
ATOM 2957 C C . VAL A 1 375 ? -13.197 -2.277 24.811 1.00 88.88 375 VAL A C 1
ATOM 2959 O O . VAL A 1 375 ? -12.773 -1.179 24.458 1.00 88.88 375 VAL A O 1
ATOM 2962 N N . GLU A 1 376 ? -12.746 -3.415 24.299 1.00 79.81 376 GLU A N 1
ATOM 2963 C CA . GLU A 1 376 ? -11.926 -3.468 23.094 1.00 79.81 376 GLU A CA 1
ATOM 2964 C C . GLU A 1 376 ? -12.819 -3.679 21.871 1.00 79.81 376 GLU A C 1
ATOM 2966 O O . GLU A 1 376 ? -13.830 -4.379 21.938 1.00 79.81 376 GLU A O 1
ATOM 2971 N N . ASN A 1 377 ? -12.433 -3.065 20.750 1.00 70.31 377 ASN A N 1
ATOM 2972 C CA . ASN A 1 377 ? -13.193 -3.064 19.494 1.00 70.31 377 ASN A CA 1
ATOM 2973 C C . ASN A 1 377 ? -14.636 -2.572 19.654 1.00 70.31 377 ASN A C 1
ATOM 2975 O O . ASN A 1 377 ? -15.554 -3.274 19.240 1.00 70.31 377 ASN A O 1
ATOM 2979 N N . PRO A 1 378 ? -14.865 -1.392 20.257 1.00 77.44 378 PRO A N 1
ATOM 2980 C CA . PRO A 1 378 ? -16.218 -0.875 20.425 1.00 77.44 378 PRO A CA 1
ATOM 2981 C C . PRO A 1 378 ? -16.883 -0.690 19.055 1.00 77.44 378 PRO A C 1
ATOM 2983 O O . PRO A 1 378 ? -16.333 -0.029 18.170 1.00 77.44 378 PRO A O 1
ATOM 2986 N N . ILE A 1 379 ? -18.060 -1.289 18.876 1.00 76.88 379 ILE A N 1
ATOM 2987 C CA . ILE A 1 379 ? -18.825 -1.206 17.621 1.00 76.88 379 ILE A CA 1
ATOM 2988 C C . ILE A 1 379 ? -19.981 -0.232 17.766 1.00 76.88 379 ILE A C 1
ATOM 2990 O O . ILE A 1 379 ? -20.191 0.612 16.894 1.00 76.88 379 ILE A O 1
ATOM 2994 N N . GLY A 1 380 ? -20.72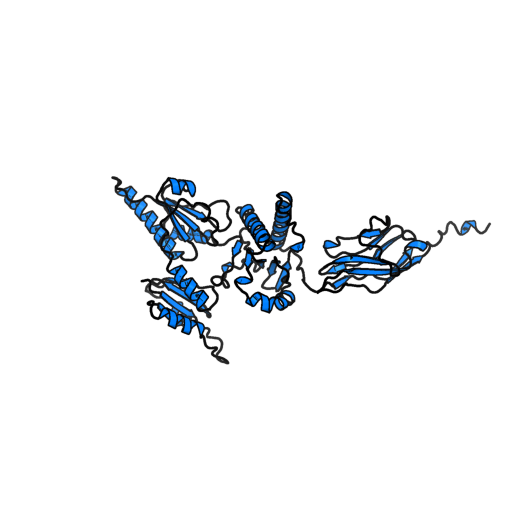6 -0.351 18.861 1.00 80.88 380 GLY A N 1
ATOM 2995 C CA . GLY A 1 380 ? -21.856 0.512 19.150 1.00 80.88 380 GLY A CA 1
ATOM 2996 C C . GLY A 1 380 ? -21.610 1.490 20.292 1.00 80.88 380 GLY A C 1
ATOM 2997 O O . GLY A 1 380 ? -20.525 1.598 20.862 1.00 80.88 380 GLY A O 1
ATOM 2998 N N . ASP A 1 381 ? -22.665 2.222 20.627 1.00 85.81 381 ASP A N 1
ATOM 2999 C CA . ASP A 1 381 ? -22.678 3.198 21.706 1.00 85.81 381 ASP A CA 1
ATOM 3000 C C . ASP A 1 381 ? -22.632 2.535 23.089 1.00 85.81 381 ASP A C 1
ATOM 3002 O O . ASP A 1 381 ? -23.330 1.546 23.344 1.00 85.81 381 ASP A O 1
ATOM 3006 N N . CYS A 1 382 ? -21.870 3.146 24.001 1.00 91.25 382 CYS A N 1
ATOM 3007 C CA . CYS A 1 382 ? -21.900 2.846 25.430 1.00 91.25 382 CYS A CA 1
ATOM 3008 C C . CYS A 1 382 ? -23.231 3.286 26.061 1.00 91.25 382 CYS A C 1
ATOM 3010 O O . CYS A 1 382 ? -23.679 4.425 25.875 1.00 91.25 382 CYS A O 1
ATOM 3012 N N . LEU A 1 383 ? -23.802 2.435 26.908 1.00 92.69 383 LEU A N 1
ATOM 3013 C CA . LEU A 1 383 ? -24.962 2.738 27.736 1.00 92.69 383 LEU A CA 1
ATOM 3014 C C . LEU A 1 383 ? -24.853 2.104 29.127 1.00 92.69 383 LEU A C 1
ATOM 3016 O O . LEU A 1 383 ? -24.124 1.144 29.356 1.00 92.69 383 LEU A O 1
ATOM 3020 N N . TRP A 1 384 ? -25.615 2.659 30.065 1.00 95.19 384 TRP A N 1
ATOM 3021 C CA . TRP A 1 384 ? -25.735 2.133 31.419 1.00 95.19 384 TRP A CA 1
ATOM 3022 C C . TRP A 1 384 ? -27.198 1.859 31.749 1.00 95.19 384 TRP A C 1
ATOM 3024 O O . TRP A 1 384 ? -28.103 2.615 31.378 1.00 95.19 384 TRP A O 1
ATOM 3034 N N . LEU A 1 385 ? -27.429 0.772 32.475 1.00 95.81 385 LEU A N 1
ATOM 3035 C CA . LEU A 1 385 ? -28.721 0.439 33.055 1.00 95.81 385 LEU A CA 1
ATOM 3036 C C . LEU A 1 385 ? -28.615 0.550 34.572 1.00 95.81 385 LEU A C 1
ATOM 3038 O O . LEU A 1 385 ? -27.684 0.011 35.172 1.00 95.81 385 LEU A O 1
ATOM 3042 N N . LYS A 1 386 ? -29.604 1.202 35.180 1.00 95.69 386 LYS A N 1
ATOM 3043 C CA . LYS A 1 386 ? -29.808 1.224 36.627 1.00 95.69 386 LYS A CA 1
ATOM 3044 C C . LYS A 1 386 ? -31.135 0.559 36.953 1.00 95.69 386 LYS A C 1
ATOM 3046 O O . LYS A 1 386 ? -32.176 0.991 36.458 1.00 95.69 386 LYS A O 1
ATOM 3051 N N . ASP A 1 387 ? -31.101 -0.495 37.761 1.00 95.19 387 ASP A N 1
ATOM 3052 C CA . ASP A 1 387 ? -32.272 -1.288 38.154 1.00 95.19 387 ASP A CA 1
ATOM 3053 C C . ASP A 1 387 ? -33.098 -1.736 36.927 1.00 95.19 387 ASP A C 1
ATOM 3055 O O . ASP A 1 387 ? -34.328 -1.648 36.891 1.00 95.19 387 ASP A O 1
ATOM 3059 N N . GLY A 1 388 ? -32.393 -2.137 35.860 1.00 91.00 388 GLY A N 1
ATOM 3060 C CA . GLY A 1 388 ? -32.973 -2.548 34.576 1.00 91.00 388 GLY A CA 1
ATOM 3061 C C . GLY A 1 388 ? -33.488 -1.409 33.685 1.00 91.00 388 GLY A C 1
ATOM 3062 O O . GLY A 1 388 ? -34.025 -1.674 32.612 1.00 91.00 388 GLY A O 1
ATOM 3063 N N . ARG A 1 389 ? -33.341 -0.139 34.086 1.00 92.38 389 ARG A N 1
ATOM 3064 C CA . ARG A 1 389 ? -33.747 1.028 33.286 1.00 92.38 389 ARG A CA 1
ATOM 3065 C C . ARG A 1 389 ? -32.548 1.688 32.623 1.00 92.38 389 ARG A C 1
ATOM 3067 O O . ARG A 1 389 ? -31.593 2.063 33.294 1.00 92.38 389 ARG A O 1
ATOM 3074 N N . ASN A 1 390 ? -32.632 1.881 31.310 1.00 91.12 390 ASN A N 1
ATOM 3075 C CA . ASN A 1 390 ? -31.589 2.546 30.534 1.00 91.12 390 ASN A CA 1
ATOM 3076 C C . ASN A 1 390 ? -31.546 4.040 30.898 1.00 91.12 390 ASN A C 1
ATOM 3078 O O . ASN A 1 390 ? -32.546 4.742 30.726 1.00 91.12 390 ASN A O 1
ATOM 3082 N N . ILE A 1 391 ? -30.402 4.528 31.391 1.00 89.25 391 ILE A N 1
ATOM 3083 C CA . ILE A 1 391 ? -30.220 5.954 31.715 1.00 89.25 391 ILE A CA 1
ATOM 3084 C C . ILE A 1 391 ? -29.885 6.799 30.468 1.00 89.25 391 ILE A C 1
ATOM 3086 O O . ILE A 1 391 ? -29.991 8.023 30.493 1.00 89.25 391 ILE A O 1
ATOM 3090 N N . GLY A 1 392 ? -29.616 6.152 29.333 1.00 72.31 392 GLY A N 1
ATOM 3091 C CA . GLY A 1 392 ? -29.410 6.745 28.014 1.00 72.31 392 GLY A CA 1
ATOM 3092 C C . GLY A 1 392 ? -27.951 7.091 27.709 1.00 72.31 392 GLY A C 1
ATOM 3093 O O . GLY A 1 392 ? -27.094 7.105 28.584 1.00 72.31 392 GLY A O 1
ATOM 3094 N N . TYR A 1 393 ? -27.682 7.417 26.442 1.00 72.62 393 TYR A N 1
ATOM 3095 C CA . TYR A 1 393 ? -26.352 7.807 25.945 1.00 72.62 393 TYR A CA 1
ATOM 3096 C C . TYR A 1 393 ? -25.992 9.273 26.244 1.00 72.62 393 TYR A C 1
ATOM 3098 O O . TYR A 1 393 ? -24.821 9.653 26.210 1.00 72.62 393 TYR A O 1
ATOM 3106 N N . ASN A 1 394 ? -26.992 10.120 26.507 1.00 78.50 394 ASN A N 1
ATOM 3107 C CA . ASN A 1 394 ? -26.800 11.519 26.878 1.00 78.50 394 ASN A CA 1
ATOM 3108 C C . ASN A 1 394 ? -26.922 11.670 28.402 1.00 78.50 394 ASN A C 1
ATOM 3110 O O . ASN A 1 394 ? -28.039 11.744 28.932 1.00 78.50 394 ASN A O 1
ATOM 3114 N N . LEU A 1 395 ? -25.763 11.712 29.068 1.00 85.50 395 LEU A N 1
ATOM 3115 C CA . LEU A 1 395 ? -25.654 11.908 30.512 1.00 85.50 395 LEU A CA 1
ATOM 3116 C C . LEU A 1 395 ? -25.846 13.368 30.941 1.00 85.50 395 LEU A C 1
ATOM 3118 O O . LEU A 1 395 ? -26.102 13.588 32.115 1.00 85.50 395 LEU A O 1
ATOM 3122 N N . ASP A 1 396 ? -25.862 14.350 30.030 1.00 80.81 396 ASP A N 1
ATOM 3123 C CA . ASP A 1 396 ? -26.023 15.781 30.366 1.00 80.81 396 ASP A CA 1
ATOM 3124 C C . ASP A 1 396 ? -27.354 16.083 31.074 1.00 80.81 396 ASP A C 1
ATOM 3126 O O . ASP A 1 396 ? -27.524 17.112 31.726 1.00 80.81 396 ASP A O 1
ATOM 3130 N N . ARG A 1 397 ? -28.328 15.172 30.955 1.00 83.75 397 ARG A N 1
ATOM 3131 C CA . ARG A 1 397 ? -29.607 15.241 31.676 1.00 83.75 397 ARG A CA 1
ATOM 3132 C C . ARG A 1 397 ? -29.478 14.922 33.169 1.00 83.75 397 ARG A C 1
ATOM 3134 O O . ARG A 1 397 ? -30.412 15.196 33.919 1.00 83.75 397 ARG A O 1
ATOM 3141 N N . TYR A 1 398 ? -28.351 14.356 33.592 1.00 87.75 398 TYR A N 1
ATOM 3142 C CA . TYR A 1 398 ? -28.055 13.954 34.960 1.00 87.75 398 TYR A CA 1
ATOM 3143 C C . TYR A 1 398 ? -26.772 14.654 35.427 1.00 87.75 398 TYR A C 1
ATOM 3145 O O . TYR A 1 398 ? -25.676 14.198 35.117 1.00 87.75 398 TYR A O 1
ATOM 3153 N N . PRO A 1 399 ? -26.873 15.742 36.208 1.00 88.12 399 PRO A N 1
ATOM 3154 C CA . PRO A 1 399 ? -25.717 16.569 36.568 1.00 88.12 399 PRO A CA 1
ATOM 3155 C C . PRO A 1 399 ? -24.671 15.857 37.441 1.00 88.12 399 PRO A C 1
ATOM 3157 O O . PRO A 1 399 ? -23.592 16.393 37.666 1.00 88.12 399 PRO A O 1
ATOM 3160 N N . HIS A 1 400 ? -24.992 14.673 37.964 1.00 92.06 400 HIS A N 1
ATOM 3161 C CA . HIS A 1 400 ? -24.135 13.861 38.825 1.00 92.06 400 HIS A CA 1
ATOM 3162 C C . HIS A 1 400 ? -23.545 12.628 38.131 1.00 92.06 400 HIS A C 1
ATOM 3164 O O . HIS A 1 400 ? -22.837 11.868 38.785 1.00 92.06 400 HIS A O 1
ATOM 3170 N N . TYR A 1 401 ? -23.843 12.412 36.847 1.00 94.62 401 TYR A N 1
ATOM 3171 C CA . TYR A 1 401 ? -23.263 11.340 36.043 1.00 94.62 401 TYR A CA 1
ATOM 3172 C C . TYR A 1 401 ? -22.332 11.924 34.992 1.00 94.62 401 TYR A C 1
ATOM 3174 O O . TYR A 1 401 ? -22.689 12.875 34.301 1.00 94.62 401 TYR A O 1
ATOM 3182 N N . ASN A 1 402 ? -21.153 11.332 34.842 1.00 92.81 402 ASN A N 1
ATOM 3183 C CA . ASN A 1 402 ? -20.214 11.736 33.808 1.00 92.81 402 ASN A CA 1
ATOM 3184 C C . ASN A 1 402 ? -19.475 10.533 33.227 1.00 92.81 402 ASN A C 1
ATOM 3186 O O . ASN A 1 402 ? -19.233 9.548 33.920 1.00 92.81 402 ASN A O 1
ATOM 3190 N N . TRP A 1 403 ? -19.094 10.618 31.958 1.00 92.25 403 TRP A N 1
ATOM 3191 C CA . TRP A 1 403 ? -18.206 9.626 31.361 1.00 92.25 403 TRP A CA 1
ATOM 3192 C C . TRP A 1 403 ? -16.782 9.878 31.848 1.00 92.25 403 TRP A C 1
ATOM 3194 O O . TRP A 1 403 ? -16.320 11.019 31.854 1.00 92.25 403 TRP A O 1
ATOM 3204 N N . ARG A 1 404 ? -16.084 8.820 32.266 1.00 92.50 404 ARG A N 1
ATOM 3205 C CA . ARG A 1 404 ? -14.684 8.930 32.690 1.00 92.50 404 ARG A CA 1
ATOM 3206 C C . ARG A 1 404 ? -13.742 9.128 31.506 1.00 92.50 404 ARG A C 1
ATOM 3208 O O . ARG A 1 404 ? -12.822 9.938 31.599 1.00 92.50 404 ARG A O 1
ATOM 3215 N N . GLY A 1 405 ? -13.947 8.361 30.438 1.00 83.56 405 GLY A N 1
ATOM 3216 C CA . GLY A 1 405 ? -13.061 8.315 29.279 1.00 83.56 405 GLY A CA 1
ATOM 3217 C C . GLY A 1 405 ? -13.771 8.555 27.952 1.00 83.56 405 GLY A C 1
ATOM 3218 O O . GLY A 1 405 ? -14.933 8.968 27.901 1.00 83.56 405 GLY A O 1
ATOM 3219 N N . ASP A 1 406 ? -13.037 8.328 26.862 1.00 79.56 406 ASP A N 1
ATOM 3220 C CA . ASP A 1 406 ? -13.563 8.489 25.509 1.00 79.56 406 ASP A CA 1
ATOM 3221 C C . ASP A 1 406 ? -14.264 7.212 25.032 1.00 79.56 406 ASP A C 1
ATOM 3223 O O . ASP A 1 406 ? -13.635 6.212 24.671 1.00 79.56 406 ASP A O 1
ATOM 3227 N N . ARG A 1 407 ? -15.592 7.293 24.959 1.00 84.50 407 ARG A N 1
ATOM 3228 C CA . ARG A 1 407 ? -16.473 6.224 24.478 1.00 84.50 407 ARG A CA 1
ATOM 3229 C C . ARG A 1 407 ? -16.145 5.762 23.066 1.00 84.50 407 ARG A C 1
ATOM 3231 O O . ARG A 1 407 ? -16.319 4.587 22.768 1.00 84.50 407 ARG A O 1
ATOM 3238 N N . LEU A 1 408 ? -15.657 6.660 22.206 1.00 70.69 408 LEU A N 1
ATOM 3239 C CA . LEU A 1 408 ? -15.278 6.310 20.834 1.00 70.69 408 LEU A CA 1
ATOM 3240 C C . LEU A 1 408 ? -14.076 5.360 20.802 1.00 70.69 408 LEU A C 1
ATOM 3242 O O . LEU A 1 408 ? -13.900 4.617 19.840 1.00 70.69 408 LEU A O 1
ATOM 3246 N N . THR A 1 409 ? -13.269 5.370 21.863 1.00 74.69 409 THR A N 1
ATOM 3247 C CA . THR A 1 409 ? -12.128 4.464 22.049 1.00 74.69 409 THR A CA 1
ATOM 3248 C C . THR A 1 409 ? -12.443 3.256 22.932 1.00 74.69 409 THR A C 1
ATOM 3250 O O . THR A 1 409 ? -11.569 2.418 23.131 1.00 74.69 409 THR A O 1
ATOM 3253 N N . GLY A 1 410 ? -13.685 3.137 23.417 1.00 82.75 410 GLY A N 1
ATOM 3254 C CA . GLY A 1 410 ? -14.161 1.986 24.186 1.00 82.75 410 GLY A CA 1
ATOM 3255 C C . GLY A 1 410 ? -14.118 2.156 25.703 1.00 82.75 410 GLY A C 1
ATOM 3256 O O . GLY A 1 410 ? -14.414 1.205 26.419 1.00 82.75 410 GLY A O 1
ATOM 3257 N N . ASP A 1 411 ? -13.799 3.344 26.226 1.00 92.00 411 ASP A N 1
ATOM 3258 C CA . ASP A 1 411 ? -13.941 3.619 27.660 1.00 92.00 411 ASP A CA 1
ATOM 3259 C C . ASP A 1 411 ? -15.367 4.104 27.971 1.00 92.00 411 ASP A C 1
ATOM 3261 O O . ASP A 1 411 ? -15.712 5.280 27.827 1.00 92.00 411 ASP A O 1
ATOM 3265 N N . CYS A 1 412 ? -16.207 3.159 28.383 1.00 93.44 412 CYS A N 1
ATOM 3266 C CA . CYS A 1 412 ? -17.592 3.349 28.798 1.00 93.44 412 CYS A CA 1
ATOM 3267 C C . CYS A 1 412 ? -17.728 3.550 30.322 1.00 93.44 412 CYS A C 1
ATOM 3269 O O . CYS A 1 412 ? -18.823 3.385 30.870 1.00 93.44 412 CYS A O 1
ATOM 3271 N N . SER A 1 413 ? -16.646 3.861 31.039 1.00 96.62 413 SER A N 1
ATOM 3272 C CA . SER A 1 413 ? -16.679 3.945 32.502 1.00 96.62 413 SER A CA 1
ATOM 3273 C C . SER A 1 413 ? -17.497 5.150 32.986 1.00 96.62 413 SER A C 1
ATOM 3275 O O . SER A 1 413 ? -17.414 6.248 32.424 1.00 96.62 413 SER A O 1
ATOM 3277 N N . LEU A 1 414 ? -18.289 4.947 34.043 1.00 96.19 414 LEU A N 1
ATOM 3278 C CA . LEU A 1 414 ? -19.207 5.945 34.602 1.00 96.19 414 LEU A CA 1
ATOM 3279 C C . LEU A 1 414 ? -18.672 6.505 35.920 1.00 96.19 414 LEU A C 1
ATOM 3281 O O . LEU A 1 414 ? -18.343 5.751 36.833 1.00 96.19 414 LEU A O 1
ATOM 3285 N N . ILE A 1 415 ? -18.656 7.829 36.034 1.00 96.69 415 ILE A N 1
ATOM 3286 C CA . ILE A 1 415 ? -18.413 8.562 37.276 1.00 96.69 415 ILE A CA 1
ATOM 3287 C C . ILE A 1 415 ? -19.761 8.999 37.850 1.00 96.69 415 ILE A C 1
ATOM 3289 O O . ILE A 1 415 ? -20.560 9.630 37.155 1.00 96.69 415 ILE A O 1
ATOM 3293 N N . ILE A 1 416 ? -19.996 8.688 39.124 1.00 96.19 416 ILE A N 1
ATOM 3294 C CA . ILE A 1 416 ? -21.136 9.170 39.906 1.00 96.19 416 ILE A CA 1
ATOM 3295 C C . ILE A 1 416 ? -20.606 10.097 40.997 1.00 96.19 416 ILE A C 1
ATOM 3297 O O . ILE A 1 416 ? -19.978 9.638 41.950 1.00 96.19 416 ILE A O 1
ATOM 3301 N N . SER A 1 417 ? -20.874 11.395 40.882 1.00 95.81 417 SER A N 1
ATOM 3302 C CA . SER A 1 417 ? -20.426 12.396 41.855 1.00 95.81 417 SER A CA 1
ATOM 3303 C C . SER A 1 417 ? -21.500 12.667 42.912 1.00 95.81 417 SER A C 1
ATOM 3305 O O . SER A 1 417 ? -22.682 12.830 42.597 1.00 95.81 417 SER A O 1
ATOM 3307 N N . GLY A 1 418 ? -21.093 12.757 44.182 1.00 93.19 418 GLY A N 1
ATOM 3308 C CA . GLY A 1 418 ? -22.008 13.045 45.289 1.00 93.19 418 GLY A CA 1
ATOM 3309 C C . GLY A 1 418 ? -23.076 11.963 45.441 1.00 93.19 418 GLY A C 1
ATOM 3310 O O . GLY A 1 418 ? -24.270 12.260 45.382 1.00 93.19 418 GLY A O 1
ATOM 3311 N N . ALA A 1 419 ? -22.649 10.703 45.545 1.00 93.38 419 ALA A N 1
ATOM 3312 C CA . ALA A 1 419 ? -23.544 9.553 45.566 1.00 93.38 419 ALA A CA 1
ATOM 3313 C C . ALA A 1 419 ? -24.465 9.562 46.802 1.00 93.38 419 ALA A C 1
ATOM 3315 O O . ALA A 1 419 ? -23.999 9.762 47.924 1.00 93.38 419 ALA A O 1
ATOM 3316 N N . THR A 1 420 ? -25.768 9.315 46.612 1.00 93.75 420 THR A N 1
ATOM 3317 C CA . THR A 1 420 ? -26.755 9.268 47.714 1.00 93.75 420 THR A CA 1
ATOM 3318 C C . THR A 1 420 ? -27.554 7.971 47.717 1.00 93.75 420 THR A C 1
ATOM 3320 O O . THR A 1 420 ? -27.915 7.443 46.661 1.00 93.75 420 THR A O 1
ATOM 3323 N N . ALA A 1 421 ? -27.885 7.467 48.909 1.00 90.81 421 ALA A N 1
ATOM 3324 C CA . ALA A 1 421 ? -28.560 6.176 49.060 1.00 90.81 421 ALA A CA 1
ATOM 3325 C C . ALA A 1 421 ? -29.942 6.132 48.388 1.00 90.81 421 ALA A C 1
ATOM 3327 O O . ALA A 1 421 ? -30.329 5.102 47.843 1.00 90.81 421 ALA A O 1
ATOM 3328 N N . GLY A 1 422 ? -30.679 7.246 48.379 1.00 88.31 422 GLY A N 1
ATOM 3329 C CA . GLY A 1 422 ? -32.004 7.315 47.753 1.00 88.31 422 GLY A CA 1
ATOM 3330 C C . GLY A 1 422 ? -31.983 7.308 46.221 1.00 88.31 422 GLY A C 1
ATOM 3331 O O . GLY A 1 422 ? -32.992 6.972 45.604 1.00 88.31 422 GLY A O 1
ATOM 3332 N N . ARG A 1 423 ? -30.856 7.680 45.603 1.00 92.19 423 ARG A N 1
ATOM 3333 C CA . ARG A 1 423 ? -30.746 7.855 44.149 1.00 92.19 423 ARG A CA 1
ATOM 3334 C C . ARG A 1 423 ? -29.920 6.763 43.490 1.00 92.19 423 ARG A C 1
ATOM 3336 O O . ARG A 1 423 ? -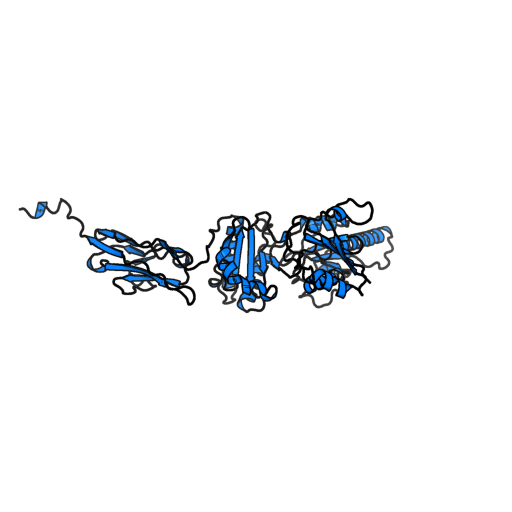30.357 6.229 42.476 1.00 92.19 423 ARG A O 1
ATOM 3343 N N . ASP A 1 424 ? -28.750 6.453 44.042 1.00 94.06 424 ASP A N 1
ATOM 3344 C CA . ASP A 1 424 ? -27.701 5.697 43.348 1.00 94.06 424 ASP A CA 1
ATOM 3345 C C . ASP A 1 424 ? -27.568 4.245 43.835 1.00 94.06 424 ASP A C 1
ATOM 3347 O O . ASP A 1 424 ? -26.983 3.425 43.125 1.00 94.06 424 ASP A O 1
ATOM 3351 N N . ASN A 1 425 ? -28.186 3.888 44.973 1.00 95.12 425 ASN A N 1
ATOM 3352 C CA . ASN A 1 425 ? -28.320 2.484 45.371 1.00 95.12 425 ASN A CA 1
ATOM 3353 C C . ASN A 1 425 ? -29.079 1.703 44.306 1.00 95.12 425 ASN A C 1
ATOM 3355 O O . ASN A 1 425 ? -30.095 2.177 43.785 1.00 95.12 425 ASN A O 1
ATOM 3359 N N . GLY A 1 426 ? -28.608 0.494 44.031 1.00 95.19 426 GLY A N 1
ATOM 3360 C CA . GLY A 1 426 ? -29.259 -0.387 43.077 1.00 95.19 426 GLY A CA 1
ATOM 3361 C C . GLY A 1 426 ? -28.291 -1.287 42.336 1.00 95.19 426 GLY A C 1
ATOM 3362 O O . GLY A 1 426 ? -27.103 -1.377 42.665 1.00 95.19 426 GLY A O 1
ATOM 3363 N N . GLU A 1 427 ? -28.841 -1.960 41.334 1.00 97.75 427 GLU A N 1
ATOM 3364 C CA . GLU A 1 427 ? -28.096 -2.786 40.396 1.00 97.75 427 GLU A CA 1
ATOM 3365 C C . GLU A 1 427 ? -27.713 -1.977 39.160 1.00 97.75 427 GLU A C 1
ATOM 3367 O O . GLU A 1 427 ? -28.549 -1.321 38.538 1.00 97.75 427 GLU A O 1
ATOM 3372 N N . TRP A 1 428 ? -26.438 -2.043 38.802 1.00 97.62 428 TRP A N 1
ATOM 3373 C CA . TRP A 1 428 ? -25.849 -1.321 37.688 1.00 97.62 428 TRP A CA 1
ATOM 3374 C C . TRP A 1 428 ? -25.284 -2.302 36.670 1.00 97.62 428 TRP A C 1
ATOM 3376 O O . TRP A 1 428 ? -24.635 -3.284 37.036 1.00 97.62 428 TRP A O 1
ATOM 3386 N N . VAL A 1 429 ? -25.536 -2.036 35.392 1.00 97.81 429 VAL A N 1
ATOM 3387 C CA . VAL A 1 429 ? -25.059 -2.855 34.273 1.00 97.81 429 VAL A CA 1
ATOM 3388 C C . VAL A 1 429 ? -24.505 -1.936 33.195 1.00 97.81 429 VAL A C 1
ATOM 3390 O O . VAL A 1 429 ? -25.188 -0.997 32.778 1.00 97.81 429 VAL A O 1
ATOM 3393 N N . CYS A 1 430 ? -23.284 -2.219 32.744 1.00 96.31 430 CYS A N 1
ATOM 3394 C CA . CYS A 1 430 ? -22.723 -1.597 31.554 1.00 96.31 430 CYS A CA 1
ATOM 3395 C C . CYS A 1 430 ? -23.171 -2.386 30.328 1.00 96.31 430 CYS A C 1
ATOM 3397 O O . CYS A 1 430 ? -23.088 -3.618 30.315 1.00 96.31 430 CYS A O 1
ATOM 3399 N N . GLU A 1 431 ? -23.618 -1.686 29.297 1.00 94.75 431 GLU A N 1
ATOM 3400 C CA . GLU A 1 431 ? -23.978 -2.295 28.030 1.00 94.75 431 GLU A CA 1
ATOM 3401 C C . GLU A 1 431 ? -23.350 -1.509 26.869 1.00 94.75 431 GLU A C 1
ATOM 3403 O O . GLU A 1 431 ? -23.228 -0.286 26.912 1.00 94.75 431 GLU A O 1
ATOM 3408 N N . VAL A 1 432 ? -22.896 -2.211 25.837 1.00 92.44 432 VAL A N 1
ATOM 3409 C CA . VAL A 1 432 ? -22.371 -1.600 24.611 1.00 92.44 432 VAL A CA 1
ATOM 3410 C C . VAL A 1 432 ? -23.135 -2.194 23.451 1.00 92.44 432 VAL A C 1
ATOM 3412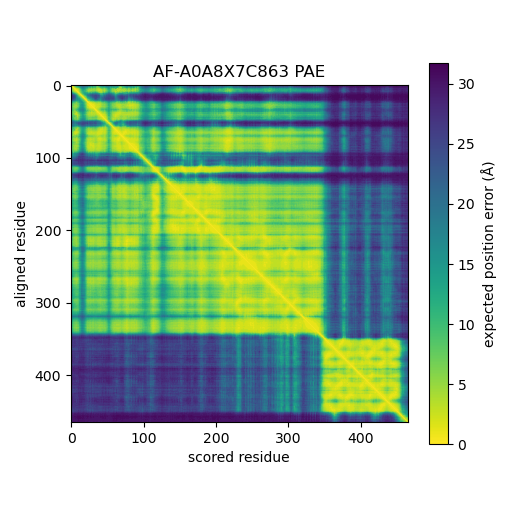 O O . VAL A 1 432 ? -23.127 -3.412 23.254 1.00 92.44 432 VAL A O 1
ATOM 3415 N N . THR A 1 433 ? -23.850 -1.338 22.719 1.00 89.00 433 THR A N 1
ATOM 3416 C CA . THR A 1 433 ? -24.686 -1.799 21.605 1.00 89.00 433 THR A CA 1
ATOM 3417 C C . THR A 1 433 ? -23.856 -2.515 20.542 1.00 89.00 433 THR A C 1
ATOM 3419 O O . THR A 1 433 ? -22.648 -2.322 20.421 1.00 89.00 433 THR A O 1
ATOM 3422 N N . GLY A 1 434 ? -24.516 -3.400 19.806 1.00 84.44 434 GLY A N 1
ATOM 3423 C CA . GLY A 1 434 ? -23.928 -4.160 18.713 1.00 84.44 434 GLY A CA 1
ATOM 3424 C C . GLY A 1 434 ? -24.485 -3.776 17.343 1.00 84.44 434 GLY A C 1
ATOM 3425 O O . GLY A 1 434 ? -25.342 -2.897 17.225 1.00 84.44 434 GLY A O 1
ATOM 3426 N N . ASP A 1 435 ? -24.030 -4.482 16.312 1.00 75.94 435 ASP A N 1
ATOM 3427 C CA . ASP A 1 435 ? -24.624 -4.477 14.974 1.00 75.94 435 ASP A CA 1
ATOM 3428 C C . ASP A 1 435 ? -25.147 -5.877 14.598 1.00 75.94 435 ASP A C 1
ATOM 3430 O O . ASP A 1 435 ? -25.406 -6.707 15.470 1.00 75.94 435 ASP A O 1
ATOM 3434 N N . LEU A 1 436 ? -25.398 -6.127 13.309 1.00 64.88 436 LEU A N 1
ATOM 3435 C CA . LEU A 1 436 ? -25.938 -7.411 12.846 1.00 64.88 436 LEU A CA 1
ATOM 3436 C C . LEU A 1 436 ? -24.979 -8.581 13.128 1.00 64.88 436 LEU A C 1
ATOM 3438 O O . LEU A 1 436 ? -25.433 -9.694 13.386 1.00 64.88 436 LEU A O 1
ATOM 3442 N N . ASP A 1 437 ? -23.676 -8.312 13.078 1.00 59.88 437 ASP A N 1
ATOM 3443 C CA . ASP A 1 437 ? -22.625 -9.327 13.113 1.00 59.88 437 ASP A CA 1
ATOM 3444 C C . ASP A 1 437 ? -21.971 -9.421 14.500 1.00 59.88 437 ASP A C 1
ATOM 3446 O O . ASP A 1 437 ? -21.341 -10.424 14.833 1.00 59.88 437 ASP A O 1
ATOM 3450 N N . ASN A 1 438 ? -22.158 -8.399 15.340 1.00 72.94 438 ASN A N 1
ATOM 3451 C CA . ASN A 1 438 ? -21.577 -8.315 16.673 1.00 72.94 438 ASN A CA 1
ATOM 3452 C C . ASN A 1 438 ? -22.671 -8.032 17.700 1.00 72.94 438 ASN A C 1
ATOM 3454 O O . ASN A 1 438 ? -23.202 -6.922 17.714 1.00 72.94 438 ASN A O 1
ATOM 3458 N N . PRO A 1 439 ? -23.021 -8.993 18.572 1.00 83.06 439 PRO A N 1
ATOM 3459 C CA . PRO A 1 439 ? -24.097 -8.804 19.530 1.00 83.06 439 PRO A CA 1
ATOM 3460 C C . PRO A 1 439 ? -23.727 -7.759 20.584 1.00 83.06 439 PRO A C 1
ATOM 3462 O O . PRO A 1 439 ? -22.556 -7.555 20.908 1.00 83.06 439 PRO A O 1
ATOM 3465 N N . THR A 1 440 ? -24.752 -7.131 21.155 1.00 90.38 440 THR A N 1
ATOM 3466 C CA . THR A 1 440 ? -24.628 -6.241 22.311 1.00 90.38 440 THR A CA 1
ATOM 3467 C C . THR A 1 440 ? -23.851 -6.914 23.447 1.00 90.38 440 THR A C 1
ATOM 3469 O O . THR A 1 440 ? -24.158 -8.044 23.833 1.00 90.38 440 THR A O 1
ATOM 3472 N N . LEU A 1 441 ? -22.866 -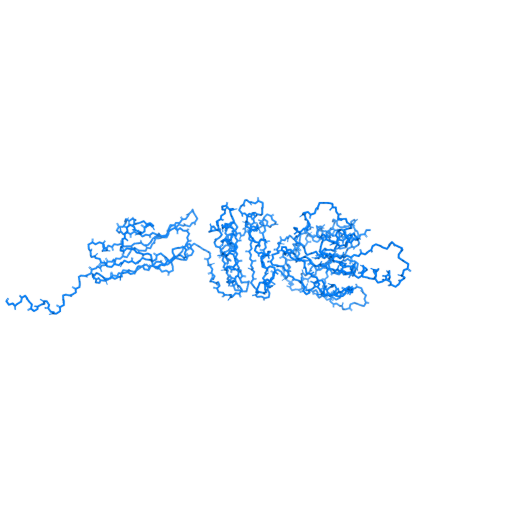6.209 24.006 1.00 93.56 441 LEU A N 1
ATOM 3473 C CA . LEU A 1 441 ? -22.182 -6.623 25.227 1.00 93.56 441 LEU A CA 1
ATOM 3474 C C . LEU A 1 441 ? -22.958 -6.154 26.441 1.00 93.56 441 LEU A C 1
ATOM 3476 O O . LEU A 1 441 ? -23.233 -4.968 26.556 1.00 93.56 441 LEU A O 1
ATOM 3480 N N . THR A 1 442 ? -23.211 -7.050 27.386 1.00 95.31 442 THR A N 1
ATOM 3481 C CA . THR A 1 442 ? -23.874 -6.723 28.651 1.00 95.31 442 THR A CA 1
ATOM 3482 C C . THR A 1 442 ? -23.033 -7.267 29.799 1.00 95.31 442 THR A C 1
ATOM 3484 O O . THR A 1 442 ? -22.712 -8.456 29.828 1.00 95.31 442 THR A O 1
ATOM 3487 N N . SER A 1 443 ? -22.631 -6.406 30.735 1.00 96.75 443 SER A N 1
ATOM 3488 C CA . SER A 1 443 ? -21.860 -6.828 31.905 1.00 96.75 443 SER A CA 1
ATOM 3489 C C . SER A 1 443 ? -22.731 -7.619 32.884 1.00 96.75 443 SER A C 1
ATOM 3491 O O . SER A 1 443 ? -23.959 -7.519 32.881 1.00 96.75 443 SER A O 1
ATOM 3493 N N . ASN A 1 444 ? -22.103 -8.350 33.808 1.00 96.00 444 ASN A N 1
ATOM 3494 C CA . ASN A 1 444 ? -22.834 -8.851 34.970 1.00 96.00 444 ASN A CA 1
ATOM 3495 C C . ASN A 1 444 ? -23.376 -7.668 35.804 1.00 96.00 444 ASN A C 1
ATOM 3497 O O . ASN A 1 444 ? -22.690 -6.642 35.895 1.00 96.00 444 ASN A O 1
ATOM 3501 N N . PRO A 1 445 ? -24.564 -7.793 36.428 1.00 96.44 445 PRO A N 1
ATOM 3502 C CA . PRO A 1 445 ? -25.078 -6.776 37.338 1.00 96.44 445 PRO A CA 1
ATOM 3503 C C . PRO A 1 445 ? -24.189 -6.621 38.569 1.00 96.44 445 PRO A C 1
ATOM 3505 O O . PRO A 1 445 ? -23.824 -7.608 39.213 1.00 96.44 445 PRO A O 1
ATOM 3508 N N . VAL A 1 446 ? -23.883 -5.376 38.924 1.00 97.50 446 VAL A N 1
ATOM 3509 C CA . VAL A 1 446 ? -23.144 -5.037 40.143 1.00 97.50 446 VAL A CA 1
ATOM 3510 C C . VAL A 1 446 ? -24.001 -4.217 41.086 1.00 97.50 446 VAL A C 1
ATOM 3512 O O . VAL A 1 446 ? -24.833 -3.425 40.654 1.00 97.50 446 VAL A O 1
ATOM 3515 N N . LYS A 1 447 ? -23.807 -4.400 42.391 1.00 97.00 447 LYS A N 1
ATOM 3516 C CA . LYS A 1 447 ? -24.575 -3.690 43.415 1.00 97.00 447 LYS A CA 1
ATOM 3517 C C . LYS A 1 447 ? -23.773 -2.543 43.989 1.00 97.00 447 LYS A C 1
ATOM 3519 O O . LYS A 1 447 ? -22.650 -2.739 44.454 1.00 97.00 447 LYS A O 1
ATOM 3524 N N . ILE A 1 448 ? -24.396 -1.373 44.002 1.00 97.19 448 ILE A N 1
ATOM 3525 C CA . ILE A 1 448 ? -23.886 -0.195 44.689 1.00 97.19 448 ILE A CA 1
ATOM 3526 C C . ILE A 1 448 ? -24.705 0.015 45.952 1.00 97.19 448 ILE A C 1
ATOM 3528 O O . ILE A 1 448 ? -25.935 0.103 45.900 1.00 97.19 448 ILE A O 1
ATOM 3532 N N . LEU A 1 449 ? -24.001 0.044 47.082 1.00 95.25 449 LEU A N 1
ATOM 3533 C CA . LEU A 1 449 ? -24.569 0.285 48.399 1.00 95.25 449 LEU A CA 1
ATOM 3534 C C . LEU A 1 449 ? -23.925 1.523 49.013 1.00 95.25 449 LEU A C 1
ATOM 3536 O O . LEU A 1 449 ? -22.716 1.584 49.208 1.00 95.25 449 LEU A O 1
ATOM 3540 N N . ILE A 1 450 ? -24.751 2.498 49.350 1.00 94.38 450 ILE A N 1
ATOM 3541 C CA . ILE A 1 450 ? -24.330 3.748 49.959 1.00 94.38 450 ILE A CA 1
ATOM 3542 C C . ILE A 1 450 ? -24.709 3.700 51.426 1.00 94.38 450 ILE A C 1
ATOM 3544 O O . ILE A 1 450 ? -25.884 3.544 51.774 1.00 94.38 450 ILE A O 1
ATOM 3548 N N . THR A 1 451 ? -23.701 3.804 52.280 1.00 91.75 451 THR A N 1
ATOM 3549 C CA . THR A 1 451 ? -23.856 3.835 53.731 1.00 91.75 451 THR A CA 1
ATOM 3550 C C . THR A 1 451 ? -23.812 5.271 54.226 1.00 91.75 451 THR A C 1
ATOM 3552 O O . THR A 1 451 ? -23.059 6.098 53.705 1.00 91.75 451 THR A O 1
ATOM 3555 N N . ALA A 1 452 ? -24.592 5.565 55.265 1.00 84.12 452 ALA A N 1
ATOM 3556 C CA . ALA A 1 452 ? -24.463 6.828 55.978 1.00 84.12 452 ALA A CA 1
ATOM 3557 C C . ALA A 1 452 ? -23.024 6.986 56.495 1.00 84.12 452 ALA A C 1
ATOM 3559 O O . ALA A 1 452 ? -22.385 6.003 56.882 1.00 84.12 452 ALA A O 1
ATOM 3560 N N . ALA A 1 453 ? -22.514 8.216 56.493 1.00 70.81 453 ALA A N 1
ATOM 3561 C CA . ALA A 1 453 ? -21.266 8.515 57.180 1.00 70.81 453 ALA A CA 1
ATOM 3562 C C . ALA A 1 453 ? -21.435 8.212 58.675 1.00 70.81 453 ALA A C 1
ATOM 3564 O O . ALA A 1 453 ? -22.461 8.563 59.264 1.00 70.81 453 ALA A O 1
ATOM 3565 N N . GLU A 1 454 ? -20.450 7.553 59.289 1.00 67.62 454 GLU A N 1
ATOM 3566 C CA . GLU A 1 454 ? -20.453 7.398 60.742 1.00 67.62 454 GLU A CA 1
ATOM 3567 C C . GLU A 1 454 ? -20.516 8.791 61.390 1.00 67.62 454 GLU A C 1
ATOM 3569 O O . GLU A 1 454 ? -19.792 9.700 60.961 1.00 67.62 454 GLU A O 1
ATOM 3574 N N . PRO A 1 455 ? -21.388 9.000 62.394 1.00 55.75 455 PRO A N 1
ATOM 3575 C CA . PRO A 1 455 ? -21.481 10.286 63.061 1.00 55.75 455 PRO A CA 1
ATOM 3576 C C . PRO A 1 455 ? -20.128 10.628 63.681 1.00 55.75 455 PRO A C 1
ATOM 3578 O O . PRO A 1 455 ? -19.502 9.807 64.354 1.00 55.75 455 PRO A O 1
ATOM 3581 N N . SER A 1 456 ? -19.675 11.860 63.448 1.00 52.88 456 SER A N 1
ATOM 3582 C CA . SER A 1 456 ? -18.433 12.354 64.036 1.00 52.88 456 SER A CA 1
ATOM 3583 C C . SER A 1 456 ? -18.475 12.220 65.573 1.00 52.88 456 SER A C 1
ATOM 3585 O O . SER A 1 456 ? -19.529 12.461 66.175 1.00 52.88 456 SER A O 1
ATOM 3587 N N . PRO A 1 457 ? -17.348 11.914 66.251 1.00 56.84 457 PRO A N 1
ATOM 3588 C CA . PRO A 1 457 ? -17.303 11.775 67.714 1.00 56.84 457 PRO A CA 1
ATOM 3589 C C . PRO A 1 457 ? -17.801 13.014 68.483 1.00 56.84 457 PRO A C 1
ATOM 3591 O O . PRO A 1 457 ? -18.132 12.930 69.661 1.00 56.84 457 PRO A O 1
ATOM 3594 N N . SER A 1 458 ? -17.870 14.174 67.823 1.00 55.69 458 SER A N 1
ATOM 3595 C CA . SER A 1 458 ? -18.371 15.435 68.375 1.00 55.69 458 SER A CA 1
ATOM 3596 C C . SER A 1 458 ? -19.896 15.527 68.521 1.00 55.69 458 SER A C 1
ATOM 3598 O O . SER A 1 458 ? -20.366 16.400 69.250 1.00 55.69 458 SER A O 1
ATOM 3600 N N . GLU A 1 459 ? -20.676 14.659 67.870 1.00 52.06 459 GLU A N 1
ATOM 3601 C CA . GLU A 1 459 ? -22.148 14.676 67.957 1.00 52.06 459 GLU A CA 1
ATOM 3602 C C . GLU A 1 459 ? -22.715 13.708 69.001 1.00 52.06 459 GLU A C 1
ATOM 3604 O O . GLU A 1 459 ? -23.772 13.980 69.565 1.00 52.06 459 GLU A O 1
ATOM 3609 N N . GLN A 1 460 ? -21.982 12.650 69.361 1.00 49.19 460 GLN A N 1
ATOM 3610 C CA . GLN A 1 460 ? -22.395 11.719 70.422 1.00 49.19 460 GLN A CA 1
ATOM 3611 C C . GLN A 1 460 ? -22.367 12.358 71.823 1.00 49.19 460 GLN A C 1
ATOM 3613 O O . GLN A 1 460 ? -23.090 11.927 72.714 1.00 49.19 460 GLN A O 1
ATOM 3618 N N . ALA A 1 461 ? -21.605 13.441 72.008 1.00 52.09 461 ALA A N 1
ATOM 3619 C CA . ALA A 1 461 ? -21.522 14.168 73.277 1.00 52.09 461 ALA A CA 1
ATOM 3620 C C . ALA A 1 461 ? -22.666 15.180 73.512 1.00 52.09 461 ALA A C 1
ATOM 3622 O O . ALA A 1 461 ? -22.695 15.827 74.555 1.00 52.09 461 ALA A O 1
ATOM 3623 N N . LYS A 1 462 ? -23.598 15.360 72.561 1.00 53.69 462 LYS A N 1
ATOM 3624 C CA . LYS A 1 462 ? -24.723 16.311 72.689 1.00 53.69 462 LYS A CA 1
ATOM 3625 C C . LYS A 1 462 ? -26.078 15.663 72.979 1.00 53.69 462 LYS A C 1
ATOM 3627 O O . LYS A 1 462 ? -27.062 16.386 73.097 1.00 53.69 462 LYS A O 1
ATOM 3632 N N . THR A 1 463 ? -26.148 14.337 73.089 1.00 50.34 463 THR A N 1
ATOM 3633 C CA . THR A 1 463 ? -27.412 13.613 73.335 1.00 50.34 463 THR A CA 1
ATOM 3634 C C . THR A 1 463 ? -27.499 12.991 74.735 1.00 50.34 463 THR A C 1
ATOM 3636 O O . THR A 1 463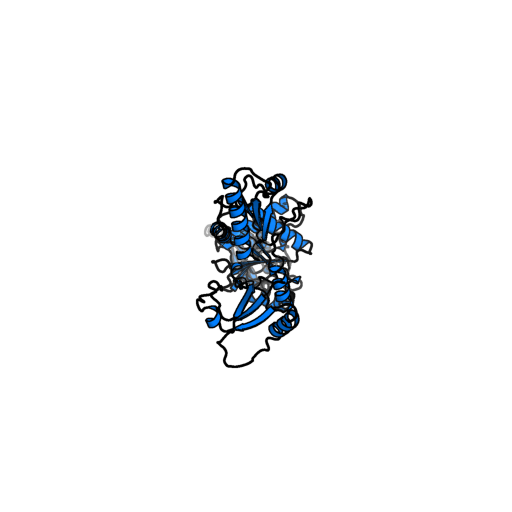 ? -28.532 12.434 75.088 1.00 50.34 463 THR A O 1
ATOM 3639 N N . GLU A 1 464 ? -26.470 13.158 75.569 1.00 50.34 464 GLU A N 1
ATOM 3640 C CA . GLU A 1 464 ? -26.510 12.850 77.004 1.00 50.34 464 GLU A CA 1
ATOM 3641 C C . GLU A 1 464 ? -26.206 14.114 77.826 1.00 50.34 464 GLU A C 1
ATOM 3643 O O . GLU A 1 464 ? -25.097 14.276 78.331 1.00 50.34 464 GLU A O 1
ATOM 3648 N N . LEU A 1 465 ? -27.173 15.039 77.915 1.00 39.69 465 LEU A N 1
ATOM 3649 C CA . LEU A 1 465 ? -27.308 16.024 79.006 1.00 39.69 465 LEU A CA 1
ATOM 3650 C C . LEU A 1 465 ? -28.675 16.712 78.991 1.00 39.69 465 LEU A C 1
ATOM 3652 O O . LEU A 1 465 ? -29.058 17.246 77.925 1.00 39.69 465 LEU A O 1
#

pLDDT: mean 80.51, std 15.01, range [33.0, 97.81]

Nearest PDB structures (foldseek):
  5crg-assembly1_B  TM=8.431E-01  e=1.387E-25  Homo sapiens
  7f05-assembly2_D  TM=8.561E-01  e=3.575E-25  Homo sapiens
  5crh-assembly1_B  TM=8.469E-01  e=8.685E-25  Homo sapiens
  3trp-assembly1_A  TM=8.396E-01  e=8.685E-25  Oryctolagus cuniculus
  1a8y-assembly1_A-2  TM=8.581E-01  e=3.812E-24  Oryctolagus cuniculus

Secondary structure (DSSP, 8-state):
---EEEEEEPP-S--SS-----HHHHHHHHHHTTTTEEEEEE-HHHHHS--SSS-------TT-EEEEETTEEEE--S--SHHHHHHHHHHHHS-S------S--SSGGG-SSEEEEEE-------S-HHHHHHHHHHHHHHHHHHHHHTTTEEEEEE-SHHHHHHTT--STT-EEEE-TT-SSPEEPS-SS--HHHHHHHHHHT---SEEE--TTTTT-GGGS-TT-EEEEEE--TTSHHHHHHHHHHHHHHHHTTT-STTTT--EEEE-GGGSGGGGGSHHHHHHHH---SSSSEEEEEETTTTEEEEE-GGGS--S--HHHHHHHHHHHHHHHHHHHTT-------SS-EEEE----EEEETT--EEE--EEES--S-EEEEETTEE--S-GGGSTTEEESS-GGGTB--EEE-S--HHHH-EEEEEEE---SSSPPEEPPPEEEEEEPPPPPTTTGGGS--

Foldseek 3Di:
DWAKEKEWEADPPDPDDDPPPPVQLVVLCVVCVVVNYHYYYDHQVVLQPPDPDQQPHDRDDHGWIWMDTRNYTDTWQFASGSVLVVVVVVQQVPQDADADDDPPPDPPLQDLAKEKEAEAADPDDDPDPVVVVLSVQLVVQQVLLSNVCPPRYHYYYDHDPVVCVVVVNDDHCWMWMDHRLEPDTDTQPDVVDGNVSVNVSVVVVDDAQEHEDARGNVRPPLCAFPQQKHWEWEAACPDPLRVLVVVLSSVLRHVCNPPPLSSRHYYYYYYCVRVVCCVVCVVVCCQQQVFDPDPGWTWMANPVVSFIATDPSVPQDSPPDPVSSVVNSVVVVVRVVCVSVVVGDRQSNDAKDWPDFFAADEEAAQDKDKGWTFIGNQDAFKWKDFQNHTPDRDCVVPPQWDQPDDVVRGGNMIIGGRDDQVPRFGWMWIWGCDDPVHHIDIGDIYGYHYDYDDDDPVVVVPPPD

Radius of gyration: 32.16 Å; Cα contacts (8 Å, |Δi|>4): 795; chains: 1; bounding box: 66×60×119 Å

Sequence (465 aa):
MAEFDTIFVEDVEEEHYHADFSMEPVITAQVLRKKNSIVCEVLPDVLNIPQTTSISGIQANPGDVYIFKKGRGIPYYGKRSTRALLNHLFKVNGTQLKWKFGKNRKTFFLMLLRVAFGFFTRNEKSKLESIDIQIKYDHQAFEEAAAHLSPSVRFYAAYDRTVAKHLKLNSVGEIHLVKPFTKTPIVCPQNPASAADIEAFVKANQGSFLTKITEHNLNDPSLFDPSKILVLAIAEEASSLGGYFYRLITKLARNNTNNTEFANLNIVWLEPHIFPSIHLVMDELETILGIPNKLPAFGALNITTLKSSWLNTATLNCSGDKNSDAQNLQVLQEFLTGVITNTLVPVRIGVQSFVQTPTSQTVVENSEIVLECVVENPIGDCLWLKDGRNIGYNLDRYPHYNWRGDRLTGDCSLIISGATAGRDNGEWVCEVTGDLDNPTLTSNPVKILITAAEPSPSEQAKTEL

Organism: NCBI:txid2747483

Solvent-accessible surface area (backbone atoms only — not comparable to full-atom values): 26412 Å² total; per-residue (Å²): 134,73,58,37,41,37,40,38,26,46,69,84,90,68,96,71,86,75,90,73,76,64,58,40,63,54,53,39,34,63,71,30,62,89,53,62,39,50,63,48,78,42,55,33,67,75,58,50,50,88,53,98,63,74,48,75,87,47,88,58,48,62,65,40,34,34,42,28,48,89,49,41,70,39,82,54,30,34,48,92,39,42,69,42,46,53,56,46,54,52,49,61,67,66,64,65,71,57,82,73,87,64,94,79,74,77,74,69,78,74,40,94,47,36,35,38,38,35,26,44,79,70,94,71,83,73,95,47,73,72,62,57,50,52,55,52,48,38,51,49,21,52,54,50,31,39,63,76,39,51,72,74,37,44,50,33,68,33,64,46,70,70,58,20,51,76,72,67,45,88,48,79,47,36,36,34,41,35,56,42,50,47,80,65,68,46,70,52,90,52,70,76,37,51,30,66,53,51,46,50,53,53,57,78,58,58,83,47,52,59,43,75,60,45,60,58,45,68,63,36,75,81,66,50,31,94,85,43,45,40,31,42,34,40,33,44,63,90,38,76,65,18,32,51,49,50,52,49,54,47,49,49,38,35,74,44,61,83,41,72,90,53,65,69,44,37,37,37,35,40,40,53,87,83,43,60,67,50,75,78,42,37,70,57,39,20,71,69,45,32,43,64,86,61,78,48,30,41,33,38,33,33,71,86,78,54,48,20,33,62,57,73,54,86,74,51,60,79,85,75,47,76,64,40,51,50,53,45,49,48,55,54,48,53,52,53,48,25,59,78,68,67,67,62,69,63,46,71,50,56,76,59,42,80,78,38,69,55,70,62,46,78,44,49,51,58,38,75,46,75,42,48,28,30,31,44,50,58,82,37,60,52,37,43,26,51,71,86,40,74,69,51,79,65,43,85,86,39,93,43,46,43,71,70,51,55,53,92,74,12,29,52,18,39,32,35,50,58,34,41,53,93,74,61,44,43,39,38,28,51,33,31,42,45,60,98,89,33,75,61,46,70,50,74,76,22,47,38,44,48,40,79,68,79,79,58,81,79,60,70,71,70,78,75,125

Mean predicted aligned error: 14.52 Å